Protein AF-A0A485KGV8-F1 (afdb_monomer_lite)

pLDDT: mean 84.02, std 11.94, range [37.03, 96.19]

Secondary structure (DSSP, 8-state):
-HHHHHHHHHHHHHHHH-S--TT-SS-SHHHHHHHHHHHHH-HHHHHHHHHHHHHHHHHHHHHHHHHHHHHHHHHHHHHHHHHHHHHHHHHHHHHHHHHHHHHHHHHHHHHH-SS---HHHHHHHHHHHHHHHHHHHHHHHHHHHHHHHHHHHHHTBPPPPEEPSS-SSHHHHHHHHHHHS--HHHHHHHHHHHHHHHTTSPPTTSS-S-GGGTBPSS----HHHHHHHHHTTSTTS------SEEEEEET----SS-S-SBGGG-SSSGGGEE---S-EEEEEETTSB-S----HHHHHHHHSPP--STTTGGGGGGTSPPPPGGG---THHHHHHHGGGG--TTS-HHHHHHHHHTTSSTT-HHHHHHHHHHTT-S-TTSHHHHHHHHHHHH---PBPSSSS--BGGGHHIIIIIHHHHHHHHHHHHHHHHH-GGGTTHHHHHHHHHHHHTTT-GGGHHHHHHHHHHHHHHHHHHHHHHTSTT--HHHHHHHHHHHHHHHHHHHHHHHTSSSPPHHHHHHHHHHHHHHHHHGGGTTTSTTHHHHHHHHHHHHHHHHHHHHHHHHHHHHHHHHHHHHHHTT--

Structure (mmCIF, N/CA/C/O backbone):
data_AF-A0A485KGV8-F1
#
_entry.id   AF-A0A485KGV8-F1
#
loop_
_atom_site.group_PDB
_atom_site.id
_atom_site.type_symbol
_atom_site.label_atom_id
_atom_site.label_alt_id
_atom_site.label_comp_id
_atom_site.label_asym_id
_atom_site.label_entity_id
_atom_site.label_seq_id
_atom_site.pdbx_PDB_ins_code
_atom_site.Cartn_x
_atom_site.Cartn_y
_atom_site.Cartn_z
_atom_site.occupancy
_atom_site.B_iso_or_equiv
_atom_site.auth_seq_id
_atom_site.auth_comp_id
_atom_site.auth_asym_id
_atom_site.auth_atom_id
_atom_site.pdbx_PDB_model_num
ATOM 1 N N . MET A 1 1 ? -22.179 -7.918 12.486 1.00 57.25 1 MET A N 1
ATOM 2 C CA . MET A 1 1 ? -21.372 -9.130 12.196 1.00 57.25 1 MET A CA 1
ATOM 3 C C . MET A 1 1 ? -21.744 -9.764 10.861 1.00 57.25 1 MET A C 1
ATOM 5 O O . MET A 1 1 ? -20.831 -10.123 10.132 1.00 57.25 1 MET A O 1
ATOM 9 N N . ASP A 1 2 ? -23.027 -9.810 10.491 1.00 68.25 2 ASP A N 1
ATOM 10 C CA . ASP A 1 2 ? -23.487 -10.387 9.215 1.00 68.25 2 ASP A CA 1
ATOM 11 C C . ASP A 1 2 ? -22.787 -9.795 7.970 1.00 68.25 2 ASP A C 1
ATOM 13 O O . ASP A 1 2 ? -22.202 -10.517 7.168 1.00 68.25 2 ASP A O 1
ATOM 17 N N . ALA A 1 3 ? -22.673 -8.462 7.891 1.00 80.62 3 ALA A N 1
ATOM 18 C CA . ALA A 1 3 ? -22.012 -7.785 6.769 1.00 80.62 3 ALA A CA 1
ATOM 19 C C . ALA A 1 3 ? -20.573 -8.270 6.494 1.00 80.62 3 ALA A C 1
ATOM 21 O O . ALA A 1 3 ? -20.182 -8.402 5.337 1.00 80.62 3 ALA A O 1
ATOM 22 N N . LEU A 1 4 ? -19.788 -8.575 7.535 1.00 83.75 4 LEU A N 1
ATOM 23 C CA . LEU A 1 4 ? -18.416 -9.060 7.364 1.00 83.75 4 LEU A CA 1
ATOM 24 C C . LEU A 1 4 ? -18.388 -10.455 6.733 1.00 83.75 4 LEU A C 1
ATOM 26 O O . LEU A 1 4 ? -17.582 -10.702 5.838 1.00 83.75 4 LEU A O 1
ATOM 30 N N . LEU A 1 5 ? -19.265 -11.358 7.176 1.00 86.81 5 LEU A N 1
ATOM 31 C CA . LEU A 1 5 ? -19.341 -12.719 6.641 1.00 86.81 5 LEU A CA 1
ATOM 32 C C . LEU A 1 5 ? -19.900 -12.721 5.216 1.00 86.81 5 LEU A C 1
ATOM 34 O O . LEU A 1 5 ? -19.392 -13.449 4.366 1.00 86.81 5 LEU A O 1
ATOM 38 N N . VAL A 1 6 ? -20.868 -11.849 4.922 1.00 86.94 6 VAL A N 1
ATOM 39 C CA . VAL A 1 6 ? -21.380 -11.627 3.562 1.00 86.94 6 VAL A CA 1
ATOM 40 C C . VAL A 1 6 ? -20.268 -11.137 2.632 1.00 86.94 6 VAL A C 1
ATOM 42 O O . VAL A 1 6 ? -20.083 -11.690 1.546 1.00 86.94 6 VAL A O 1
ATOM 45 N N . VAL A 1 7 ? -19.477 -10.151 3.067 1.00 85.88 7 VAL A N 1
ATOM 46 C CA . VAL A 1 7 ? -18.326 -9.653 2.298 1.00 85.88 7 VAL A CA 1
ATOM 47 C C . VAL A 1 7 ? -17.271 -10.747 2.123 1.00 85.88 7 VAL A C 1
ATOM 49 O O . VAL A 1 7 ? -16.788 -10.950 1.012 1.00 85.88 7 VAL A O 1
ATOM 52 N N . ALA A 1 8 ? -16.948 -11.507 3.172 1.00 87.12 8 ALA A N 1
ATOM 53 C CA . ALA A 1 8 ? -15.993 -12.612 3.087 1.00 87.12 8 ALA A CA 1
ATOM 54 C C . ALA A 1 8 ? -16.456 -13.701 2.105 1.00 87.12 8 ALA A C 1
ATOM 56 O O . ALA A 1 8 ? -15.664 -14.175 1.289 1.00 87.12 8 ALA A O 1
ATOM 57 N N . ARG A 1 9 ? -17.747 -14.055 2.131 1.00 88.00 9 ARG A N 1
ATOM 58 C CA . ARG A 1 9 ? -18.375 -14.987 1.185 1.00 88.00 9 ARG A CA 1
ATOM 59 C C . ARG A 1 9 ? -18.256 -14.494 -0.248 1.00 88.00 9 ARG A C 1
ATOM 61 O O . ARG A 1 9 ? -17.864 -15.256 -1.128 1.00 88.00 9 ARG A O 1
ATOM 68 N N . TYR A 1 10 ? -18.587 -13.226 -0.478 1.00 85.44 10 TYR A N 1
ATOM 69 C CA . TYR A 1 10 ? -18.462 -12.604 -1.790 1.00 85.44 10 TYR A CA 1
ATOM 70 C C . TYR A 1 10 ? -17.012 -12.654 -2.286 1.00 85.44 10 TYR A C 1
ATOM 72 O O . TYR A 1 10 ? -16.754 -13.172 -3.369 1.00 85.44 10 TYR A O 1
ATOM 80 N N . ILE A 1 11 ? -16.055 -12.217 -1.463 1.00 82.19 11 ILE A N 1
ATOM 81 C CA . ILE A 1 11 ? -14.626 -12.227 -1.805 1.00 82.19 11 ILE A CA 1
ATOM 82 C C . ILE A 1 11 ? -14.144 -13.644 -2.139 1.00 82.19 11 ILE A C 1
ATOM 84 O O . ILE A 1 11 ? -13.401 -13.822 -3.100 1.00 82.19 11 ILE A O 1
ATOM 88 N N . ARG A 1 12 ? -14.566 -14.667 -1.387 1.00 83.69 12 ARG A N 1
ATOM 89 C CA . ARG A 1 12 ? -14.196 -16.064 -1.668 1.00 83.69 12 ARG A CA 1
ATOM 90 C C . ARG A 1 12 ? -14.726 -16.563 -2.996 1.00 83.69 12 ARG A C 1
ATOM 92 O O . ARG A 1 12 ? -13.949 -17.112 -3.767 1.00 83.69 12 ARG A O 1
ATOM 99 N N . ARG A 1 13 ? -16.008 -16.328 -3.275 1.00 84.12 13 ARG A N 1
ATOM 100 C CA . ARG A 1 13 ? -16.617 -16.679 -4.564 1.00 84.12 13 ARG A CA 1
ATOM 101 C C . ARG A 1 13 ? -15.869 -16.025 -5.721 1.00 84.12 13 ARG A C 1
ATOM 103 O O . ARG A 1 13 ? -15.551 -16.693 -6.697 1.00 84.12 13 ARG A O 1
ATOM 110 N N . MET A 1 14 ? -15.514 -14.749 -5.571 1.00 80.81 14 MET A N 1
ATOM 111 C CA . MET A 1 14 ? -14.721 -14.037 -6.574 1.00 80.81 14 MET A CA 1
ATOM 112 C C . MET A 1 14 ? -13.312 -14.630 -6.734 1.00 80.81 14 MET A C 1
ATOM 114 O O . MET A 1 14 ? -12.860 -14.814 -7.859 1.00 80.81 14 MET A O 1
ATOM 118 N N . ASN A 1 15 ? -12.638 -14.987 -5.635 1.00 79.25 15 ASN A N 1
ATOM 119 C CA . ASN A 1 15 ? -11.307 -15.608 -5.676 1.00 79.25 15 ASN A CA 1
ATOM 120 C C . ASN A 1 15 ? -11.318 -17.041 -6.244 1.00 79.25 15 ASN A C 1
ATOM 122 O O . ASN A 1 15 ? -10.321 -17.471 -6.815 1.00 79.25 15 ASN A O 1
ATOM 126 N N . GLN A 1 16 ? -12.410 -17.792 -6.073 1.00 81.12 16 GLN A N 1
ATOM 127 C CA . GLN A 1 16 ? -12.590 -19.112 -6.688 1.00 81.12 16 GLN A CA 1
ATOM 128 C C . GLN A 1 16 ? -12.842 -18.994 -8.195 1.00 81.12 16 GLN A C 1
ATOM 130 O O . GLN A 1 16 ? -12.337 -19.807 -8.963 1.00 81.12 16 GLN A O 1
ATOM 135 N N . ALA A 1 17 ? -13.591 -17.972 -8.620 1.00 81.75 17 ALA A N 1
ATOM 136 C CA . ALA A 1 17 ? -13.853 -17.712 -10.033 1.00 81.75 17 ALA A CA 1
ATOM 137 C C . ALA A 1 17 ? -12.591 -17.267 -10.797 1.00 81.75 17 ALA A C 1
ATOM 139 O O . ALA A 1 17 ? -12.443 -17.581 -11.975 1.00 81.75 17 ALA A O 1
ATOM 140 N N . SER A 1 18 ? -11.675 -16.547 -10.139 1.00 77.94 18 SER A N 1
ATOM 141 C CA . SER A 1 18 ? -10.375 -16.173 -10.700 1.00 77.94 18 SER A CA 1
ATOM 142 C C . SER A 1 18 ? -9.325 -16.016 -9.603 1.00 77.94 18 SER A C 1
ATOM 144 O O . SER A 1 18 ? -9.482 -15.212 -8.683 1.00 77.94 18 SER A O 1
ATOM 146 N N . SER A 1 19 ? -8.194 -16.709 -9.753 1.00 73.75 19 SER A N 1
ATOM 147 C CA . SER A 1 19 ? -7.017 -16.515 -8.896 1.00 73.75 19 SER A CA 1
ATOM 148 C C . SER A 1 19 ? -6.283 -15.197 -9.178 1.00 73.75 19 SER A C 1
ATOM 150 O O . SER A 1 19 ? -5.518 -14.723 -8.335 1.00 73.75 19 SER A O 1
ATOM 152 N N . LYS A 1 20 ? -6.532 -14.579 -10.341 1.00 81.38 20 LYS A N 1
ATOM 153 C CA . LYS A 1 20 ? -5.907 -13.326 -10.781 1.00 81.38 20 LYS A CA 1
ATOM 154 C C . LYS A 1 20 ? -6.724 -12.132 -10.305 1.00 81.38 20 LYS A C 1
ATOM 156 O O . LYS A 1 20 ? -7.921 -12.043 -10.582 1.00 81.38 20 LYS A O 1
ATOM 161 N N . LYS A 1 21 ? -6.066 -11.206 -9.602 1.00 82.06 21 LYS A N 1
ATOM 162 C CA . LYS A 1 21 ? -6.701 -10.052 -8.948 1.00 82.06 21 LYS A CA 1
ATOM 163 C C . LYS A 1 21 ? -6.307 -8.756 -9.646 1.00 82.06 21 LYS A C 1
ATOM 165 O O . LYS A 1 21 ? -5.167 -8.310 -9.535 1.00 82.06 21 LYS A O 1
ATOM 170 N N . LEU A 1 22 ? -7.257 -8.140 -10.343 1.00 86.38 22 LEU A N 1
ATOM 171 C CA . LEU A 1 22 ? -7.048 -6.848 -10.993 1.00 86.38 22 LEU A CA 1
ATOM 172 C C . LEU A 1 22 ? -6.939 -5.726 -9.947 1.00 86.38 22 LEU A C 1
ATOM 174 O O . LEU A 1 22 ? -7.714 -5.701 -8.990 1.00 86.38 22 LEU A O 1
ATOM 178 N N . PHE A 1 23 ? -5.989 -4.805 -10.134 1.00 84.81 23 PHE A N 1
ATOM 179 C CA . PHE A 1 23 ? -5.723 -3.672 -9.236 1.00 84.81 23 PHE A CA 1
ATOM 180 C C . PHE A 1 23 ? -5.495 -4.097 -7.775 1.00 84.81 23 PHE A C 1
ATOM 182 O O . PHE A 1 23 ? -6.059 -3.513 -6.856 1.00 84.81 23 PHE A O 1
ATOM 189 N N . CYS A 1 24 ? -4.720 -5.158 -7.535 1.00 81.19 24 CYS A N 1
ATOM 190 C CA . CYS A 1 24 ? -4.493 -5.676 -6.186 1.00 81.19 24 CYS A CA 1
ATOM 191 C C . CYS A 1 24 ? -3.452 -4.856 -5.396 1.00 81.19 24 CYS A C 1
ATOM 193 O O . CYS A 1 24 ? -2.404 -4.503 -5.926 1.00 81.19 24 CYS A O 1
ATOM 195 N N . LEU A 1 25 ? -3.693 -4.646 -4.093 1.00 77.38 25 LEU A N 1
ATOM 196 C CA . LEU A 1 25 ? -2.777 -3.937 -3.178 1.00 77.38 25 LEU A CA 1
ATOM 197 C C . LEU A 1 25 ? -1.559 -4.743 -2.709 1.00 77.38 25 LEU A C 1
ATOM 199 O O . LEU A 1 25 ? -0.795 -4.285 -1.862 1.00 77.38 25 LEU A O 1
ATOM 203 N N . THR A 1 26 ? -1.430 -5.985 -3.161 1.00 79.38 26 THR A N 1
ATOM 204 C CA . THR A 1 26 ? -0.345 -6.884 -2.733 1.00 79.38 26 THR A CA 1
ATOM 205 C C . THR A 1 26 ? 0.631 -7.170 -3.860 1.00 79.38 26 THR A C 1
ATOM 207 O O . THR A 1 26 ? 1.819 -7.334 -3.613 1.00 79.38 26 THR A O 1
ATOM 210 N N . SER A 1 27 ? 0.139 -7.197 -5.099 1.00 84.81 27 SER A N 1
ATOM 211 C CA . SER A 1 27 ? 0.933 -7.451 -6.293 1.00 84.81 27 SER A CA 1
ATOM 212 C C . SER A 1 27 ? 0.279 -6.782 -7.496 1.00 84.81 27 SER A C 1
ATOM 214 O O . SER A 1 27 ? -0.947 -6.748 -7.622 1.00 84.81 27 SER A O 1
ATOM 216 N N . ILE A 1 28 ? 1.113 -6.278 -8.401 1.00 87.94 28 ILE A N 1
ATOM 217 C CA . ILE A 1 28 ? 0.674 -5.710 -9.675 1.00 87.94 28 ILE A CA 1
ATOM 218 C C . ILE A 1 28 ? 0.607 -6.752 -10.800 1.00 87.94 28 ILE A C 1
ATOM 220 O O . ILE A 1 28 ? 0.004 -6.492 -11.836 1.00 87.94 28 ILE A O 1
ATOM 224 N N . GLU A 1 29 ? 1.180 -7.939 -10.611 1.00 89.56 29 GLU A N 1
ATOM 225 C CA . GLU A 1 29 ? 1.430 -8.923 -11.676 1.00 89.56 29 GLU A CA 1
ATOM 226 C C . GLU A 1 29 ? 0.173 -9.282 -12.470 1.00 89.56 29 GLU A C 1
ATOM 228 O O . GLU A 1 29 ? 0.173 -9.202 -13.694 1.00 89.56 29 GLU A O 1
ATOM 233 N N . SER A 1 30 ? -0.938 -9.582 -11.789 1.00 89.88 30 SER A N 1
ATOM 234 C CA . SER A 1 30 ? -2.213 -9.879 -12.458 1.00 89.88 30 SER A CA 1
ATOM 235 C C . SER A 1 30 ? -2.756 -8.694 -13.264 1.00 89.88 30 SER A C 1
ATOM 237 O O . SER A 1 30 ? -3.441 -8.896 -14.262 1.00 89.88 30 SER A O 1
ATOM 239 N N . THR A 1 31 ? -2.453 -7.459 -12.852 1.00 91.50 31 THR A N 1
ATOM 240 C CA . THR A 1 31 ? -2.847 -6.245 -13.587 1.00 91.50 31 THR A CA 1
ATOM 241 C C . THR A 1 31 ? -1.989 -6.058 -14.834 1.00 91.50 31 THR A C 1
ATOM 243 O O . THR A 1 31 ? -2.526 -5.691 -15.872 1.00 91.50 31 THR A O 1
ATOM 246 N N . ILE A 1 32 ? -0.687 -6.356 -14.759 1.00 92.25 32 ILE A N 1
ATOM 247 C CA . ILE A 1 32 ? 0.215 -6.357 -15.923 1.00 92.25 32 ILE A CA 1
ATOM 248 C C . ILE A 1 32 ? -0.167 -7.462 -16.912 1.00 92.25 32 ILE A C 1
ATOM 250 O O . ILE A 1 32 ? -0.168 -7.260 -18.124 1.00 92.25 32 ILE A O 1
ATOM 254 N N . GLU A 1 33 ? -0.509 -8.647 -16.414 1.00 92.31 33 GLU A N 1
ATOM 255 C CA . GLU A 1 33 ? -0.936 -9.736 -17.283 1.00 92.31 33 GLU A CA 1
ATOM 256 C C . GLU A 1 33 ? -2.252 -9.392 -17.993 1.00 92.31 33 GLU A C 1
ATOM 258 O O . GLU A 1 33 ? -2.367 -9.564 -19.208 1.00 92.31 33 GLU A O 1
ATOM 263 N N . PHE A 1 34 ? -3.221 -8.851 -17.247 1.00 93.06 34 PHE A N 1
ATOM 264 C CA . PHE A 1 34 ? -4.470 -8.349 -17.809 1.00 93.06 34 PHE A CA 1
ATOM 265 C C . PHE A 1 34 ? -4.223 -7.242 -18.839 1.00 93.06 34 PHE A C 1
ATOM 267 O O . PHE A 1 34 ? -4.824 -7.281 -19.909 1.00 93.06 34 PHE A O 1
ATOM 274 N N . SER A 1 35 ? -3.333 -6.285 -18.550 1.00 93.88 35 SER A N 1
ATOM 275 C CA . SER A 1 35 ? -3.062 -5.158 -19.446 1.00 93.88 35 SER A CA 1
ATOM 276 C C . SER A 1 35 ? -2.540 -5.623 -20.801 1.00 93.88 35 SER A C 1
ATOM 278 O O . SER A 1 35 ? -3.026 -5.169 -21.835 1.00 93.88 35 SER A O 1
ATOM 280 N N . ARG A 1 36 ? -1.617 -6.591 -20.799 1.00 93.38 36 ARG A N 1
ATOM 281 C CA . ARG A 1 36 ? -1.086 -7.217 -22.013 1.00 93.38 36 ARG A CA 1
ATOM 282 C C . ARG A 1 36 ? -2.182 -7.912 -22.824 1.00 93.38 36 ARG A C 1
ATOM 284 O O . ARG A 1 36 ? -2.302 -7.656 -24.018 1.00 93.38 36 ARG A O 1
ATOM 291 N N . LEU A 1 37 ? -2.983 -8.767 -22.181 1.00 94.19 37 LEU A N 1
ATOM 292 C CA . LEU A 1 37 ? -4.050 -9.523 -22.850 1.00 94.19 37 LEU A CA 1
ATOM 293 C C . LEU A 1 37 ? -5.143 -8.607 -23.412 1.00 94.19 37 LEU A C 1
ATOM 295 O O . LEU A 1 37 ? -5.635 -8.840 -24.513 1.00 94.19 37 LEU A O 1
ATOM 299 N N . PHE A 1 38 ? -5.504 -7.558 -22.671 1.00 95.00 38 PHE A N 1
ATOM 300 C CA . PHE A 1 38 ? -6.479 -6.569 -23.116 1.00 95.00 38 PHE A CA 1
ATOM 301 C C . PHE A 1 38 ? -5.962 -5.804 -24.339 1.00 95.00 38 PHE A C 1
ATOM 303 O O . PHE A 1 38 ? -6.637 -5.747 -25.365 1.00 95.00 38 PHE A O 1
ATOM 310 N N . ALA A 1 39 ? -4.743 -5.267 -24.253 1.00 95.75 39 ALA A N 1
ATOM 311 C CA . ALA A 1 39 ? -4.131 -4.489 -25.326 1.00 95.75 39 ALA A CA 1
ATOM 312 C C . ALA A 1 39 ? -3.895 -5.306 -26.605 1.00 95.75 39 ALA A C 1
ATOM 314 O O . ALA A 1 39 ? -3.890 -4.750 -27.699 1.00 95.75 39 ALA A O 1
ATOM 315 N N . GLU A 1 40 ? -3.722 -6.625 -26.495 1.00 94.50 40 GLU A N 1
ATOM 316 C CA . GLU A 1 40 ? -3.615 -7.511 -27.655 1.00 94.50 40 GLU A CA 1
ATOM 317 C C . GLU A 1 40 ? -4.945 -7.691 -28.408 1.00 94.50 40 GLU A C 1
ATOM 319 O O . GLU A 1 40 ? -4.943 -7.951 -29.612 1.00 94.50 40 GLU A O 1
ATOM 324 N N . GLN A 1 41 ? -6.083 -7.545 -27.731 1.00 95.31 41 GLN A N 1
ATOM 325 C CA . GLN A 1 41 ? -7.405 -7.660 -28.352 1.00 95.31 41 GLN A CA 1
ATOM 326 C C . GLN A 1 41 ? -7.937 -6.304 -28.821 1.00 95.31 41 GLN A C 1
ATOM 328 O O . GLN A 1 41 ? -8.635 -6.226 -29.836 1.00 95.31 41 GLN A O 1
ATOM 333 N N . ASP A 1 42 ? -7.563 -5.235 -28.124 1.00 96.19 42 ASP A N 1
ATOM 334 C CA . ASP A 1 42 ? -7.971 -3.875 -28.440 1.00 96.19 42 ASP A CA 1
ATOM 335 C C . ASP A 1 42 ? -7.409 -3.406 -29.798 1.00 96.19 42 ASP A C 1
ATOM 337 O O . ASP A 1 42 ? -6.236 -3.604 -30.129 1.00 96.19 42 ASP A O 1
ATOM 341 N N . ALA A 1 43 ? -8.272 -2.842 -30.645 1.00 95.06 43 ALA A N 1
ATOM 342 C CA . ALA A 1 43 ? -7.885 -2.408 -31.987 1.00 95.06 43 ALA A CA 1
ATOM 343 C C . ALA A 1 43 ? -7.066 -1.109 -31.962 1.00 95.06 43 ALA A C 1
ATOM 345 O O . ALA A 1 43 ? -6.134 -0.969 -32.751 1.00 95.06 43 ALA A O 1
ATOM 346 N N . GLU A 1 44 ? -7.377 -0.193 -31.043 1.00 93.44 44 GLU A N 1
ATOM 347 C CA . GLU A 1 44 ? -6.719 1.109 -30.928 1.00 93.44 44 GLU A CA 1
ATOM 348 C C . GLU A 1 44 ? -5.285 0.944 -30.410 1.00 93.44 44 GLU A C 1
ATOM 350 O O . GLU A 1 44 ? -4.342 1.441 -31.022 1.00 93.44 44 GLU A O 1
ATOM 355 N N . MET A 1 45 ? -5.088 0.161 -29.345 1.00 94.81 45 MET A N 1
ATOM 356 C CA . MET A 1 45 ? -3.757 -0.117 -28.788 1.00 94.81 45 MET A CA 1
ATOM 357 C C . MET A 1 45 ? -2.873 -0.911 -29.757 1.00 94.81 45 MET A C 1
ATOM 359 O O . MET A 1 45 ? -1.672 -0.651 -29.857 1.00 94.81 45 MET A O 1
ATOM 363 N N . ARG A 1 46 ? -3.448 -1.860 -30.510 1.00 94.19 46 ARG A N 1
ATOM 364 C CA . ARG A 1 46 ? -2.710 -2.570 -31.565 1.00 94.19 46 ARG A CA 1
ATOM 365 C C . ARG A 1 46 ? -2.336 -1.663 -32.723 1.00 94.19 46 ARG A C 1
ATOM 367 O O . ARG A 1 46 ? -1.191 -1.729 -33.165 1.00 94.19 46 ARG A O 1
ATOM 374 N N . GLY A 1 47 ? -3.273 -0.842 -33.198 1.00 92.44 47 GLY A N 1
ATOM 375 C CA . GLY A 1 47 ? -3.004 0.151 -34.237 1.00 92.44 47 GLY A CA 1
ATOM 376 C C . GLY A 1 47 ? -1.874 1.077 -33.803 1.00 92.44 47 GLY A C 1
ATOM 377 O O . GLY A 1 47 ? -0.896 1.247 -34.525 1.00 92.44 47 GLY A O 1
ATOM 378 N N . ARG A 1 48 ? -1.921 1.531 -32.547 1.00 91.06 48 ARG A N 1
ATOM 379 C CA . ARG A 1 48 ? -0.872 2.358 -31.965 1.00 91.06 48 ARG A CA 1
ATOM 380 C C . ARG A 1 48 ? 0.497 1.683 -31.932 1.00 91.06 48 ARG A C 1
ATOM 382 O O . ARG A 1 48 ? 1.503 2.294 -32.280 1.00 91.06 48 ARG A O 1
ATOM 389 N N . TRP A 1 49 ? 0.557 0.421 -31.518 1.00 92.88 49 TRP A N 1
ATOM 390 C CA . TRP A 1 49 ? 1.807 -0.338 -31.542 1.00 92.88 49 TRP A CA 1
ATOM 391 C C . TRP A 1 49 ? 2.357 -0.498 -32.970 1.00 92.88 49 TRP A C 1
ATOM 393 O O . TRP A 1 49 ? 3.562 -0.370 -33.173 1.00 92.88 49 TRP A O 1
ATOM 403 N N . GLN A 1 50 ? 1.491 -0.739 -33.959 1.00 92.19 50 GLN A N 1
ATOM 404 C CA . GLN A 1 50 ? 1.888 -0.870 -35.366 1.00 92.19 50 GLN A CA 1
ATOM 405 C C . GLN A 1 50 ? 2.426 0.444 -35.948 1.00 92.19 50 GLN A C 1
ATOM 407 O O . GLN A 1 50 ? 3.419 0.419 -36.673 1.00 92.19 50 GLN A O 1
ATOM 412 N N . GLU A 1 51 ? 1.804 1.580 -35.621 1.00 90.38 51 GLU A N 1
ATOM 413 C CA . GLU A 1 51 ? 2.288 2.914 -36.002 1.00 90.38 51 GLU A CA 1
ATOM 414 C C . GLU A 1 51 ? 3.701 3.166 -35.466 1.00 90.38 51 GLU A C 1
ATOM 416 O O . GLU A 1 51 ? 4.587 3.582 -36.216 1.00 90.38 51 GLU A O 1
ATOM 421 N N . GLU A 1 52 ? 3.933 2.851 -34.189 1.00 90.50 52 GLU A N 1
ATOM 422 C CA . GLU A 1 52 ? 5.243 2.989 -33.550 1.00 90.50 52 GLU A CA 1
ATOM 423 C C . GLU A 1 52 ? 6.287 2.039 -34.145 1.00 90.50 52 GLU A C 1
ATOM 425 O O . GLU A 1 52 ? 7.401 2.464 -34.439 1.00 90.50 52 GLU A O 1
ATOM 430 N N . ASP A 1 53 ? 5.938 0.775 -34.396 1.00 90.31 53 ASP A N 1
ATOM 431 C CA . ASP A 1 53 ? 6.834 -0.187 -35.049 1.00 90.31 53 ASP A CA 1
ATOM 432 C C . ASP A 1 53 ? 7.210 0.266 -36.474 1.00 90.31 53 ASP A C 1
ATOM 434 O O . ASP A 1 53 ? 8.377 0.220 -36.875 1.00 90.31 53 ASP A O 1
ATOM 438 N N . ALA A 1 54 ? 6.248 0.797 -37.233 1.00 90.06 54 ALA A N 1
ATOM 439 C CA . ALA A 1 54 ? 6.491 1.350 -38.562 1.00 90.06 54 ALA A CA 1
ATOM 440 C C . ALA A 1 54 ? 7.345 2.630 -38.517 1.00 90.06 54 ALA A C 1
ATOM 442 O O . ALA A 1 54 ? 8.252 2.806 -39.337 1.00 90.06 54 ALA A O 1
ATOM 443 N N . ALA A 1 55 ? 7.096 3.529 -37.561 1.00 88.88 55 ALA A N 1
ATOM 444 C CA . ALA A 1 55 ? 7.925 4.710 -37.327 1.00 88.88 55 ALA A CA 1
ATOM 445 C C . ALA A 1 55 ? 9.357 4.319 -36.934 1.00 88.88 55 ALA A C 1
ATOM 447 O O . ALA A 1 55 ? 10.323 4.894 -37.442 1.00 88.88 55 ALA A O 1
ATOM 448 N N . MET A 1 56 ? 9.508 3.293 -36.097 1.00 88.94 56 MET A N 1
ATOM 449 C CA . MET A 1 56 ? 10.798 2.770 -35.665 1.00 88.94 56 MET A CA 1
ATOM 450 C C . MET A 1 56 ? 11.595 2.204 -36.847 1.00 88.94 56 MET A C 1
ATOM 452 O O . MET A 1 56 ? 12.761 2.553 -37.036 1.00 88.94 56 MET A O 1
ATOM 456 N N . LYS A 1 57 ? 10.946 1.417 -37.713 1.00 90.44 57 LYS A N 1
ATOM 457 C CA . LYS A 1 57 ? 11.542 0.908 -38.959 1.00 90.44 57 LYS A CA 1
ATOM 458 C C . LYS A 1 57 ? 11.981 2.037 -39.893 1.00 90.44 57 LYS A C 1
ATOM 460 O O . LYS A 1 57 ? 13.108 2.006 -40.379 1.00 90.44 57 LYS A O 1
ATOM 465 N N . ARG A 1 58 ? 11.155 3.077 -40.077 1.00 90.12 58 ARG A N 1
ATOM 466 C CA . ARG A 1 58 ? 11.529 4.272 -40.863 1.00 90.12 58 ARG A CA 1
ATOM 467 C C . ARG A 1 58 ? 12.768 4.971 -40.294 1.00 90.12 58 ARG A C 1
ATOM 469 O O . ARG A 1 58 ? 13.661 5.343 -41.055 1.00 90.12 58 ARG A O 1
ATOM 476 N N . ARG A 1 59 ? 12.864 5.110 -38.966 1.00 89.19 59 ARG A N 1
ATOM 477 C CA . ARG A 1 59 ? 14.053 5.675 -38.299 1.00 89.19 59 ARG A CA 1
ATOM 478 C C . ARG A 1 59 ? 15.291 4.801 -38.508 1.00 89.19 59 ARG A C 1
ATOM 480 O O . ARG A 1 59 ? 16.363 5.346 -38.742 1.00 89.19 59 ARG A O 1
ATOM 487 N N . MET A 1 60 ? 15.155 3.475 -38.463 1.00 92.06 60 MET A N 1
ATOM 488 C CA . MET A 1 60 ? 16.262 2.555 -38.757 1.00 92.06 60 MET A CA 1
ATOM 489 C C . MET A 1 60 ? 16.771 2.715 -40.191 1.00 92.06 60 MET A C 1
ATOM 491 O O . MET A 1 60 ? 17.980 2.797 -40.387 1.00 92.06 60 MET A O 1
ATOM 495 N N . THR A 1 61 ? 15.874 2.827 -41.175 1.00 92.44 61 THR A N 1
ATOM 496 C CA . THR A 1 61 ? 16.253 3.096 -42.572 1.00 92.44 61 THR A CA 1
ATOM 497 C C . THR A 1 61 ? 16.980 4.433 -42.695 1.00 92.44 61 THR A C 1
ATOM 499 O O . THR A 1 61 ? 18.110 4.468 -43.169 1.00 92.44 61 THR A O 1
ATOM 502 N N . SER A 1 62 ? 16.397 5.511 -42.161 1.00 91.50 62 SER A N 1
ATOM 503 C CA . SER A 1 62 ? 17.003 6.848 -42.206 1.00 91.50 62 SER A CA 1
ATOM 504 C C . SER A 1 62 ? 18.370 6.915 -41.509 1.00 91.50 62 SER A C 1
ATOM 506 O O . SER A 1 62 ? 19.273 7.618 -41.964 1.00 91.50 62 SER A O 1
ATOM 508 N N . TYR A 1 63 ? 18.550 6.171 -40.414 1.00 93.06 63 TYR A N 1
ATOM 509 C CA . TYR A 1 63 ? 19.839 6.048 -39.736 1.00 93.06 63 TYR A CA 1
ATOM 510 C C . TYR A 1 63 ? 20.867 5.319 -40.610 1.00 93.06 63 TYR A C 1
ATOM 512 O O . TYR A 1 63 ? 22.002 5.779 -40.731 1.00 93.06 63 TYR A O 1
ATOM 520 N N . MET A 1 64 ? 20.477 4.216 -41.260 1.00 94.19 64 MET A N 1
ATOM 521 C CA . MET A 1 64 ? 21.369 3.492 -42.172 1.00 94.19 64 MET A CA 1
ATOM 522 C C . MET A 1 64 ? 21.762 4.329 -43.386 1.00 94.19 64 MET A C 1
ATOM 524 O O . MET A 1 64 ? 22.924 4.286 -43.777 1.00 94.19 64 MET A O 1
ATOM 528 N N . ASP A 1 65 ? 20.863 5.154 -43.922 1.00 93.94 65 ASP A N 1
ATOM 529 C CA . ASP A 1 65 ? 21.195 6.077 -45.013 1.00 93.94 65 ASP A CA 1
ATOM 530 C C . ASP A 1 65 ? 22.313 7.052 -44.599 1.00 93.94 65 ASP A C 1
ATOM 532 O O . ASP A 1 65 ? 23.271 7.276 -45.345 1.00 93.94 65 ASP A O 1
ATOM 536 N N . GLN A 1 66 ? 22.251 7.579 -43.369 1.00 92.75 66 GLN A N 1
ATOM 537 C CA . GLN A 1 66 ? 23.302 8.438 -42.811 1.00 92.75 66 GLN A CA 1
ATOM 538 C C . GLN A 1 66 ? 24.620 7.682 -42.608 1.00 92.75 66 GLN A C 1
ATOM 540 O O . GLN A 1 66 ? 25.692 8.208 -42.918 1.00 92.75 66 GLN A O 1
ATOM 545 N N . VAL A 1 67 ? 24.557 6.446 -42.104 1.00 93.50 67 VAL A N 1
ATOM 546 C CA . VAL A 1 67 ? 25.738 5.591 -41.923 1.00 93.50 67 VAL A CA 1
ATOM 547 C C . VAL A 1 67 ? 26.388 5.277 -43.270 1.00 93.50 67 VAL A C 1
ATOM 549 O O . VAL A 1 67 ? 27.594 5.464 -43.406 1.00 93.50 67 VAL A O 1
ATOM 552 N N . HIS A 1 68 ? 25.617 4.890 -44.286 1.00 93.62 68 HIS A N 1
ATOM 553 C CA . HIS A 1 68 ? 26.130 4.596 -45.625 1.00 93.62 68 HIS A CA 1
ATOM 554 C C . HIS A 1 68 ? 26.736 5.827 -46.303 1.00 93.62 68 HIS A C 1
ATOM 556 O O . HIS A 1 68 ? 27.795 5.726 -46.934 1.00 93.62 68 HIS A O 1
ATOM 562 N N . ALA A 1 69 ? 26.127 7.004 -46.136 1.00 93.06 69 ALA A N 1
ATOM 563 C CA . ALA A 1 69 ? 26.700 8.258 -46.614 1.00 93.06 69 ALA A CA 1
ATOM 564 C C . ALA A 1 69 ? 28.069 8.532 -45.964 1.00 93.06 69 ALA A C 1
ATOM 566 O O . ALA A 1 69 ? 29.036 8.844 -46.667 1.00 93.06 69 ALA A O 1
ATOM 567 N N . LYS A 1 70 ? 28.185 8.336 -44.642 1.00 93.50 70 LYS A N 1
ATOM 568 C CA . LYS A 1 70 ? 29.456 8.467 -43.913 1.00 93.50 70 LYS A CA 1
ATOM 569 C C . LYS A 1 70 ? 30.485 7.415 -44.332 1.00 93.50 70 LYS A C 1
ATOM 571 O O . LYS A 1 70 ? 31.617 7.787 -44.620 1.00 93.50 70 LYS A O 1
ATOM 576 N N . GLN A 1 71 ? 30.109 6.140 -44.439 1.00 92.69 71 GLN A N 1
ATOM 577 C CA . GLN A 1 71 ? 30.986 5.055 -44.907 1.00 92.69 71 GLN A CA 1
ATOM 578 C C . GLN A 1 71 ? 31.548 5.359 -46.301 1.00 92.69 71 GLN A C 1
ATOM 580 O O . GLN A 1 71 ? 32.754 5.266 -46.529 1.00 92.69 71 GLN A O 1
ATOM 585 N N . THR A 1 72 ? 30.690 5.813 -47.219 1.00 92.75 72 THR A N 1
ATOM 586 C CA . THR A 1 72 ? 31.095 6.214 -48.574 1.00 92.75 72 THR A CA 1
ATOM 587 C C . THR A 1 72 ? 32.061 7.400 -48.539 1.00 92.75 72 THR A C 1
ATOM 589 O O . THR A 1 72 ? 33.039 7.427 -49.289 1.00 92.75 72 THR A O 1
ATOM 592 N N . HIS A 1 73 ? 31.819 8.384 -47.667 1.00 92.06 73 HIS A N 1
ATOM 593 C CA . HIS A 1 73 ? 32.701 9.540 -47.521 1.00 92.06 73 HIS A CA 1
ATOM 594 C C . HIS A 1 73 ? 34.069 9.155 -46.938 1.00 92.06 73 HIS A C 1
ATOM 596 O O . HIS A 1 73 ? 35.097 9.519 -47.508 1.00 92.06 73 HIS A O 1
ATOM 602 N N . VAL A 1 74 ? 34.097 8.338 -45.880 1.00 92.75 74 VAL A N 1
ATOM 603 C CA . VAL A 1 74 ? 35.334 7.816 -45.276 1.00 92.75 74 VAL A CA 1
ATOM 604 C C . VAL A 1 74 ? 36.125 6.981 -46.282 1.00 92.75 74 VAL A C 1
ATOM 606 O O . VAL A 1 74 ? 37.338 7.149 -46.385 1.00 92.75 74 VAL A O 1
ATOM 609 N N . ALA A 1 75 ? 35.466 6.123 -47.066 1.00 91.69 75 ALA A N 1
ATOM 610 C CA . ALA A 1 75 ? 36.126 5.332 -48.102 1.00 91.69 75 ALA A CA 1
ATOM 611 C C . ALA A 1 75 ? 36.813 6.221 -49.156 1.00 91.69 75 ALA A C 1
ATOM 613 O O . ALA A 1 75 ? 37.966 5.972 -49.511 1.00 91.69 75 ALA A O 1
ATOM 614 N N . LYS A 1 76 ? 36.152 7.303 -49.599 1.00 92.06 76 LYS A N 1
ATOM 615 C CA . LYS A 1 76 ? 36.744 8.293 -50.519 1.00 92.06 76 LYS A CA 1
ATOM 616 C C . LYS A 1 76 ? 37.955 9.001 -49.905 1.00 92.06 76 LYS A C 1
ATOM 618 O O . LYS A 1 76 ? 38.991 9.098 -50.559 1.00 92.06 76 LYS A O 1
ATOM 623 N N . LEU A 1 77 ? 37.852 9.451 -48.652 1.00 90.75 77 LEU A N 1
ATOM 624 C CA . LEU A 1 77 ? 38.954 10.121 -47.952 1.00 90.75 77 LEU A CA 1
ATOM 625 C C . LEU A 1 77 ? 40.153 9.184 -47.736 1.00 90.75 77 LEU A C 1
ATOM 627 O O . LEU A 1 77 ? 41.295 9.601 -47.925 1.00 90.75 77 LEU A O 1
ATOM 631 N N . ARG A 1 78 ? 39.902 7.911 -47.397 1.00 91.50 78 ARG A N 1
ATOM 632 C CA . ARG A 1 78 ? 40.936 6.874 -47.249 1.00 91.50 78 ARG A CA 1
ATOM 633 C C . ARG A 1 78 ? 41.626 6.545 -48.568 1.00 91.50 78 ARG A C 1
ATOM 635 O O . ARG A 1 78 ? 42.829 6.317 -48.558 1.00 91.50 78 ARG A O 1
ATOM 642 N N . ALA A 1 79 ? 40.908 6.556 -49.691 1.00 91.38 79 ALA A N 1
ATOM 643 C CA . ALA A 1 79 ? 41.492 6.300 -51.008 1.00 91.38 79 ALA A CA 1
ATOM 644 C C . ALA A 1 79 ? 42.478 7.399 -51.457 1.00 91.38 79 ALA A C 1
ATOM 646 O O . ALA A 1 79 ? 43.433 7.109 -52.169 1.00 91.38 79 ALA A O 1
ATOM 647 N N . GLN A 1 80 ? 42.278 8.647 -51.022 1.00 90.00 80 GLN A N 1
ATOM 648 C CA . GLN A 1 80 ? 43.154 9.789 -51.338 1.00 90.00 80 GLN A CA 1
ATOM 649 C C . GLN A 1 80 ? 44.389 9.888 -50.423 1.00 90.00 80 GLN A C 1
ATOM 651 O O . GLN A 1 80 ? 45.375 10.548 -50.753 1.00 90.00 80 GLN A O 1
ATOM 656 N N . LEU A 1 81 ? 44.347 9.219 -49.269 1.00 90.25 81 LEU A N 1
ATOM 657 C CA . LEU A 1 81 ? 45.351 9.325 -48.215 1.00 90.25 81 LEU A CA 1
ATOM 658 C C . LEU A 1 81 ? 46.740 8.763 -48.601 1.00 90.25 81 LEU A C 1
ATOM 660 O O . LEU A 1 81 ? 47.734 9.404 -48.261 1.00 90.25 81 LEU A O 1
ATOM 664 N N . PRO A 1 82 ? 46.872 7.638 -49.340 1.00 91.06 82 PRO A N 1
ATOM 665 C CA . PRO A 1 82 ? 48.168 7.162 -49.829 1.00 91.06 82 PRO A CA 1
ATOM 666 C C . PRO A 1 82 ? 48.872 8.159 -50.753 1.00 91.06 82 PRO A C 1
ATOM 668 O O . PRO A 1 82 ? 50.077 8.360 -50.618 1.00 91.06 82 PRO A O 1
ATOM 671 N N . THR A 1 83 ? 48.127 8.815 -51.649 1.00 90.38 83 THR A N 1
ATOM 672 C CA . THR A 1 83 ? 48.674 9.812 -52.581 1.00 90.38 83 THR A CA 1
ATOM 673 C C . THR A 1 83 ? 49.221 11.019 -51.827 1.00 90.38 83 THR A C 1
ATOM 675 O O . THR A 1 83 ? 50.375 11.386 -52.018 1.00 90.38 83 THR A O 1
ATOM 678 N N . LEU A 1 84 ? 48.452 11.565 -50.880 1.00 88.19 84 LEU A N 1
ATOM 679 C CA . LEU A 1 84 ? 48.898 12.683 -50.041 1.00 88.19 84 LEU A CA 1
ATOM 680 C C . LEU A 1 84 ? 50.078 12.319 -49.133 1.00 88.19 84 LEU A C 1
ATOM 682 O O . LEU A 1 84 ? 50.950 13.152 -48.896 1.00 88.19 84 LEU A O 1
ATOM 686 N N . ARG A 1 85 ? 50.145 11.074 -48.641 1.00 91.06 85 ARG A N 1
ATOM 687 C CA . ARG A 1 85 ? 51.315 10.578 -47.898 1.00 91.06 85 ARG A CA 1
ATOM 688 C C . ARG A 1 85 ? 52.557 10.515 -48.782 1.00 91.06 85 ARG A C 1
ATOM 690 O O . ARG A 1 85 ? 53.620 10.943 -48.342 1.00 91.06 85 ARG A O 1
ATOM 697 N N . ALA A 1 86 ? 52.426 10.032 -50.017 1.00 89.56 86 ALA A N 1
ATOM 698 C CA . ALA A 1 86 ? 53.526 10.004 -50.977 1.00 89.56 86 ALA A CA 1
ATOM 699 C C . ALA A 1 86 ? 53.993 11.422 -51.359 1.00 89.56 86 ALA A C 1
ATOM 701 O O . ALA A 1 86 ? 55.194 11.679 -51.399 1.00 89.56 86 ALA A O 1
ATOM 702 N N . GLU A 1 87 ? 53.065 12.360 -51.570 1.00 89.31 87 GLU A N 1
ATOM 703 C CA . GLU A 1 87 ? 53.368 13.772 -51.845 1.00 89.31 87 GLU A CA 1
ATOM 704 C C . GLU A 1 87 ? 54.049 14.466 -50.658 1.00 89.31 87 GLU A C 1
ATOM 706 O O . GLU A 1 87 ? 55.025 15.195 -50.848 1.00 89.31 87 GLU A O 1
ATOM 711 N N . ASN A 1 88 ? 53.584 14.219 -49.428 1.00 90.38 88 ASN A N 1
ATOM 712 C CA . ASN A 1 88 ? 54.217 14.765 -48.230 1.00 90.38 88 ASN A CA 1
ATOM 713 C C . ASN A 1 88 ? 55.631 14.210 -48.029 1.00 90.38 88 ASN A C 1
ATOM 715 O O . ASN A 1 88 ? 56.539 14.973 -47.699 1.00 90.38 88 ASN A O 1
ATOM 719 N N . GLU A 1 89 ? 55.830 12.913 -48.270 1.00 89.44 89 GLU A N 1
ATOM 720 C CA . GLU A 1 89 ? 57.140 12.273 -48.167 1.00 89.44 89 GLU A CA 1
ATOM 721 C C . GLU A 1 89 ? 58.103 12.780 -49.250 1.00 89.44 89 GLU A C 1
ATOM 723 O O . GLU A 1 89 ? 59.244 13.124 -48.944 1.00 89.44 89 GLU A O 1
ATOM 728 N N . ALA A 1 90 ? 57.640 12.941 -50.493 1.00 88.62 90 ALA A N 1
ATOM 729 C CA . ALA A 1 90 ? 58.428 13.545 -51.568 1.00 88.62 90 ALA A CA 1
ATOM 730 C C . ALA A 1 90 ? 58.817 15.001 -51.249 1.00 88.62 90 ALA A C 1
ATOM 732 O O . ALA A 1 90 ? 59.978 15.385 -51.411 1.00 88.62 90 ALA A O 1
ATOM 733 N N . ALA A 1 91 ? 57.878 15.804 -50.732 1.00 87.25 91 ALA A N 1
ATOM 734 C CA . ALA A 1 91 ? 58.150 17.173 -50.302 1.00 87.25 91 ALA A CA 1
ATOM 735 C C . ALA A 1 91 ? 59.135 17.220 -49.121 1.00 87.25 91 ALA A C 1
ATOM 737 O O . ALA A 1 91 ? 60.033 18.060 -49.115 1.00 87.25 91 ALA A O 1
ATOM 738 N N . ARG A 1 92 ? 59.022 16.298 -48.154 1.00 91.62 92 ARG A N 1
ATOM 739 C CA . ARG A 1 92 ? 59.938 16.165 -47.008 1.00 91.62 92 ARG A CA 1
ATOM 740 C C . ARG A 1 92 ? 61.356 15.812 -47.457 1.00 91.62 92 ARG A C 1
ATOM 742 O O . ARG A 1 92 ? 62.314 16.436 -47.002 1.00 91.62 92 ARG A O 1
ATOM 749 N N . LEU A 1 93 ? 61.495 14.844 -48.366 1.00 89.75 93 LEU A N 1
ATOM 750 C CA . LEU A 1 93 ? 62.786 14.422 -48.918 1.00 89.75 93 LEU A CA 1
ATOM 751 C C . LEU A 1 93 ? 63.457 15.527 -49.752 1.00 89.75 93 LEU A C 1
ATOM 753 O O . LEU A 1 93 ? 64.682 15.579 -49.798 1.00 89.75 93 LEU A O 1
ATOM 757 N N . ALA A 1 94 ? 62.687 16.444 -50.349 1.00 87.50 94 ALA A N 1
ATOM 758 C CA . ALA A 1 94 ? 63.210 17.595 -51.091 1.00 87.50 94 ALA A CA 1
ATOM 759 C C . ALA A 1 94 ? 63.748 18.737 -50.198 1.00 87.50 94 ALA A C 1
ATOM 761 O O . ALA A 1 94 ? 64.523 19.568 -50.676 1.00 87.50 94 ALA A O 1
ATOM 762 N N . VAL A 1 95 ? 63.384 18.787 -48.907 1.00 88.12 95 VAL A N 1
ATOM 763 C CA . VAL A 1 95 ? 63.845 19.834 -47.972 1.00 88.12 95 VAL A CA 1
ATOM 764 C C . VAL A 1 95 ? 65.336 19.692 -47.656 1.00 88.12 95 VAL A C 1
ATOM 766 O O . VAL A 1 95 ? 66.075 20.668 -47.762 1.00 88.12 95 VAL A O 1
ATOM 769 N N . ALA A 1 96 ? 65.800 18.486 -47.319 1.00 87.31 96 ALA A N 1
ATOM 770 C CA . ALA A 1 96 ? 67.193 18.236 -46.935 1.00 87.31 96 ALA A CA 1
ATOM 771 C C . ALA A 1 96 ? 68.238 18.651 -48.001 1.00 87.31 96 ALA A C 1
ATOM 773 O O . ALA A 1 96 ? 69.175 19.371 -47.645 1.00 87.31 96 ALA A O 1
ATOM 774 N N . PRO A 1 97 ? 68.112 18.279 -49.296 1.00 87.00 97 PRO A N 1
ATOM 775 C CA . PRO A 1 97 ? 69.055 18.726 -50.319 1.00 87.00 97 PRO A CA 1
ATOM 776 C C . PRO A 1 97 ? 68.969 20.240 -50.568 1.00 87.00 97 PRO A C 1
ATOM 778 O O . PRO A 1 97 ? 70.004 20.877 -50.747 1.00 87.00 97 PRO A O 1
ATOM 781 N N . ALA A 1 98 ? 67.775 20.844 -50.515 1.00 83.94 98 ALA A N 1
ATOM 782 C CA . ALA A 1 98 ? 67.610 22.288 -50.698 1.00 83.94 98 ALA A CA 1
ATOM 783 C C . ALA A 1 98 ? 68.242 23.106 -49.552 1.00 83.94 98 ALA A C 1
ATOM 785 O O . ALA A 1 98 ? 68.870 24.136 -49.801 1.00 83.94 98 ALA A O 1
ATOM 786 N N . GLU A 1 99 ? 68.124 22.636 -48.306 1.00 87.12 99 GLU A N 1
ATOM 787 C CA . GLU A 1 99 ? 68.764 23.248 -47.133 1.00 87.12 99 GLU A CA 1
ATOM 788 C C . GLU A 1 99 ? 70.286 23.057 -47.136 1.00 87.12 99 GLU A C 1
ATOM 790 O O . GLU A 1 99 ? 71.018 23.983 -46.783 1.00 87.12 99 GLU A O 1
ATOM 795 N N . ALA A 1 100 ? 70.780 21.898 -47.589 1.00 85.19 100 ALA A N 1
ATOM 796 C CA . ALA A 1 100 ? 72.211 21.656 -47.764 1.00 85.19 100 ALA A CA 1
ATOM 797 C C . ALA A 1 100 ? 72.823 22.593 -48.823 1.00 85.19 100 ALA A C 1
ATOM 799 O O . ALA A 1 100 ? 73.861 23.207 -48.567 1.00 85.19 100 ALA A O 1
ATOM 800 N N . SER A 1 101 ? 72.153 22.775 -49.969 1.00 84.44 101 SER A N 1
ATOM 801 C CA . SER A 1 101 ? 72.572 23.733 -51.001 1.00 84.44 101 SER A CA 1
ATOM 802 C C . SER A 1 101 ? 72.525 25.185 -50.510 1.00 84.44 101 SER A C 1
ATOM 804 O O . SER A 1 101 ? 73.456 25.944 -50.776 1.00 84.44 101 SER A O 1
ATOM 806 N N . GLU A 1 102 ? 71.503 25.591 -49.741 1.00 86.81 102 GLU A N 1
ATOM 807 C CA . GLU A 1 102 ? 71.490 26.922 -49.110 1.00 86.81 102 GLU A CA 1
ATOM 808 C C . GLU A 1 102 ? 72.663 27.091 -48.132 1.00 86.81 102 GLU A C 1
ATOM 810 O O . GLU A 1 102 ? 73.328 28.128 -48.147 1.00 86.81 102 GLU A O 1
ATOM 815 N N . ALA A 1 103 ? 72.923 26.099 -47.274 1.00 84.56 103 ALA A N 1
ATOM 816 C CA . ALA A 1 103 ? 73.978 26.162 -46.266 1.00 84.56 103 ALA A CA 1
ATOM 817 C C . ALA A 1 103 ? 75.376 26.274 -46.895 1.00 84.56 103 ALA A C 1
ATOM 819 O O . ALA A 1 103 ? 76.187 27.078 -46.426 1.00 84.56 103 ALA A O 1
ATOM 820 N N . GLN A 1 104 ? 75.628 25.526 -47.972 1.00 84.56 104 GLN A N 1
ATOM 821 C CA . GLN A 1 104 ? 76.872 25.578 -48.738 1.00 84.56 104 GLN A CA 1
ATOM 822 C C . GLN A 1 104 ? 77.086 26.959 -49.376 1.00 84.56 104 GLN A C 1
ATOM 824 O O . GLN A 1 104 ? 78.115 27.591 -49.134 1.00 84.56 104 GLN A O 1
ATOM 829 N N . GLU A 1 105 ? 76.094 27.478 -50.105 1.00 82.50 105 GLU A N 1
ATOM 830 C CA . GLU A 1 105 ? 76.165 28.804 -50.740 1.00 82.50 105 GLU A CA 1
ATOM 831 C C . GLU A 1 105 ? 76.256 29.940 -49.707 1.00 82.50 105 GLU A C 1
ATOM 833 O O . GLU A 1 105 ? 76.961 30.931 -49.898 1.00 82.50 105 GLU A O 1
ATOM 838 N N . ARG A 1 106 ? 75.599 29.787 -48.550 1.00 81.81 106 ARG A N 1
ATOM 839 C CA . ARG A 1 106 ? 75.690 30.738 -47.434 1.00 81.81 106 ARG A CA 1
ATOM 840 C C . ARG A 1 106 ? 77.086 30.764 -46.817 1.00 81.81 106 ARG A C 1
ATOM 842 O O . ARG A 1 106 ? 77.552 31.841 -46.442 1.00 81.81 106 ARG A O 1
ATOM 849 N N . ALA A 1 107 ? 77.722 29.604 -46.652 1.00 81.50 107 ALA A N 1
ATOM 850 C CA . ALA A 1 107 ? 79.084 29.496 -46.134 1.00 81.50 107 ALA A CA 1
ATOM 851 C C . ALA A 1 107 ? 80.094 30.100 -47.119 1.00 81.50 107 ALA A C 1
ATOM 853 O O . ALA A 1 107 ? 80.944 30.890 -46.707 1.00 81.50 107 ALA A O 1
ATOM 854 N N . TYR A 1 108 ? 79.930 29.807 -48.412 1.00 79.44 108 TYR A N 1
ATOM 855 C CA . TYR A 1 108 ? 80.736 30.368 -49.494 1.00 79.44 108 TYR A CA 1
ATOM 856 C C . TYR A 1 108 ? 80.644 31.903 -49.543 1.00 79.44 108 TYR A C 1
ATOM 858 O O . TYR A 1 108 ? 81.662 32.592 -49.451 1.00 79.44 108 TYR A O 1
ATOM 866 N N . TRP A 1 109 ? 79.425 32.455 -49.560 1.00 75.25 109 TRP A N 1
ATOM 867 C CA . TRP A 1 109 ? 79.198 33.905 -49.533 1.00 75.25 109 TRP A CA 1
ATOM 868 C C . TRP A 1 109 ? 79.789 34.577 -48.282 1.00 75.25 109 TRP A C 1
ATOM 870 O O . TRP A 1 109 ? 80.441 35.616 -48.384 1.00 75.25 109 TRP A O 1
ATOM 880 N N . LYS A 1 110 ? 79.613 33.982 -47.091 1.00 76.38 110 LYS A N 1
ATOM 881 C CA . LYS A 1 110 ? 80.160 34.529 -45.835 1.00 76.38 110 LYS A CA 1
ATOM 882 C C . LYS A 1 110 ? 81.690 34.573 -45.803 1.00 76.38 110 LYS A C 1
ATOM 884 O O . LYS A 1 110 ? 82.234 35.463 -45.155 1.00 76.38 110 LYS A O 1
ATOM 889 N N . TYR A 1 111 ? 82.361 33.612 -46.435 1.00 73.38 111 TYR A N 1
ATOM 890 C CA . TYR A 1 111 ? 83.821 33.508 -46.436 1.00 73.38 111 TYR A CA 1
ATOM 891 C C . TYR A 1 111 ? 84.473 34.452 -47.459 1.00 73.38 111 TYR A C 1
ATOM 893 O O . TYR A 1 111 ? 85.500 35.058 -47.163 1.00 73.38 111 TYR A O 1
ATOM 901 N N . HIS A 1 112 ? 83.862 34.627 -48.637 1.00 67.06 112 HIS A N 1
ATOM 902 C CA . HIS A 1 112 ? 84.459 35.380 -49.748 1.00 67.06 112 HIS A CA 1
ATOM 903 C C . HIS A 1 112 ? 83.999 36.844 -49.871 1.00 67.06 112 HIS A C 1
ATOM 905 O O . HIS A 1 112 ? 84.699 37.647 -50.489 1.00 67.06 112 HIS A O 1
ATOM 911 N N . CYS A 1 113 ? 82.856 37.236 -49.293 1.00 60.88 113 CYS A N 1
ATOM 912 C CA . CYS A 1 113 ? 82.237 38.534 -49.580 1.00 60.88 113 CYS A CA 1
ATOM 913 C C . CYS A 1 113 ? 82.041 39.379 -48.308 1.00 60.88 113 CYS A C 1
ATOM 915 O O . CYS A 1 113 ? 81.022 39.306 -47.619 1.00 60.88 113 CYS A O 1
ATOM 917 N N . GLY A 1 114 ? 82.992 40.269 -48.018 1.00 54.81 114 GLY A N 1
ATOM 918 C CA . GLY A 1 114 ? 82.808 41.335 -47.031 1.00 54.81 114 GLY A CA 1
ATOM 919 C C . GLY A 1 114 ? 81.742 42.345 -47.481 1.00 54.81 114 GLY A C 1
ATOM 920 O O . GLY A 1 114 ? 82.023 43.228 -48.283 1.00 54.81 114 GLY A O 1
ATOM 921 N N . ARG A 1 115 ? 80.510 42.220 -46.965 1.00 56.22 115 ARG A N 1
ATOM 922 C CA . ARG A 1 115 ? 79.409 43.220 -46.989 1.00 56.22 115 ARG A CA 1
ATOM 923 C C . ARG A 1 115 ? 79.054 43.902 -48.338 1.00 56.22 115 ARG A C 1
ATOM 925 O O . ARG A 1 115 ? 78.406 44.947 -48.311 1.00 56.22 115 ARG A O 1
ATOM 932 N N . ARG A 1 116 ? 79.396 43.353 -49.512 1.00 57.97 116 ARG A N 1
ATOM 933 C CA . ARG A 1 116 ? 78.948 43.879 -50.825 1.00 57.97 116 ARG A CA 1
ATOM 934 C C . ARG A 1 116 ? 78.006 42.909 -51.545 1.00 57.97 116 ARG A C 1
ATOM 936 O O . ARG A 1 116 ? 78.165 41.696 -51.449 1.00 57.97 116 ARG A O 1
ATOM 943 N N . TYR A 1 117 ? 77.018 43.463 -52.253 1.00 59.25 117 TYR A N 1
ATOM 944 C CA . TYR A 1 117 ? 76.061 42.726 -53.085 1.00 59.25 117 TYR A CA 1
ATOM 945 C C . TYR A 1 117 ? 76.745 42.263 -54.382 1.00 59.25 117 TYR A C 1
ATOM 947 O O . TYR A 1 117 ? 76.823 43.025 -55.343 1.00 59.25 117 TYR A O 1
ATOM 955 N N . THR A 1 118 ? 77.277 41.043 -54.394 1.00 65.12 118 THR A N 1
ATOM 956 C CA . THR A 1 118 ? 77.975 40.434 -55.541 1.00 65.12 118 THR A CA 1
ATOM 957 C C . THR A 1 118 ? 77.149 39.303 -56.177 1.00 65.12 118 THR A C 1
ATOM 959 O O . THR A 1 118 ? 76.067 38.965 -55.690 1.00 65.12 118 THR A O 1
ATOM 962 N N . THR A 1 119 ? 77.625 38.711 -57.277 1.00 68.31 119 THR A N 1
ATOM 963 C CA . THR A 1 119 ? 76.981 37.586 -57.990 1.00 68.31 119 THR A CA 1
ATOM 964 C C . THR A 1 119 ? 76.702 36.390 -57.063 1.00 68.31 119 THR A C 1
ATOM 966 O O . THR A 1 119 ? 75.666 35.736 -57.171 1.00 68.31 119 THR A O 1
ATOM 969 N N . GLU A 1 120 ? 77.568 36.169 -56.075 1.00 71.81 120 GLU A N 1
ATOM 970 C CA . GLU A 1 120 ? 77.467 35.128 -55.047 1.00 71.81 120 GLU A CA 1
ATOM 971 C C . GLU A 1 120 ? 76.295 35.373 -54.079 1.00 71.81 120 GLU A C 1
ATOM 973 O O . GLU A 1 120 ? 75.644 34.433 -53.624 1.00 71.81 120 GLU A O 1
ATOM 978 N N . TRP A 1 121 ? 75.944 36.638 -53.807 1.00 76.94 121 TRP A N 1
ATOM 979 C CA . TRP A 1 121 ? 74.752 36.967 -53.017 1.00 76.94 121 TRP A CA 1
ATOM 980 C C . TRP A 1 121 ? 73.459 36.575 -53.747 1.00 76.94 121 TRP A C 1
ATOM 982 O O . TRP A 1 121 ? 72.518 36.091 -53.116 1.00 76.94 121 TRP A O 1
ATOM 992 N N . TYR A 1 122 ? 73.408 36.740 -55.075 1.00 77.75 122 TYR A N 1
ATOM 993 C CA . TYR A 1 122 ? 72.269 36.297 -55.889 1.00 77.75 122 TYR A CA 1
ATOM 994 C C . TYR A 1 122 ? 72.151 34.766 -55.926 1.00 77.75 122 TYR A C 1
ATOM 996 O O . TYR A 1 122 ? 71.033 34.248 -55.852 1.00 77.75 122 TYR A O 1
ATOM 1004 N N . ALA A 1 123 ? 73.277 34.045 -55.975 1.00 78.31 123 ALA A N 1
ATOM 1005 C CA . ALA A 1 123 ? 73.311 32.582 -55.905 1.00 78.31 123 ALA A CA 1
ATOM 1006 C C . ALA A 1 123 ? 72.782 32.057 -54.557 1.00 78.31 123 ALA A C 1
ATOM 1008 O O . ALA A 1 123 ? 71.857 31.236 -54.534 1.00 78.31 123 ALA A O 1
ATOM 1009 N N . TRP A 1 124 ? 73.254 32.619 -53.436 1.00 82.62 124 TRP A N 1
ATOM 1010 C CA . TRP A 1 124 ? 72.709 32.313 -52.110 1.00 82.62 124 TRP A CA 1
ATOM 1011 C C . TRP A 1 124 ? 71.219 32.663 -52.008 1.00 82.62 124 TRP A C 1
ATOM 1013 O O . TRP A 1 124 ? 70.426 31.843 -51.548 1.00 82.62 124 TRP A O 1
ATOM 1023 N N . ARG A 1 125 ? 70.796 33.847 -52.474 1.00 83.38 125 ARG A N 1
ATOM 1024 C CA . ARG A 1 125 ? 69.389 34.281 -52.403 1.00 83.38 125 ARG A CA 1
ATOM 1025 C C . ARG A 1 125 ? 68.456 33.375 -53.213 1.00 83.38 125 ARG A C 1
ATOM 1027 O O . ARG A 1 125 ? 67.327 33.122 -52.782 1.00 83.38 125 ARG A O 1
ATOM 1034 N N . LYS A 1 126 ? 68.914 32.848 -54.352 1.00 85.25 126 LYS A N 1
ATOM 1035 C CA . LYS A 1 126 ? 68.185 31.851 -55.150 1.00 85.25 126 LYS A CA 1
ATOM 1036 C C . LYS A 1 126 ? 68.034 30.531 -54.385 1.00 85.25 126 LYS A C 1
ATOM 1038 O O . LYS A 1 126 ? 66.916 30.029 -54.286 1.00 85.25 126 LYS A O 1
ATOM 1043 N N . CYS A 1 127 ? 69.110 30.024 -53.778 1.00 85.06 127 CYS A N 1
ATOM 1044 C CA . CYS A 1 127 ? 69.072 28.801 -52.966 1.00 85.06 127 CYS A CA 1
ATOM 1045 C C . CYS A 1 127 ? 68.231 28.969 -51.692 1.00 85.06 127 CYS A C 1
ATOM 1047 O O . CYS A 1 127 ? 67.442 28.092 -51.363 1.00 85.06 127 CYS A O 1
ATOM 1049 N N . GLN A 1 128 ? 68.291 30.130 -51.038 1.00 86.69 128 GLN A N 1
ATOM 1050 C CA . GLN A 1 128 ? 67.423 30.471 -49.910 1.00 86.69 128 GLN A CA 1
ATOM 1051 C C . GLN A 1 128 ? 65.946 30.504 -50.318 1.00 86.69 128 GLN A C 1
ATOM 1053 O O . GLN A 1 128 ? 65.081 30.050 -49.571 1.00 86.69 128 GLN A O 1
ATOM 1058 N N . THR A 1 129 ? 65.632 31.049 -51.495 1.00 86.81 129 THR A N 1
ATOM 1059 C CA . THR A 1 129 ? 64.255 31.063 -52.007 1.00 86.81 129 THR A CA 1
ATOM 1060 C C . THR A 1 129 ? 63.778 29.641 -52.311 1.00 86.81 129 THR A C 1
ATOM 1062 O O . THR A 1 129 ? 62.653 29.300 -51.958 1.00 86.81 129 THR A O 1
ATOM 1065 N N . ALA A 1 130 ? 64.643 28.790 -52.874 1.00 85.88 130 ALA A N 1
ATOM 1066 C CA . ALA A 1 130 ? 64.350 27.381 -53.134 1.00 85.88 130 ALA A CA 1
ATOM 1067 C C . ALA A 1 130 ? 64.163 26.560 -51.843 1.00 85.88 130 ALA A C 1
ATOM 1069 O O . ALA A 1 130 ? 63.185 25.825 -51.734 1.00 85.88 130 ALA A O 1
ATOM 1070 N N . ALA A 1 131 ? 65.020 26.736 -50.832 1.00 85.00 131 ALA A N 1
ATOM 1071 C CA . ALA A 1 131 ? 64.886 26.088 -49.525 1.00 85.00 131 ALA A CA 1
ATOM 1072 C C . ALA A 1 131 ? 63.617 26.546 -48.784 1.00 85.00 131 ALA A C 1
ATOM 1074 O O . ALA A 1 131 ? 62.870 25.727 -48.245 1.00 85.00 131 ALA A O 1
ATOM 1075 N N . ARG A 1 132 ? 63.301 27.850 -48.826 1.00 88.75 132 ARG A N 1
ATOM 1076 C CA . ARG A 1 132 ? 62.034 28.386 -48.298 1.00 88.75 132 ARG A CA 1
ATOM 1077 C C . ARG A 1 132 ? 60.819 27.833 -49.039 1.00 88.75 132 ARG A C 1
ATOM 1079 O O . ARG A 1 132 ? 59.829 27.519 -48.386 1.00 88.75 132 ARG A O 1
ATOM 1086 N N . ALA A 1 133 ? 60.888 27.698 -50.362 1.00 87.50 133 ALA A N 1
ATOM 1087 C CA . ALA A 1 133 ? 59.818 27.112 -51.165 1.00 87.50 133 ALA A CA 1
ATOM 1088 C C . ALA A 1 133 ? 59.622 25.620 -50.849 1.00 87.50 133 ALA A C 1
ATOM 1090 O O . ALA A 1 133 ? 58.487 25.204 -50.637 1.00 87.50 133 ALA A O 1
ATOM 1091 N N . ALA A 1 134 ? 60.702 24.841 -50.718 1.00 85.75 134 ALA A N 1
ATOM 1092 C CA . ALA A 1 134 ? 60.647 23.428 -50.333 1.00 85.75 134 ALA A CA 1
ATOM 1093 C C . ALA A 1 134 ? 60.048 23.240 -48.928 1.00 85.75 134 ALA A C 1
ATOM 1095 O O . ALA A 1 134 ? 59.130 22.443 -48.739 1.00 85.75 134 ALA A O 1
ATOM 1096 N N . ARG A 1 135 ? 60.486 24.045 -47.948 1.00 89.44 135 ARG A N 1
ATOM 1097 C CA . ARG A 1 135 ? 59.915 24.044 -46.591 1.00 89.44 135 ARG A CA 1
ATOM 1098 C C . ARG A 1 135 ? 58.451 24.503 -46.586 1.00 89.44 135 ARG A C 1
ATOM 1100 O O . ARG A 1 135 ? 57.639 23.961 -45.840 1.00 89.44 135 ARG A O 1
ATOM 1107 N N . GLY A 1 136 ? 58.100 25.481 -47.421 1.00 88.06 136 GLY A N 1
ATOM 1108 C CA . GLY A 1 136 ? 56.722 25.931 -47.630 1.00 88.06 136 GLY A CA 1
ATOM 1109 C C . GLY A 1 136 ? 55.822 24.828 -48.194 1.00 88.06 136 GLY A C 1
ATOM 1110 O O . GLY A 1 136 ? 54.750 24.586 -47.644 1.00 88.06 136 GLY A O 1
ATOM 1111 N N . ALA A 1 137 ? 56.289 24.113 -49.220 1.00 89.31 137 ALA A N 1
ATOM 1112 C CA . ALA A 1 137 ? 55.580 22.998 -49.845 1.00 89.31 137 ALA A CA 1
ATOM 1113 C C . ALA A 1 137 ? 55.400 21.807 -48.887 1.00 89.31 137 ALA A C 1
ATOM 1115 O O . ALA A 1 137 ? 54.309 21.238 -48.800 1.00 89.31 137 ALA A O 1
ATOM 1116 N N . TRP A 1 138 ? 56.427 21.464 -48.101 1.00 90.81 138 TRP A N 1
ATOM 1117 C CA . TRP A 1 138 ? 56.308 20.439 -47.060 1.00 90.81 138 TRP A CA 1
ATOM 1118 C C . TRP A 1 138 ? 55.309 20.842 -45.968 1.00 90.81 138 TRP A C 1
ATOM 1120 O O . TRP A 1 138 ? 54.416 20.068 -45.636 1.00 90.81 138 TRP A O 1
ATOM 1130 N N . ASN A 1 139 ? 55.376 22.078 -45.460 1.00 91.44 139 ASN A N 1
ATOM 1131 C CA . ASN A 1 139 ? 54.414 22.568 -44.468 1.00 91.44 139 ASN A CA 1
ATOM 1132 C C . ASN A 1 139 ? 52.972 22.577 -45.002 1.00 91.44 139 ASN A C 1
ATOM 1134 O O . ASN A 1 139 ? 52.036 22.301 -44.251 1.00 91.44 139 ASN A O 1
ATOM 1138 N N . GLN A 1 140 ? 52.776 22.899 -46.282 1.00 90.44 140 GLN A N 1
ATOM 1139 C CA . GLN A 1 140 ? 51.462 22.894 -46.923 1.00 90.44 140 GLN A CA 1
ATOM 1140 C C . GLN A 1 140 ? 50.895 21.474 -47.041 1.00 90.44 140 GLN A C 1
ATOM 1142 O O . GLN A 1 140 ? 49.779 21.233 -46.584 1.00 90.44 140 GLN A O 1
ATOM 1147 N N . THR A 1 141 ? 51.672 20.535 -47.585 1.00 89.50 141 THR A N 1
ATOM 1148 C CA . THR A 1 141 ? 51.257 19.125 -47.717 1.00 89.50 141 THR A CA 1
ATOM 1149 C C . THR A 1 141 ? 51.068 18.458 -46.353 1.00 89.50 141 THR A C 1
ATOM 1151 O O . THR A 1 141 ? 50.134 17.685 -46.173 1.00 89.50 141 THR A O 1
ATOM 1154 N N . TYR A 1 142 ? 51.877 18.816 -45.350 1.00 91.19 142 TYR A N 1
ATOM 1155 C CA . TYR A 1 142 ? 51.729 18.323 -43.977 1.00 91.19 142 TYR A CA 1
ATOM 1156 C C . TYR A 1 142 ? 50.416 18.793 -43.339 1.00 91.19 142 TYR A C 1
ATOM 1158 O O . TYR A 1 142 ? 49.699 18.003 -42.728 1.00 91.19 142 TYR A O 1
ATOM 1166 N N . ARG A 1 143 ? 50.051 20.070 -43.520 1.00 91.38 143 ARG A N 1
ATOM 1167 C CA . ARG A 1 143 ? 48.757 20.599 -43.055 1.00 91.38 143 ARG A CA 1
ATOM 1168 C C . ARG A 1 143 ? 47.578 19.954 -43.777 1.00 91.38 143 ARG A C 1
ATOM 1170 O O . ARG A 1 143 ? 46.563 19.699 -43.139 1.00 91.38 143 ARG A O 1
ATOM 1177 N N . GLN A 1 144 ? 47.704 19.688 -45.076 1.00 90.56 144 GLN A N 1
ATOM 1178 C CA . GLN A 1 144 ? 46.680 18.976 -45.845 1.00 90.56 144 GLN A CA 1
ATOM 1179 C C . GLN A 1 144 ? 46.505 17.538 -45.342 1.00 90.56 144 GLN A C 1
ATOM 1181 O O . GLN A 1 144 ? 45.374 17.126 -45.100 1.00 90.56 144 GLN A O 1
ATOM 1186 N N . LEU A 1 145 ? 47.604 16.818 -45.089 1.00 91.38 145 LEU A N 1
ATOM 1187 C CA . LEU A 1 145 ? 47.575 15.475 -44.508 1.00 91.38 145 LEU A CA 1
ATOM 1188 C C . LEU A 1 145 ? 46.894 15.473 -43.132 1.00 91.38 145 LEU A C 1
ATOM 1190 O O . LEU A 1 145 ? 45.960 14.708 -42.919 1.00 91.38 145 LEU A O 1
ATOM 1194 N N . GLN A 1 146 ? 47.301 16.373 -42.232 1.00 92.06 146 GLN A N 1
ATOM 1195 C CA . GLN A 1 146 ? 46.699 16.517 -40.901 1.00 92.06 146 GLN A CA 1
ATOM 1196 C C . GLN A 1 146 ? 45.208 16.868 -40.975 1.00 92.06 146 GLN A C 1
ATOM 1198 O O . GLN A 1 146 ? 44.393 16.278 -40.271 1.00 92.06 146 GLN A O 1
ATOM 1203 N N . SER A 1 147 ? 44.828 17.795 -41.860 1.00 91.81 147 SER A N 1
ATOM 1204 C CA . SER A 1 147 ? 43.424 18.157 -42.078 1.00 91.81 147 SER A CA 1
ATOM 1205 C C . SER A 1 147 ? 42.604 16.966 -42.570 1.00 91.81 147 SER A C 1
ATOM 1207 O O . SER A 1 147 ? 41.459 16.803 -42.156 1.00 91.81 147 SER A O 1
ATOM 1209 N N . GLN A 1 148 ? 43.163 16.138 -43.451 1.00 91.50 148 GLN A N 1
ATOM 1210 C CA . GLN A 1 148 ? 42.471 14.974 -43.991 1.00 91.50 148 GLN A CA 1
ATOM 1211 C C . GLN A 1 148 ? 42.379 13.831 -42.974 1.00 91.50 148 GLN A C 1
ATOM 1213 O O . GLN A 1 148 ? 41.333 13.193 -42.867 1.00 91.50 148 GLN A O 1
ATOM 1218 N N . GLU A 1 149 ? 43.430 13.600 -42.184 1.00 91.62 149 GLU A N 1
ATOM 1219 C CA . GLU A 1 149 ? 43.406 12.651 -41.065 1.00 91.62 149 GLU A CA 1
ATOM 1220 C C . GLU A 1 149 ? 42.363 13.061 -40.014 1.00 91.62 149 GLU A C 1
ATOM 1222 O O . GLU A 1 149 ? 41.589 12.213 -39.566 1.00 91.62 149 GLU A O 1
ATOM 1227 N N . GLN A 1 150 ? 42.251 14.358 -39.705 1.00 91.75 150 GLN A N 1
ATOM 1228 C CA . GLN A 1 150 ? 41.208 14.880 -38.819 1.00 91.75 150 GLN A CA 1
ATOM 1229 C C . GLN A 1 150 ? 39.803 14.706 -39.415 1.00 91.75 150 GLN A C 1
ATOM 1231 O O . GLN A 1 150 ? 38.904 14.225 -38.732 1.00 91.75 150 GLN A O 1
ATOM 1236 N N . GLN A 1 151 ? 39.605 15.010 -40.702 1.00 91.94 151 GLN A N 1
ATOM 1237 C CA . GLN A 1 151 ? 38.313 14.799 -41.371 1.00 91.94 151 GLN A CA 1
ATOM 1238 C C . GLN A 1 151 ? 37.882 13.327 -41.359 1.00 91.94 151 GLN A C 1
ATOM 1240 O O . GLN A 1 151 ? 36.697 13.034 -41.184 1.00 91.94 151 GLN A O 1
ATOM 1245 N N . ILE A 1 152 ? 38.823 12.389 -41.511 1.00 91.25 152 ILE A N 1
ATOM 1246 C CA . ILE A 1 152 ? 38.543 10.956 -41.358 1.00 91.25 152 ILE A CA 1
ATOM 1247 C C . ILE A 1 152 ? 38.144 10.649 -39.912 1.00 91.25 152 ILE A C 1
ATOM 1249 O O . ILE A 1 152 ? 37.150 9.953 -39.704 1.00 91.25 152 ILE A O 1
ATOM 1253 N N . ALA A 1 153 ? 38.878 11.176 -38.928 1.00 90.94 153 ALA A N 1
ATOM 1254 C CA . ALA A 1 153 ? 38.593 10.974 -37.508 1.00 90.94 153 ALA A CA 1
ATOM 1255 C C . ALA A 1 153 ? 37.221 11.526 -37.082 1.00 90.94 153 ALA A C 1
ATOM 1257 O O . ALA A 1 153 ? 36.568 10.922 -36.233 1.00 90.94 153 ALA A O 1
ATOM 1258 N N . ASP A 1 154 ? 36.758 12.614 -37.697 1.00 89.88 154 ASP A N 1
ATOM 1259 C CA . ASP A 1 154 ? 35.441 13.202 -37.433 1.00 89.88 154 ASP A CA 1
ATOM 1260 C C . ASP A 1 154 ? 34.323 12.448 -38.172 1.00 89.88 154 ASP A C 1
ATOM 1262 O O . ASP A 1 154 ? 33.256 12.180 -37.616 1.00 89.88 154 ASP A O 1
ATOM 1266 N N . THR A 1 155 ? 34.562 12.050 -39.427 1.00 91.75 155 THR A N 1
ATOM 1267 C CA . THR A 1 155 ? 33.549 11.364 -40.250 1.00 91.75 155 THR A CA 1
ATOM 1268 C C . THR A 1 155 ? 33.313 9.925 -39.790 1.00 91.75 155 THR A C 1
ATOM 1270 O O . THR A 1 155 ? 32.188 9.431 -39.887 1.00 91.75 155 THR A O 1
ATOM 1273 N N . ILE A 1 156 ? 34.341 9.249 -39.261 1.00 92.00 156 ILE A N 1
ATOM 1274 C CA . ILE A 1 156 ? 34.223 7.866 -38.776 1.00 92.00 156 ILE A CA 1
ATOM 1275 C C . ILE A 1 156 ? 33.353 7.754 -37.512 1.00 92.00 156 ILE A C 1
ATOM 1277 O O . ILE A 1 156 ? 32.866 6.662 -37.204 1.00 92.00 156 ILE A O 1
ATOM 1281 N N . GLN A 1 157 ? 33.136 8.867 -36.796 1.00 90.50 157 GLN A N 1
ATOM 1282 C CA . GLN A 1 157 ? 32.272 8.909 -35.619 1.00 90.50 157 GLN A CA 1
ATOM 1283 C C . GLN A 1 157 ? 30.834 8.557 -35.997 1.00 90.50 157 GLN A C 1
ATOM 1285 O O . GLN A 1 157 ? 30.240 9.116 -36.932 1.00 90.50 157 GLN A O 1
ATOM 1290 N N . VAL A 1 158 ? 30.252 7.639 -35.233 1.00 90.06 158 VAL A N 1
ATOM 1291 C CA . VAL A 1 158 ? 28.871 7.198 -35.433 1.00 90.06 158 VAL A CA 1
ATOM 1292 C C . VAL A 1 158 ? 27.878 8.335 -35.178 1.00 90.06 158 VAL A C 1
ATOM 1294 O O . VAL A 1 158 ? 28.113 9.183 -34.313 1.00 90.06 158 VAL A O 1
ATOM 1297 N N . PRO A 1 159 ? 26.757 8.399 -35.920 1.00 90.25 159 PRO A N 1
ATOM 1298 C CA . PRO A 1 159 ? 25.638 9.238 -35.512 1.00 90.25 159 PRO A CA 1
ATOM 1299 C C . PRO A 1 159 ? 25.129 8.811 -34.120 1.00 90.25 159 PRO A C 1
ATOM 1301 O O . PRO A 1 159 ? 25.228 7.621 -33.793 1.00 90.25 159 PRO A O 1
ATOM 1304 N N . PRO A 1 160 ? 24.564 9.734 -33.315 1.00 90.06 160 PRO A N 1
ATOM 1305 C CA . PRO A 1 160 ? 24.028 9.414 -31.994 1.00 90.06 160 PRO A CA 1
ATOM 1306 C C . PRO A 1 160 ? 23.065 8.226 -32.039 1.00 90.06 160 PRO A C 1
ATOM 1308 O O . PRO A 1 160 ? 22.240 8.130 -32.950 1.00 90.06 160 PRO A O 1
ATOM 1311 N N . PHE A 1 161 ? 23.167 7.330 -31.057 1.00 92.12 161 PHE A N 1
ATOM 1312 C CA . PHE A 1 161 ? 22.242 6.207 -30.942 1.00 92.12 161 PHE A CA 1
ATOM 1313 C C . PHE A 1 161 ? 20.814 6.718 -30.703 1.00 92.12 161 PHE A C 1
ATOM 1315 O O . PHE A 1 161 ? 20.600 7.798 -30.145 1.00 92.12 161 PHE A O 1
ATOM 1322 N N . VAL A 1 162 ? 19.826 5.929 -31.115 1.00 91.56 162 VAL A N 1
ATOM 1323 C CA . VAL A 1 162 ? 18.413 6.303 -30.994 1.00 91.56 162 VAL A CA 1
ATOM 1324 C C . VAL A 1 162 ? 17.777 5.545 -29.835 1.00 91.56 162 VAL A C 1
ATOM 1326 O O . VAL A 1 162 ? 17.855 4.319 -29.762 1.00 91.56 162 VAL A O 1
ATOM 1329 N N . THR A 1 163 ? 17.111 6.270 -28.941 1.00 92.81 163 THR A N 1
ATOM 1330 C CA . THR A 1 163 ? 16.328 5.683 -27.848 1.00 92.81 163 THR A CA 1
ATOM 1331 C C . THR A 1 163 ? 14.916 5.351 -28.319 1.00 92.81 163 THR A C 1
ATOM 1333 O O . THR A 1 163 ? 14.213 6.221 -28.839 1.00 92.81 163 THR A O 1
ATOM 1336 N N . SER A 1 164 ? 14.484 4.105 -28.118 1.00 92.19 164 SER A N 1
ATOM 1337 C CA . SER A 1 164 ? 13.120 3.678 -28.434 1.00 92.19 164 SER A CA 1
ATOM 1338 C C . SER A 1 164 ? 12.101 4.200 -27.400 1.00 92.19 164 SER A C 1
ATOM 1340 O O . SER A 1 164 ? 12.338 4.077 -26.188 1.00 92.19 164 SER A O 1
ATOM 1342 N N . PRO A 1 165 ? 10.944 4.739 -27.840 1.00 92.12 165 PRO A N 1
ATOM 1343 C CA . PRO A 1 165 ? 9.871 5.166 -26.941 1.00 92.12 165 PRO A CA 1
ATOM 1344 C C . PRO A 1 165 ? 9.138 3.988 -26.283 1.00 92.12 165 PRO A C 1
ATOM 1346 O O . PRO A 1 165 ? 8.563 4.155 -25.208 1.00 92.12 165 PRO A O 1
ATOM 1349 N N . LEU A 1 166 ? 9.173 2.797 -26.893 1.00 93.19 166 LEU A N 1
ATOM 1350 C CA . LEU A 1 166 ? 8.549 1.577 -26.378 1.00 93.19 166 LEU A CA 1
ATOM 1351 C C . LEU A 1 166 ? 9.575 0.443 -26.188 1.00 93.19 166 LEU A C 1
ATOM 1353 O O . LEU A 1 166 ? 10.607 0.420 -26.867 1.00 93.19 166 LEU A O 1
ATOM 1357 N N . PRO A 1 167 ? 9.300 -0.515 -25.283 1.00 94.00 167 PRO A N 1
ATOM 1358 C CA . PRO A 1 167 ? 10.045 -1.768 -25.185 1.00 94.00 167 PRO A CA 1
ATOM 1359 C C . PRO A 1 167 ? 10.121 -2.530 -26.513 1.00 94.00 167 PRO A C 1
ATOM 1361 O O . PRO A 1 167 ? 9.202 -2.462 -27.325 1.00 94.00 167 PRO A O 1
ATOM 1364 N N . GLU A 1 168 ? 11.188 -3.308 -26.696 1.00 91.00 168 GLU A N 1
ATOM 1365 C CA . GLU A 1 168 ? 11.435 -4.060 -27.938 1.00 91.00 168 GLU A CA 1
ATOM 1366 C C . GLU A 1 168 ? 10.371 -5.124 -28.220 1.00 91.00 168 GLU A C 1
ATOM 1368 O O . GLU A 1 168 ? 9.911 -5.289 -29.348 1.00 91.00 168 GLU A O 1
ATOM 1373 N N . THR A 1 169 ? 9.972 -5.874 -27.191 1.00 92.31 169 THR A N 1
ATOM 1374 C CA . THR A 1 169 ? 9.017 -6.962 -27.376 1.00 92.31 169 THR A CA 1
ATOM 1375 C C . THR A 1 169 ? 7.593 -6.427 -27.395 1.00 92.31 169 THR A C 1
ATOM 1377 O O . THR A 1 169 ? 7.193 -5.639 -26.532 1.00 92.31 169 THR A O 1
ATOM 1380 N N . LYS A 1 170 ? 6.793 -6.931 -28.343 1.00 92.50 170 LYS A N 1
ATOM 1381 C CA . LYS A 1 170 ? 5.363 -6.612 -28.474 1.00 92.50 170 LYS A CA 1
ATOM 1382 C C . LYS A 1 170 ? 4.626 -6.741 -27.138 1.00 92.50 170 LYS A C 1
ATOM 1384 O O . LYS A 1 170 ? 3.903 -5.831 -26.754 1.00 92.50 170 LYS A O 1
ATOM 1389 N N . ASP A 1 171 ? 4.855 -7.826 -26.400 1.00 91.62 171 ASP A N 1
ATOM 1390 C CA . ASP A 1 171 ? 4.205 -8.068 -25.106 1.00 91.62 171 ASP A CA 1
ATOM 1391 C C . ASP A 1 171 ? 4.474 -6.957 -24.082 1.00 91.62 171 ASP A C 1
ATOM 1393 O O . ASP A 1 171 ? 3.552 -6.471 -23.422 1.00 91.62 171 ASP A O 1
ATOM 1397 N N . LYS A 1 172 ? 5.734 -6.520 -23.957 1.00 91.50 172 LYS A N 1
ATOM 1398 C CA . LYS A 1 172 ? 6.103 -5.447 -23.028 1.00 91.50 172 LYS A CA 1
ATOM 1399 C C . LYS A 1 172 ? 5.565 -4.103 -23.510 1.00 91.50 172 LYS A C 1
ATOM 1401 O O . LYS A 1 172 ? 5.028 -3.354 -22.694 1.00 91.50 172 LYS A O 1
ATOM 1406 N N . ALA A 1 173 ? 5.642 -3.823 -24.810 1.00 93.69 173 ALA A N 1
ATOM 1407 C CA . ALA A 1 173 ? 5.104 -2.603 -25.403 1.00 93.69 173 ALA A CA 1
ATOM 1408 C C . ALA A 1 173 ? 3.590 -2.469 -25.184 1.00 93.69 173 ALA A C 1
ATOM 1410 O O . ALA A 1 173 ? 3.134 -1.434 -24.703 1.00 93.69 173 ALA A O 1
ATOM 1411 N N . LEU A 1 174 ? 2.822 -3.532 -25.433 1.00 94.62 174 LEU A N 1
ATOM 1412 C CA . LEU A 1 174 ? 1.378 -3.560 -25.189 1.00 94.62 174 LEU A CA 1
ATOM 1413 C C . LEU A 1 174 ? 1.038 -3.373 -23.707 1.00 94.62 174 LEU A C 1
ATOM 1415 O O . LEU A 1 174 ? 0.122 -2.618 -23.379 1.00 94.62 174 LEU A O 1
ATOM 1419 N N . SER A 1 175 ? 1.812 -3.989 -22.804 1.00 93.38 175 SER A N 1
ATOM 1420 C CA . SER A 1 175 ? 1.612 -3.801 -21.362 1.00 93.38 175 SER A CA 1
ATOM 1421 C C . SER A 1 175 ? 1.776 -2.340 -20.937 1.00 93.38 175 SER A C 1
ATOM 1423 O O . SER A 1 175 ? 1.048 -1.895 -20.058 1.00 93.38 175 SER A O 1
ATOM 1425 N N . VAL A 1 176 ? 2.692 -1.601 -21.577 1.00 93.94 176 VAL A N 1
ATOM 1426 C CA . VAL A 1 176 ? 2.963 -0.179 -21.331 1.00 93.94 176 VAL A CA 1
ATOM 1427 C C . VAL A 1 176 ? 1.879 0.709 -21.948 1.00 93.94 176 VAL A C 1
ATOM 1429 O O . VAL A 1 176 ? 1.328 1.560 -21.248 1.00 93.94 176 VAL A O 1
ATOM 1432 N N . LEU A 1 177 ? 1.535 0.471 -23.220 1.00 94.25 177 LEU A N 1
ATOM 1433 C CA . LEU A 1 177 ? 0.503 1.207 -23.962 1.00 94.25 177 LEU A CA 1
ATOM 1434 C C . LEU A 1 177 ? -0.827 1.228 -23.209 1.00 94.25 177 LEU A C 1
ATOM 1436 O O . LEU A 1 177 ? -1.440 2.286 -23.062 1.00 94.25 177 LEU A O 1
ATOM 1440 N N . PHE A 1 178 ? -1.227 0.084 -22.649 1.00 95.25 178 PHE A N 1
ATOM 1441 C CA . PHE A 1 178 ? -2.453 -0.024 -21.866 1.00 95.25 178 PHE A CA 1
ATOM 1442 C C . PHE A 1 178 ? -2.566 1.027 -20.757 1.00 95.25 178 PHE A C 1
ATOM 1444 O O . PHE A 1 178 ? -3.656 1.537 -20.535 1.00 95.25 178 PHE A O 1
ATOM 1451 N N . PHE A 1 179 ? -1.494 1.363 -20.032 1.00 92.25 179 PHE A N 1
ATOM 1452 C CA . PHE A 1 179 ? -1.630 2.204 -18.835 1.00 92.25 179 PHE A CA 1
ATOM 1453 C C . PHE A 1 179 ? -1.872 3.682 -19.137 1.00 92.25 179 PHE A C 1
ATOM 1455 O O . PHE A 1 179 ? -2.601 4.334 -18.389 1.00 92.25 179 PHE A O 1
ATOM 1462 N N . PHE A 1 180 ? -1.339 4.209 -20.240 1.00 89.38 180 PHE A N 1
ATOM 1463 C CA . PHE A 1 180 ? -1.660 5.573 -20.671 1.00 89.38 180 PHE A CA 1
ATOM 1464 C C . PHE A 1 180 ? -2.839 5.635 -21.659 1.00 89.38 180 PHE A C 1
ATOM 1466 O O . PHE A 1 180 ? -3.475 6.685 -21.783 1.00 89.38 180 PHE A O 1
ATOM 1473 N N . MET A 1 181 ? -3.211 4.503 -22.272 1.00 92.50 181 MET A N 1
ATOM 1474 C CA . MET A 1 181 ? -4.415 4.341 -23.106 1.00 92.50 181 MET A CA 1
ATOM 1475 C C . MET A 1 181 ? -5.576 3.641 -22.376 1.00 92.50 181 MET A C 1
ATOM 1477 O O . MET A 1 181 ? -6.516 3.175 -23.014 1.00 92.50 181 MET A O 1
ATOM 1481 N N . ILE A 1 182 ? -5.534 3.541 -21.042 1.00 91.50 182 ILE A N 1
ATOM 1482 C CA . ILE A 1 182 ? -6.508 2.739 -20.289 1.00 91.50 182 ILE A CA 1
ATOM 1483 C C . ILE A 1 182 ? -7.946 3.213 -20.575 1.00 91.50 182 ILE A C 1
ATOM 1485 O O . ILE A 1 182 ? -8.231 4.411 -20.435 1.00 91.50 182 ILE A O 1
ATOM 1489 N N . PRO A 1 183 ? -8.877 2.304 -20.933 1.00 92.88 183 PRO A N 1
ATOM 1490 C CA . PRO A 1 183 ? -10.249 2.678 -21.243 1.00 92.88 183 PRO A CA 1
ATOM 1491 C C . PRO A 1 183 ? -10.906 3.465 -20.100 1.00 92.88 183 PRO A C 1
ATOM 1493 O O . PRO A 1 183 ? -10.707 3.114 -18.929 1.00 92.88 183 PRO A O 1
ATOM 1496 N N . PRO A 1 184 ? -11.746 4.479 -20.386 1.00 91.50 184 PRO A N 1
ATOM 1497 C CA . PRO A 1 184 ? -12.319 5.349 -19.357 1.00 91.50 184 PRO A CA 1
ATOM 1498 C C . PRO A 1 184 ? -13.029 4.594 -18.227 1.00 91.50 184 PRO A C 1
ATOM 1500 O O . PRO A 1 184 ? -12.833 4.910 -17.053 1.00 91.50 184 PRO A O 1
ATOM 1503 N N . HIS A 1 185 ? -13.798 3.551 -18.556 1.00 92.50 185 HIS A N 1
ATOM 1504 C CA . HIS A 1 185 ? -14.499 2.731 -17.564 1.00 92.50 185 HIS A CA 1
ATOM 1505 C C . HIS A 1 185 ? -13.542 1.942 -16.662 1.00 92.50 185 HIS A C 1
ATOM 1507 O O . HIS A 1 185 ? -13.748 1.891 -15.449 1.00 92.50 185 HIS A O 1
ATOM 1513 N N . LEU A 1 186 ? -12.463 1.383 -17.222 1.00 91.31 186 LEU A N 1
ATOM 1514 C CA . LEU A 1 186 ? -11.432 0.696 -16.440 1.00 91.31 186 LEU A CA 1
ATOM 1515 C C . LEU A 1 186 ? -10.639 1.680 -15.578 1.00 91.31 186 LEU A C 1
ATOM 1517 O O . LEU A 1 186 ? -10.318 1.365 -14.434 1.00 91.31 186 LEU A O 1
ATOM 1521 N N . ASN A 1 187 ? -10.398 2.897 -16.068 1.00 90.50 187 ASN A N 1
ATOM 1522 C CA . ASN A 1 187 ? -9.787 3.953 -15.270 1.00 90.50 187 ASN A CA 1
ATOM 1523 C C . ASN A 1 187 ? -10.672 4.327 -14.066 1.00 90.50 187 ASN A C 1
ATOM 1525 O O . ASN A 1 187 ? -10.170 4.443 -12.948 1.00 90.50 187 ASN A O 1
ATOM 1529 N N . VAL A 1 188 ? -11.990 4.468 -14.260 1.00 91.12 188 VAL A N 1
ATOM 1530 C CA . VAL A 1 188 ? -12.949 4.718 -13.166 1.00 91.12 188 VAL A CA 1
ATOM 1531 C C . VAL A 1 188 ? -12.962 3.559 -12.172 1.00 91.12 188 VAL A C 1
ATOM 1533 O O . VAL A 1 188 ? -12.840 3.798 -10.971 1.00 91.12 188 VAL A O 1
ATOM 1536 N N . LEU A 1 189 ? -13.033 2.315 -12.654 1.00 88.62 189 LEU A N 1
ATOM 1537 C CA . LEU A 1 189 ? -12.950 1.129 -11.802 1.00 88.62 189 LEU A CA 1
ATOM 1538 C C . LEU A 1 189 ? -11.658 1.127 -10.980 1.00 88.62 189 LEU A C 1
ATOM 1540 O O . LEU A 1 189 ? -11.700 0.877 -9.780 1.00 88.62 189 LEU A O 1
ATOM 1544 N N . SER A 1 190 ? -10.527 1.470 -11.597 1.00 86.69 190 SER A N 1
ATOM 1545 C CA . SER A 1 190 ? -9.231 1.527 -10.922 1.00 86.69 190 SER A CA 1
ATOM 1546 C C . SER A 1 190 ? -9.191 2.576 -9.804 1.00 86.69 190 SER A C 1
ATOM 1548 O O . SER A 1 190 ? -8.620 2.321 -8.746 1.00 86.69 190 SER A O 1
ATOM 1550 N N . ARG A 1 191 ? -9.854 3.726 -10.001 1.00 87.88 191 ARG A N 1
ATOM 1551 C CA . ARG A 1 191 ? -9.990 4.793 -8.997 1.00 87.88 191 ARG A CA 1
ATOM 1552 C C . ARG A 1 191 ? -10.881 4.372 -7.840 1.00 87.88 191 ARG A C 1
ATOM 1554 O O . ARG A 1 191 ? -10.559 4.653 -6.690 1.00 87.88 191 ARG A O 1
ATOM 1561 N N . LEU A 1 192 ? -12.000 3.710 -8.134 1.00 86.88 192 LEU A N 1
ATOM 1562 C CA . LEU A 1 192 ? -12.899 3.184 -7.107 1.00 86.88 192 LEU A CA 1
ATOM 1563 C C . LEU A 1 192 ? -12.221 2.072 -6.306 1.00 86.88 192 LEU A C 1
ATOM 1565 O O . LEU A 1 192 ? -12.321 2.064 -5.081 1.00 86.88 192 LEU A O 1
ATOM 1569 N N . ALA A 1 193 ? -11.488 1.186 -6.986 1.00 81.19 193 ALA A N 1
ATOM 1570 C CA . ALA A 1 193 ? -10.680 0.155 -6.354 1.00 81.19 193 ALA A CA 1
ATOM 1571 C C . ALA A 1 193 ? -9.658 0.789 -5.411 1.00 81.19 193 ALA A C 1
ATOM 1573 O O . ALA A 1 193 ? -9.678 0.465 -4.231 1.00 81.19 193 ALA A O 1
ATOM 1574 N N . ALA A 1 194 ? -8.865 1.755 -5.882 1.00 79.62 194 ALA A N 1
ATOM 1575 C CA . ALA A 1 194 ? -7.893 2.472 -5.061 1.00 79.62 194 ALA A CA 1
ATOM 1576 C C . ALA A 1 194 ? -8.533 3.183 -3.859 1.00 79.62 194 ALA A C 1
ATOM 1578 O O . ALA A 1 194 ? -8.043 3.065 -2.739 1.00 79.62 194 ALA A O 1
ATOM 1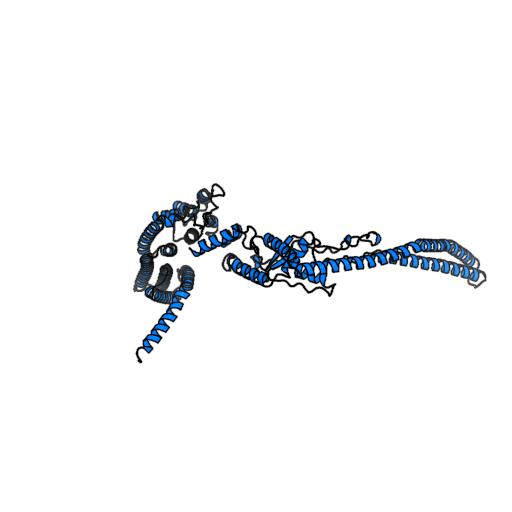579 N N . ALA A 1 195 ? -9.658 3.876 -4.058 1.00 80.75 195 ALA A N 1
ATOM 1580 C CA . ALA A 1 195 ? -10.367 4.565 -2.983 1.00 80.75 195 ALA A CA 1
ATOM 1581 C C . ALA A 1 195 ? -10.887 3.590 -1.916 1.00 80.75 195 ALA A C 1
ATOM 1583 O O . ALA A 1 195 ? -10.697 3.834 -0.725 1.00 80.75 195 ALA A O 1
ATOM 1584 N N . ALA A 1 196 ? -11.508 2.479 -2.329 1.00 78.06 196 ALA A N 1
ATOM 1585 C CA . ALA A 1 196 ? -11.976 1.439 -1.414 1.00 78.06 196 ALA A CA 1
ATOM 1586 C C . ALA A 1 196 ? -10.800 0.795 -0.673 1.00 78.06 196 ALA A C 1
ATOM 1588 O O . ALA A 1 196 ? -10.813 0.635 0.543 1.00 78.06 196 ALA A O 1
ATOM 1589 N N . GLN A 1 197 ? -9.748 0.476 -1.407 1.00 74.56 197 GLN A N 1
ATOM 1590 C CA . GLN A 1 197 ? -8.551 -0.166 -0.900 1.00 74.56 197 GLN A CA 1
ATOM 1591 C C . GLN A 1 197 ? -7.762 0.703 0.084 1.00 74.56 197 GLN A C 1
ATOM 1593 O O . GLN A 1 197 ? -7.297 0.201 1.102 1.00 74.56 197 GLN A O 1
ATOM 1598 N N . TYR A 1 198 ? -7.688 2.014 -0.145 1.00 74.81 198 TYR A N 1
ATOM 1599 C CA . TYR A 1 198 ? -7.054 2.958 0.775 1.00 74.81 198 TYR A CA 1
ATOM 1600 C C . TYR A 1 198 ? -7.774 3.041 2.129 1.00 74.81 198 TYR A C 1
ATOM 1602 O O . TYR A 1 198 ? -7.176 3.449 3.120 1.00 74.81 198 TYR A O 1
ATOM 1610 N N . THR A 1 199 ? -9.042 2.614 2.222 1.00 74.62 199 THR A N 1
ATOM 1611 C CA . THR A 1 199 ? -9.727 2.519 3.524 1.00 74.62 199 THR A CA 1
ATOM 1612 C C . THR A 1 199 ? -9.151 1.433 4.436 1.00 74.62 199 THR A C 1
ATOM 1614 O O . THR A 1 199 ? -9.384 1.479 5.640 1.00 74.62 199 THR A O 1
ATOM 1617 N N . LEU A 1 200 ? -8.379 0.488 3.885 1.00 73.62 200 LEU A N 1
ATOM 1618 C CA . LEU A 1 200 ? -7.694 -0.56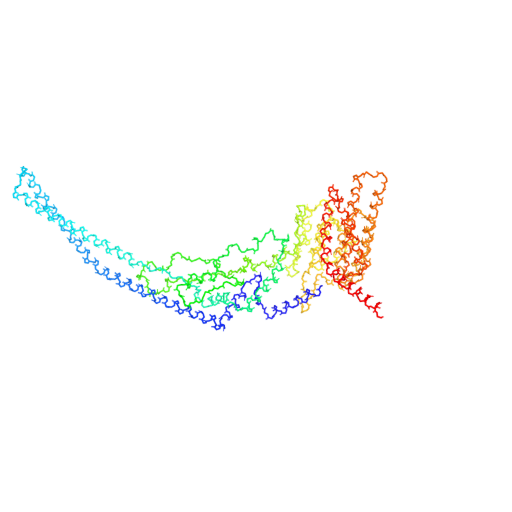5 4.638 1.00 73.62 200 LEU A CA 1
ATOM 1619 C C . LEU A 1 200 ? -6.360 -0.100 5.243 1.00 73.62 200 LEU A C 1
ATOM 1621 O O . LEU A 1 200 ? -5.775 -0.823 6.046 1.00 73.62 200 LEU A O 1
ATOM 1625 N N . VAL A 1 201 ? -5.874 1.087 4.866 1.00 74.62 201 VAL A N 1
ATOM 1626 C CA . VAL A 1 201 ? -4.653 1.682 5.417 1.00 74.62 201 VAL A CA 1
ATOM 1627 C C . VAL A 1 201 ? -5.033 2.608 6.583 1.00 74.62 201 VAL A C 1
ATOM 1629 O O . VAL A 1 201 ? -5.914 3.459 6.419 1.00 74.62 201 VAL A O 1
ATOM 1632 N N . PRO A 1 202 ? -4.395 2.484 7.762 1.00 67.62 202 PRO A N 1
ATOM 1633 C CA . PRO A 1 202 ? -4.653 3.361 8.899 1.00 67.62 202 PRO A CA 1
ATOM 1634 C C . PRO A 1 202 ? -4.420 4.830 8.550 1.00 67.62 202 PRO A C 1
ATOM 1636 O O . PRO A 1 202 ? -3.431 5.181 7.906 1.00 67.62 202 PRO A O 1
ATOM 1639 N N . ARG A 1 203 ? -5.328 5.701 8.998 1.00 63.59 203 ARG A N 1
ATOM 1640 C CA . ARG A 1 203 ? -5.204 7.155 8.840 1.00 63.59 203 ARG A CA 1
ATOM 1641 C C . ARG A 1 203 ? -4.631 7.768 10.120 1.00 63.59 203 ARG A C 1
ATOM 1643 O O . ARG A 1 203 ? -5.002 7.303 11.201 1.00 63.59 203 ARG A O 1
ATOM 1650 N N . PRO A 1 204 ? -3.807 8.832 10.033 1.00 49.62 204 PRO A N 1
ATOM 1651 C CA . PRO A 1 204 ? -3.352 9.568 11.206 1.00 49.62 204 PRO A CA 1
ATOM 1652 C C . PRO A 1 204 ? -4.530 9.983 12.111 1.00 49.62 204 PRO A C 1
ATOM 1654 O O . PRO A 1 204 ? -5.566 10.401 11.585 1.00 49.62 204 PRO A O 1
ATOM 1657 N N . PRO A 1 205 ? -4.391 9.873 13.449 1.00 47.00 205 PRO A N 1
ATOM 1658 C CA . PRO A 1 205 ? -3.161 9.554 14.187 1.00 47.00 205 PRO A CA 1
ATOM 1659 C C . PRO A 1 205 ? -2.811 8.049 14.294 1.00 47.00 205 PRO A C 1
ATOM 1661 O O . PRO A 1 205 ? -1.873 7.695 15.001 1.00 47.00 205 PRO A O 1
ATOM 1664 N N . GLY A 1 206 ? -3.522 7.144 13.615 1.00 50.00 206 GLY A N 1
ATOM 1665 C CA . GLY A 1 206 ? -3.254 5.701 13.651 1.00 50.00 206 GLY A CA 1
ATOM 1666 C C . GLY A 1 206 ? -2.154 5.241 12.684 1.00 50.00 206 GLY A C 1
ATOM 1667 O O . GLY A 1 206 ? -2.234 5.539 11.497 1.00 50.00 206 GLY A O 1
ATOM 1668 N N . HIS A 1 207 ? -1.176 4.486 13.217 1.00 52.72 207 HIS A N 1
ATOM 1669 C CA . HIS A 1 207 ? -0.105 3.653 12.607 1.00 52.72 207 HIS A CA 1
ATOM 1670 C C . HIS A 1 207 ? 0.780 4.225 11.483 1.00 52.72 207 HIS A C 1
ATOM 1672 O O . HIS A 1 207 ? 1.857 3.692 11.228 1.00 52.72 207 HIS A O 1
ATOM 1678 N N . VAL A 1 208 ? 0.385 5.312 10.836 1.00 52.22 208 VAL A N 1
ATOM 1679 C CA . VAL A 1 208 ? 1.150 6.013 9.813 1.00 52.22 208 VAL A CA 1
ATOM 1680 C C . VAL A 1 208 ? 1.543 7.362 10.404 1.00 52.22 208 VAL A C 1
ATOM 1682 O O . VAL A 1 208 ? 0.745 8.293 10.458 1.00 52.22 208 VAL A O 1
ATOM 1685 N N . THR A 1 209 ? 2.776 7.456 10.908 1.00 47.12 209 THR A N 1
ATOM 1686 C CA . THR A 1 209 ? 3.321 8.674 11.537 1.00 47.12 209 THR A CA 1
ATOM 1687 C C . THR A 1 209 ? 3.517 9.822 10.544 1.00 47.12 209 THR A C 1
ATOM 1689 O O . THR A 1 209 ? 3.635 10.971 10.960 1.00 47.12 209 THR A O 1
ATOM 1692 N N . SER A 1 210 ? 3.529 9.548 9.233 1.00 54.50 210 SER A N 1
ATOM 1693 C CA . SER A 1 210 ? 3.565 10.572 8.185 1.00 54.50 210 SER A CA 1
ATOM 1694 C C . SER A 1 210 ? 3.096 10.018 6.837 1.00 54.50 210 SER A C 1
ATOM 1696 O O . SER A 1 210 ? 3.335 8.855 6.529 1.00 54.50 210 SER A O 1
ATOM 1698 N N . VAL A 1 211 ? 2.503 10.868 5.990 1.00 57.38 211 VAL A N 1
ATOM 1699 C CA . VAL A 1 211 ? 2.170 10.544 4.583 1.00 57.38 211 VAL A CA 1
ATOM 1700 C C . VAL A 1 211 ? 3.401 10.015 3.819 1.00 57.38 211 VAL A C 1
ATOM 1702 O O . VAL A 1 211 ? 3.275 9.217 2.898 1.00 57.38 211 VAL A O 1
ATOM 1705 N N . ASN A 1 212 ? 4.611 10.361 4.263 1.00 57.28 212 ASN A N 1
ATOM 1706 C CA . ASN A 1 212 ? 5.864 9.908 3.662 1.00 57.28 212 ASN A CA 1
ATOM 1707 C C . ASN A 1 212 ? 6.090 8.390 3.755 1.00 57.28 212 ASN A C 1
ATOM 1709 O O . ASN A 1 212 ? 6.825 7.860 2.930 1.00 57.28 212 ASN A O 1
ATOM 1713 N N . SER A 1 213 ? 5.478 7.674 4.710 1.00 60.56 213 SER A N 1
ATOM 1714 C CA . SER A 1 213 ? 5.634 6.211 4.800 1.00 60.56 213 SER A CA 1
ATOM 1715 C C . SER A 1 213 ? 4.759 5.437 3.810 1.00 60.56 213 SER A C 1
ATOM 1717 O O . SER A 1 213 ? 4.947 4.232 3.647 1.00 60.56 213 SER A O 1
ATOM 1719 N N . ILE A 1 214 ? 3.809 6.117 3.158 1.00 69.38 214 ILE A N 1
ATOM 1720 C CA . ILE A 1 214 ? 2.889 5.535 2.171 1.00 69.38 214 ILE A CA 1
ATOM 1721 C C . ILE A 1 214 ? 3.110 6.069 0.748 1.00 69.38 214 ILE A C 1
ATOM 1723 O O . ILE A 1 214 ? 2.589 5.502 -0.215 1.00 69.38 214 ILE A O 1
ATOM 1727 N N . SER A 1 215 ? 3.891 7.138 0.601 1.00 72.94 215 SER A N 1
ATOM 1728 C CA . SER A 1 215 ? 4.296 7.690 -0.691 1.00 72.94 215 SER A CA 1
ATOM 1729 C C . SER A 1 215 ? 5.396 6.855 -1.343 1.00 72.94 215 SER A C 1
ATOM 1731 O O . SER A 1 215 ? 6.242 6.274 -0.664 1.00 72.94 215 SER A O 1
ATOM 1733 N N . VAL A 1 216 ? 5.423 6.830 -2.674 1.00 72.81 216 VAL A N 1
ATOM 1734 C CA . VAL A 1 216 ? 6.577 6.305 -3.417 1.00 72.81 216 VAL A CA 1
ATOM 1735 C C . VAL A 1 216 ? 7.670 7.384 -3.403 1.00 72.81 216 VAL A C 1
ATOM 1737 O O . VAL A 1 216 ? 7.418 8.483 -3.904 1.00 72.81 216 VAL A O 1
ATOM 1740 N N . PRO A 1 217 ? 8.864 7.131 -2.829 1.00 62.91 217 PRO A N 1
ATOM 1741 C CA . PRO A 1 217 ? 9.947 8.110 -2.827 1.00 62.91 217 PRO A CA 1
ATOM 1742 C C . PRO A 1 217 ? 10.394 8.376 -4.267 1.00 62.91 217 PRO A C 1
ATOM 1744 O O . PRO A 1 217 ? 10.827 7.442 -4.935 1.00 62.91 217 PRO A O 1
ATOM 1747 N N . SER A 1 218 ? 10.260 9.626 -4.729 1.00 61.91 218 SER A N 1
ATOM 1748 C CA . SER A 1 218 ? 10.641 10.105 -6.070 1.00 61.91 218 SER A CA 1
ATOM 1749 C C . SER A 1 218 ? 10.265 9.130 -7.194 1.00 61.91 218 SER A C 1
ATOM 1751 O O . SER A 1 218 ? 11.134 8.384 -7.652 1.00 61.91 218 SER A O 1
ATOM 1753 N N . PRO A 1 219 ? 8.993 9.093 -7.645 1.00 59.59 219 PRO A N 1
ATOM 1754 C CA . PRO A 1 219 ? 8.610 8.196 -8.727 1.00 59.59 219 PRO A CA 1
ATOM 1755 C C . PRO A 1 219 ? 9.544 8.422 -9.934 1.00 59.59 219 PRO A C 1
ATOM 1757 O O . PRO A 1 219 ? 9.694 9.567 -10.369 1.00 59.59 219 PRO A O 1
ATOM 1760 N N . PRO A 1 220 ? 10.210 7.366 -10.443 1.00 69.56 220 PRO A N 1
ATOM 1761 C CA . PRO A 1 220 ? 11.022 7.446 -11.652 1.00 69.56 220 PRO A CA 1
ATOM 1762 C C . PRO A 1 220 ? 10.177 7.943 -12.821 1.00 69.56 220 PRO A C 1
ATOM 1764 O O . PRO A 1 220 ? 8.954 7.792 -12.798 1.00 69.56 220 PRO A O 1
ATOM 1767 N N . THR A 1 221 ? 10.836 8.489 -13.846 1.00 87.38 221 THR A N 1
ATOM 1768 C CA . THR A 1 221 ? 10.225 8.868 -15.127 1.00 87.38 221 THR A CA 1
ATOM 1769 C C . THR A 1 221 ? 9.147 7.859 -15.523 1.00 87.38 221 THR A C 1
ATOM 1771 O O . THR A 1 221 ? 9.446 6.676 -15.714 1.00 87.38 221 THR A O 1
ATOM 1774 N N . SER A 1 222 ? 7.888 8.304 -15.591 1.00 91.44 222 SER A N 1
ATOM 1775 C CA . SER A 1 222 ? 6.774 7.413 -15.925 1.00 91.44 222 SER A CA 1
ATOM 1776 C C . SER A 1 222 ? 6.917 6.898 -17.353 1.00 91.44 222 SER A C 1
ATOM 1778 O O . SER A 1 222 ? 7.606 7.496 -18.184 1.00 91.44 222 SER A O 1
ATOM 1780 N N . TRP A 1 223 ? 6.235 5.802 -17.679 1.00 92.44 223 TRP A N 1
ATOM 1781 C CA . TRP A 1 223 ? 6.218 5.325 -19.058 1.00 92.44 223 TRP A CA 1
ATOM 1782 C C . TRP A 1 223 ? 5.632 6.345 -20.033 1.00 92.44 223 TRP A C 1
ATOM 1784 O O . TRP A 1 223 ? 6.141 6.450 -21.144 1.00 92.44 223 TRP A O 1
ATOM 1794 N N . ALA A 1 224 ? 4.624 7.127 -19.629 1.00 92.06 224 ALA A N 1
ATOM 1795 C CA . ALA A 1 224 ? 4.092 8.193 -20.476 1.00 92.06 224 ALA A CA 1
ATOM 1796 C C . ALA A 1 224 ? 5.136 9.297 -20.710 1.00 92.06 224 ALA A C 1
ATOM 1798 O O . ALA A 1 224 ? 5.305 9.760 -21.836 1.00 92.06 224 ALA A O 1
ATOM 1799 N N . GLN A 1 225 ? 5.886 9.683 -19.671 1.00 91.62 225 GLN A N 1
ATOM 1800 C CA . GLN A 1 225 ? 6.970 10.663 -19.787 1.00 91.62 225 GLN A CA 1
ATOM 1801 C C . GLN A 1 225 ? 8.118 10.156 -20.669 1.00 91.62 225 GLN A C 1
ATOM 1803 O O . GLN A 1 225 ? 8.561 10.881 -21.559 1.00 91.62 225 GLN A O 1
ATOM 1808 N N . HIS A 1 226 ? 8.574 8.913 -20.460 1.00 91.81 226 HIS A N 1
ATOM 1809 C CA . HIS A 1 226 ? 9.590 8.263 -21.298 1.00 91.81 226 HIS A CA 1
ATOM 1810 C C . HIS A 1 226 ? 9.136 8.217 -22.755 1.00 91.81 226 HIS A C 1
ATOM 1812 O O . HIS A 1 226 ? 9.863 8.647 -23.648 1.00 91.81 226 HIS A O 1
ATOM 1818 N N . TYR A 1 227 ? 7.909 7.749 -22.986 1.00 92.19 227 TYR A N 1
ATOM 1819 C CA . TYR A 1 227 ? 7.324 7.658 -24.313 1.00 92.19 227 TYR A CA 1
ATOM 1820 C C . TYR A 1 227 ? 7.308 9.022 -25.005 1.00 92.19 227 TYR A C 1
ATOM 1822 O O . TYR A 1 227 ? 7.884 9.152 -26.079 1.00 92.19 227 TYR A O 1
ATOM 1830 N N . ASN A 1 228 ? 6.756 10.060 -24.370 1.00 91.25 228 ASN A N 1
ATOM 1831 C CA . ASN A 1 228 ? 6.674 11.401 -24.958 1.00 91.25 228 ASN A CA 1
ATOM 1832 C C . ASN A 1 228 ? 8.054 12.009 -25.238 1.00 91.25 228 ASN A C 1
ATOM 1834 O O . ASN A 1 228 ? 8.250 12.661 -26.261 1.00 91.25 228 ASN A O 1
ATOM 1838 N N . MET A 1 229 ? 9.034 11.778 -24.360 1.00 90.06 229 MET A N 1
ATOM 1839 C CA . MET A 1 229 ? 10.396 12.283 -24.547 1.00 90.06 229 MET A CA 1
ATOM 1840 C C . MET A 1 229 ? 11.059 11.724 -25.817 1.00 90.06 229 MET A C 1
ATOM 1842 O O . MET A 1 229 ? 11.814 12.442 -26.470 1.00 90.06 229 MET A O 1
ATOM 1846 N N . TYR A 1 230 ? 10.760 10.476 -26.189 1.00 88.88 230 TYR A N 1
ATOM 1847 C CA . TYR A 1 230 ? 11.406 9.784 -27.313 1.00 88.88 230 TYR A CA 1
ATOM 1848 C C . TYR A 1 230 ? 10.490 9.557 -28.535 1.00 88.88 230 TYR A C 1
ATOM 1850 O O . TYR A 1 230 ? 10.972 9.198 -29.620 1.00 88.88 230 TYR A O 1
ATOM 1858 N N . SER A 1 231 ? 9.186 9.822 -28.404 1.00 83.81 231 SER A N 1
ATOM 1859 C CA . SER A 1 231 ? 8.215 9.813 -29.506 1.00 83.81 231 SER A CA 1
ATOM 1860 C C . SER A 1 231 ? 8.084 11.183 -30.182 1.00 83.81 231 SER A C 1
ATOM 1862 O O . SER A 1 231 ? 7.867 11.222 -31.388 1.00 83.81 231 SER A O 1
ATOM 1864 N N . ASN A 1 232 ? 8.342 12.298 -29.479 1.00 61.34 232 ASN A N 1
ATOM 1865 C CA . ASN A 1 232 ? 8.219 13.672 -30.008 1.00 61.34 232 ASN A CA 1
ATOM 1866 C C . ASN A 1 232 ? 9.114 14.000 -31.222 1.00 61.34 232 ASN A C 1
ATOM 1868 O O . ASN A 1 232 ? 8.908 15.018 -31.878 1.00 61.34 232 ASN A O 1
ATOM 1872 N N . ALA A 1 233 ? 10.083 13.148 -31.564 1.00 54.50 233 ALA A N 1
ATOM 1873 C CA . ALA A 1 233 ? 10.825 13.255 -32.823 1.00 54.50 233 ALA A CA 1
ATOM 1874 C C . ALA A 1 233 ? 9.971 12.908 -34.067 1.00 54.50 233 ALA A C 1
ATOM 1876 O O . ALA A 1 233 ? 10.390 13.158 -35.194 1.00 54.50 233 ALA A O 1
ATOM 1877 N N . THR A 1 234 ? 8.778 12.338 -33.879 1.00 56.16 234 THR A N 1
ATOM 1878 C CA . THR A 1 234 ? 7.810 11.978 -34.923 1.00 56.16 234 THR A CA 1
ATOM 1879 C C . THR A 1 234 ? 6.462 12.615 -34.589 1.00 56.16 234 THR A C 1
ATOM 1881 O O . THR A 1 234 ? 5.703 12.070 -33.796 1.00 56.16 234 THR A O 1
ATOM 1884 N N . LEU A 1 235 ? 6.153 13.759 -35.208 1.00 58.25 235 LEU A N 1
ATOM 1885 C CA . LEU A 1 235 ? 4.905 14.544 -35.076 1.00 58.25 235 LEU A CA 1
ATOM 1886 C C . LEU A 1 235 ? 3.599 13.780 -35.418 1.00 58.25 235 LEU A C 1
ATOM 1888 O O . LEU A 1 235 ? 2.531 14.381 -35.476 1.00 58.25 235 LEU A O 1
ATOM 1892 N N . GLU A 1 236 ? 3.672 12.477 -35.679 1.00 63.22 236 GLU A N 1
ATOM 1893 C CA . GLU A 1 236 ? 2.572 11.640 -36.173 1.00 63.22 236 GLU A CA 1
ATOM 1894 C C . GLU A 1 236 ? 1.800 10.939 -35.040 1.00 63.22 236 GLU A C 1
ATOM 1896 O O . GLU A 1 236 ? 0.652 10.542 -35.225 1.00 63.22 236 GLU A O 1
ATOM 1901 N N . CYS A 1 237 ? 2.391 10.820 -33.847 1.00 70.25 237 CYS A N 1
ATOM 1902 C CA . CYS A 1 237 ? 1.844 10.021 -32.755 1.00 70.25 237 CYS A CA 1
ATOM 1903 C C . CYS A 1 237 ? 1.281 10.901 -31.614 1.00 70.25 237 CYS A C 1
ATOM 1905 O O . CYS A 1 237 ? 2.042 11.657 -31.013 1.00 70.25 237 CYS A O 1
ATOM 1907 N N . PRO A 1 238 ? -0.015 10.784 -31.231 1.00 81.44 238 PRO A N 1
ATOM 1908 C CA . PRO A 1 238 ? -0.585 11.424 -30.037 1.00 81.44 238 PRO A CA 1
ATOM 1909 C C . PRO A 1 238 ? 0.251 11.332 -28.748 1.00 81.44 238 PRO A C 1
ATOM 1911 O O . PRO A 1 238 ? 0.890 10.326 -28.467 1.00 81.44 238 PRO A O 1
ATOM 1914 N N . SER A 1 239 ? 0.204 12.361 -27.909 1.00 86.50 239 SER A N 1
ATOM 1915 C CA . SER A 1 239 ? 0.921 12.342 -26.629 1.00 86.50 239 SER A CA 1
ATOM 1916 C C . SER A 1 239 ? 0.305 11.335 -25.646 1.00 86.50 239 SER A C 1
ATOM 1918 O O . SER A 1 239 ? -0.917 11.274 -25.488 1.00 86.50 239 SER A O 1
ATOM 1920 N N . ALA A 1 240 ? 1.148 10.559 -24.965 1.00 90.94 240 ALA A N 1
ATOM 1921 C CA . ALA A 1 240 ? 0.740 9.695 -23.865 1.00 90.94 240 ALA A CA 1
ATOM 1922 C C . ALA A 1 240 ? 0.440 10.527 -22.611 1.00 90.94 240 ALA A C 1
ATOM 1924 O O . ALA A 1 240 ? 1.141 11.491 -22.299 1.00 90.94 240 ALA A O 1
ATOM 1925 N N . VAL A 1 241 ? -0.585 10.134 -21.853 1.00 89.94 241 VAL A N 1
ATOM 1926 C CA . VAL A 1 241 ? -0.994 10.836 -20.630 1.00 89.94 241 VAL A CA 1
ATOM 1927 C C . VAL A 1 241 ? -1.058 9.855 -19.473 1.00 89.94 241 VAL A C 1
ATOM 1929 O O . VAL A 1 241 ? -1.711 8.817 -19.570 1.00 89.94 241 VAL A O 1
ATOM 1932 N N . ASP A 1 242 ? -0.420 10.211 -18.362 1.00 90.44 242 ASP A N 1
ATOM 1933 C CA . ASP A 1 242 ? -0.517 9.449 -17.122 1.00 90.44 242 ASP A CA 1
ATOM 1934 C C . ASP A 1 242 ? -1.964 9.421 -16.605 1.00 90.44 242 ASP A C 1
ATOM 1936 O O . ASP A 1 242 ? -2.681 10.426 -16.578 1.00 90.44 242 ASP A O 1
ATOM 1940 N N . ARG A 1 243 ? -2.412 8.229 -16.207 1.00 90.19 243 ARG A N 1
ATOM 1941 C CA . ARG A 1 243 ? -3.772 7.977 -15.712 1.00 90.19 243 ARG A CA 1
ATOM 1942 C C . ARG A 1 243 ? -3.738 7.714 -14.210 1.00 90.19 243 ARG A C 1
ATOM 1944 O O . ARG A 1 243 ? -2.817 8.141 -13.522 1.00 90.19 243 ARG A O 1
ATOM 1951 N N . HIS A 1 244 ? -4.770 7.073 -13.656 1.00 88.44 244 HIS A N 1
ATOM 1952 C CA . HIS A 1 244 ? -4.800 6.854 -12.212 1.00 88.44 244 HIS A CA 1
ATOM 1953 C C . HIS A 1 244 ? -3.703 5.894 -11.738 1.00 88.44 244 HIS A C 1
ATOM 1955 O O . HIS A 1 244 ? -3.049 6.176 -10.736 1.00 88.44 244 HIS A O 1
ATOM 1961 N N . TRP A 1 245 ? -3.507 4.790 -12.461 1.00 88.38 245 TRP A N 1
ATOM 1962 C CA . TRP A 1 245 ? -2.368 3.896 -12.284 1.00 88.38 245 TRP A CA 1
ATOM 1963 C C . TRP A 1 245 ? -1.239 4.351 -13.196 1.00 88.38 245 TRP A C 1
ATOM 1965 O O . TRP A 1 245 ? -1.335 4.228 -14.415 1.00 88.38 245 TRP A O 1
ATOM 1975 N N . ILE A 1 246 ? -0.185 4.883 -12.591 1.00 90.38 246 ILE A N 1
ATOM 1976 C CA . ILE A 1 246 ? 1.014 5.334 -13.284 1.00 90.38 246 ILE A CA 1
ATOM 1977 C C . ILE A 1 246 ? 2.052 4.232 -13.143 1.00 90.38 246 ILE A C 1
ATOM 1979 O O . ILE A 1 246 ? 2.424 3.862 -12.027 1.00 90.38 246 ILE A O 1
ATOM 1983 N N . ILE A 1 247 ? 2.507 3.704 -14.275 1.00 90.94 247 ILE A N 1
ATOM 1984 C CA . ILE A 1 247 ? 3.560 2.692 -14.314 1.00 90.94 247 ILE A CA 1
ATOM 1985 C C . ILE A 1 247 ? 4.873 3.354 -14.683 1.00 90.94 247 ILE A C 1
ATOM 1987 O O . ILE A 1 247 ? 4.936 4.209 -15.568 1.00 90.94 247 ILE A O 1
ATOM 1991 N N . TYR A 1 248 ? 5.931 2.918 -14.019 1.00 91.12 248 TYR A N 1
ATOM 1992 C CA . TYR A 1 248 ? 7.292 3.334 -14.304 1.00 91.12 248 TYR A CA 1
ATOM 1993 C C . TYR A 1 248 ? 8.206 2.105 -14.340 1.00 91.12 248 TYR A C 1
ATOM 1995 O O . TYR A 1 248 ? 7.951 1.117 -13.641 1.00 91.12 248 TYR A O 1
ATOM 2003 N N . PRO A 1 249 ? 9.277 2.134 -15.137 1.00 90.88 249 PRO A N 1
ATOM 2004 C CA . PRO A 1 249 ? 10.224 1.036 -15.184 1.00 90.88 249 PRO A CA 1
ATOM 2005 C C . PRO A 1 249 ? 11.171 1.084 -13.974 1.00 90.88 249 PRO A C 1
ATOM 2007 O O . PRO A 1 249 ? 11.907 2.050 -13.767 1.00 90.88 249 PRO A O 1
ATOM 2010 N N . LYS A 1 250 ? 11.170 0.032 -13.153 1.00 87.25 250 LYS A N 1
ATOM 2011 C CA . LYS A 1 250 ? 12.119 -0.129 -12.043 1.00 87.25 250 LYS A CA 1
ATOM 2012 C C . LYS A 1 250 ? 13.496 -0.492 -12.588 1.00 87.25 250 LYS A C 1
ATOM 2014 O O . LYS A 1 250 ? 13.624 -1.432 -13.366 1.00 87.25 250 LYS A O 1
ATOM 2019 N N . GLY A 1 251 ? 14.518 0.241 -12.142 1.00 81.44 251 GLY A N 1
ATOM 2020 C CA . GLY A 1 251 ? 15.917 -0.038 -12.482 1.00 81.44 251 GLY A CA 1
ATOM 2021 C C . GLY A 1 251 ? 16.316 0.305 -13.920 1.00 81.44 251 GLY A C 1
ATOM 2022 O O . GLY A 1 251 ? 17.430 -0.014 -14.322 1.00 81.44 251 GLY A O 1
ATOM 2023 N N . LEU A 1 252 ? 15.447 0.963 -14.694 1.00 86.44 252 LEU A N 1
ATOM 2024 C CA . LEU A 1 252 ? 15.770 1.372 -16.057 1.00 86.44 252 LEU A CA 1
ATOM 2025 C C . LEU A 1 252 ? 16.507 2.713 -16.051 1.00 86.44 252 LEU A C 1
ATOM 2027 O O . LEU A 1 252 ? 15.978 3.723 -15.589 1.00 86.44 252 LEU A O 1
ATOM 2031 N N . ALA A 1 253 ? 17.707 2.724 -16.621 1.00 87.00 253 ALA A N 1
ATOM 2032 C CA . ALA A 1 253 ? 18.470 3.932 -16.890 1.00 87.00 253 ALA A CA 1
ATOM 2033 C C . ALA A 1 253 ? 18.839 3.972 -18.374 1.00 87.00 253 ALA A C 1
ATOM 2035 O O . ALA A 1 253 ? 19.395 3.009 -18.904 1.00 87.00 253 ALA A O 1
ATOM 2036 N N . VAL A 1 254 ? 18.533 5.087 -19.040 1.00 89.81 254 VAL A N 1
ATOM 2037 C CA . VAL A 1 254 ? 18.941 5.298 -20.433 1.00 89.81 254 VAL A CA 1
ATOM 2038 C C . VAL A 1 254 ? 20.459 5.522 -20.456 1.00 89.81 254 VAL A C 1
ATOM 2040 O O . VAL A 1 254 ? 20.948 6.407 -19.743 1.00 89.81 254 VAL A O 1
ATOM 2043 N N . PRO A 1 255 ? 21.231 4.727 -21.217 1.00 91.62 255 PRO A N 1
ATOM 2044 C CA . PRO A 1 255 ? 22.683 4.851 -21.251 1.00 91.62 255 PRO A CA 1
ATOM 2045 C C . PRO A 1 255 ? 23.114 6.172 -21.901 1.00 91.62 255 PRO A C 1
ATOM 2047 O O . PRO A 1 255 ? 22.394 6.751 -22.706 1.00 91.62 255 PRO A O 1
ATOM 2050 N N . ARG A 1 256 ? 24.322 6.654 -21.578 1.00 90.62 256 ARG A N 1
ATOM 2051 C CA . ARG A 1 256 ? 24.907 7.838 -22.245 1.00 90.62 256 ARG A CA 1
ATOM 2052 C C . ARG A 1 256 ? 25.529 7.511 -23.602 1.00 90.62 256 ARG A C 1
ATOM 2054 O O . ARG A 1 256 ? 25.661 8.396 -24.438 1.00 90.62 256 ARG A O 1
ATOM 2061 N N . GLN A 1 257 ? 25.951 6.264 -23.788 1.00 89.31 257 GLN A N 1
ATOM 2062 C CA . GLN A 1 257 ? 26.566 5.743 -25.006 1.00 89.31 257 GLN A CA 1
ATOM 2063 C C . GLN A 1 257 ? 26.040 4.326 -25.234 1.00 89.31 257 GLN A C 1
ATOM 2065 O O . GLN A 1 257 ? 25.925 3.555 -24.280 1.00 89.31 257 GLN A O 1
ATOM 2070 N N . TRP A 1 258 ? 25.707 3.996 -26.479 1.00 91.12 258 TRP A N 1
ATOM 2071 C CA . TRP A 1 258 ? 25.174 2.694 -26.862 1.00 91.12 258 TRP A CA 1
ATOM 2072 C C . TRP A 1 258 ? 25.583 2.353 -28.292 1.00 91.12 258 TRP A C 1
ATOM 2074 O O . TRP A 1 258 ? 25.639 3.237 -29.146 1.00 91.12 258 TRP A O 1
ATOM 2084 N N . GLY A 1 259 ? 25.822 1.069 -28.541 1.00 88.00 259 GLY A N 1
ATOM 2085 C CA . GLY A 1 259 ? 26.177 0.565 -29.861 1.00 88.00 259 GLY A CA 1
ATOM 2086 C C . GLY A 1 259 ? 27.650 0.767 -30.246 1.00 88.00 259 GLY A C 1
ATOM 2087 O O . GLY A 1 259 ? 28.490 1.081 -29.398 1.00 88.00 259 GLY A O 1
ATOM 2088 N N . PRO A 1 260 ? 27.987 0.520 -31.524 1.00 88.19 260 PRO A N 1
ATOM 2089 C CA . PRO A 1 260 ? 29.351 0.621 -32.041 1.00 88.19 260 PRO A CA 1
ATOM 2090 C C . PRO A 1 260 ? 29.911 2.046 -31.974 1.00 88.19 260 PRO A C 1
ATOM 2092 O O . PRO A 1 260 ? 29.172 3.017 -32.079 1.00 88.19 260 PRO A O 1
ATOM 2095 N N . SER A 1 261 ? 31.235 2.179 -31.863 1.00 86.81 261 SER A N 1
ATOM 2096 C CA . SER A 1 261 ? 31.921 3.481 -31.807 1.00 86.81 261 SER A CA 1
ATOM 2097 C C . SER A 1 261 ? 32.320 4.043 -33.176 1.00 86.81 261 SER A C 1
ATOM 2099 O O . SER A 1 261 ? 32.606 5.233 -33.287 1.00 86.81 261 SER A O 1
ATOM 2101 N N . THR A 1 262 ? 32.344 3.211 -34.223 1.00 89.00 262 THR A N 1
ATOM 2102 C CA . THR A 1 262 ? 32.758 3.605 -35.580 1.00 89.00 262 THR A CA 1
ATOM 2103 C C . THR A 1 262 ? 31.736 3.177 -36.625 1.00 89.00 262 THR A C 1
ATOM 2105 O O . THR A 1 262 ? 31.128 2.112 -36.511 1.00 89.00 262 THR A O 1
ATOM 2108 N N . VAL A 1 263 ? 31.562 3.997 -37.668 1.00 90.19 263 VAL A N 1
ATOM 2109 C CA . VAL A 1 263 ? 30.622 3.707 -38.769 1.00 90.19 263 VAL A CA 1
ATOM 2110 C C . VAL A 1 263 ? 30.994 2.456 -39.565 1.00 90.19 263 VAL A C 1
ATOM 2112 O O . VAL A 1 263 ? 30.113 1.814 -40.124 1.00 90.19 263 VAL A O 1
ATOM 2115 N N . ASP A 1 264 ? 32.273 2.075 -39.593 1.00 85.69 264 ASP A N 1
ATOM 2116 C CA . ASP A 1 264 ? 32.744 0.880 -40.306 1.00 85.69 264 ASP A CA 1
ATOM 2117 C C . ASP A 1 264 ? 32.227 -0.422 -39.675 1.00 85.69 264 ASP A C 1
ATOM 2119 O O . ASP A 1 264 ? 32.020 -1.411 -40.370 1.00 85.69 264 ASP A O 1
ATOM 2123 N N . GLY A 1 265 ? 31.995 -0.422 -38.357 1.00 81.38 265 GLY A N 1
ATOM 2124 C CA . GLY A 1 265 ? 31.471 -1.578 -37.628 1.00 81.38 265 GLY A CA 1
ATOM 2125 C C . GLY A 1 265 ? 29.952 -1.750 -37.729 1.00 81.38 265 GLY A C 1
ATOM 2126 O O . GLY A 1 265 ? 29.416 -2.716 -37.189 1.00 81.38 265 GLY A O 1
ATOM 2127 N N . ILE A 1 266 ? 29.245 -0.822 -38.384 1.00 88.81 266 ILE A N 1
ATOM 2128 C CA . ILE A 1 266 ? 27.782 -0.838 -38.481 1.00 88.81 266 ILE A CA 1
ATOM 2129 C C . ILE A 1 266 ? 27.356 -1.505 -39.792 1.00 88.81 266 ILE A C 1
ATOM 2131 O O . ILE A 1 266 ? 27.434 -0.913 -40.869 1.00 88.81 266 ILE A O 1
ATOM 2135 N N . VAL A 1 267 ? 26.858 -2.738 -39.676 1.00 87.12 267 VAL A N 1
ATOM 2136 C CA . VAL A 1 267 ? 26.252 -3.506 -40.784 1.00 87.12 267 VAL A CA 1
ATOM 2137 C C . VAL A 1 267 ? 24.721 -3.494 -40.706 1.00 87.12 267 VAL A C 1
ATOM 2139 O O . VAL A 1 267 ? 24.036 -3.541 -41.722 1.00 87.12 267 VAL A O 1
ATOM 2142 N N . LEU A 1 268 ? 24.177 -3.408 -39.491 1.00 90.94 268 LEU A N 1
ATOM 2143 C CA . LEU A 1 268 ? 22.745 -3.356 -39.209 1.00 90.94 268 LEU A CA 1
ATOM 2144 C C . LEU A 1 268 ? 22.452 -2.131 -38.347 1.00 90.94 268 LEU A C 1
ATOM 2146 O O . LEU A 1 268 ? 23.281 -1.757 -37.520 1.00 90.94 268 LEU A O 1
ATOM 2150 N N . ALA A 1 269 ? 21.262 -1.545 -38.495 1.00 89.94 269 ALA A N 1
ATOM 2151 C CA . ALA A 1 269 ? 20.856 -0.396 -37.687 1.00 89.94 269 ALA A CA 1
ATOM 2152 C C . ALA A 1 269 ? 20.666 -0.781 -36.216 1.00 89.94 269 ALA A C 1
ATOM 2154 O O . ALA A 1 269 ? 21.126 -0.063 -35.339 1.00 89.94 269 ALA A O 1
ATOM 2155 N N . HIS A 1 270 ? 20.010 -1.918 -35.953 1.00 91.12 270 HIS A N 1
ATOM 2156 C CA . HIS A 1 270 ? 19.518 -2.333 -34.629 1.00 91.12 270 HIS A CA 1
ATOM 2157 C C . HIS A 1 270 ? 20.523 -2.177 -33.462 1.00 91.12 270 HIS A C 1
ATOM 2159 O O . HIS A 1 270 ? 20.124 -1.600 -32.455 1.00 91.12 270 HIS A O 1
ATOM 2165 N N . PRO A 1 271 ? 21.823 -2.529 -33.578 1.00 89.88 271 PRO A N 1
ATOM 2166 C CA . PRO A 1 271 ? 22.818 -2.295 -32.520 1.00 89.88 271 PRO A CA 1
ATOM 2167 C C . PRO A 1 271 ? 23.007 -0.828 -32.096 1.00 89.88 271 PRO A C 1
ATOM 2169 O O . PRO A 1 271 ? 23.475 -0.574 -30.989 1.00 89.88 271 PRO A O 1
ATOM 2172 N N . SER A 1 272 ? 22.646 0.135 -32.948 1.00 92.50 272 SER A N 1
ATOM 2173 C CA . SER A 1 272 ? 22.653 1.577 -32.654 1.00 92.50 272 SER A CA 1
ATOM 2174 C C . SER A 1 272 ? 21.312 2.093 -32.115 1.00 92.50 272 SER A C 1
ATOM 2176 O O . SER A 1 272 ? 21.134 3.298 -31.930 1.00 92.50 272 SER A O 1
ATOM 2178 N N . PHE A 1 273 ? 20.355 1.202 -31.861 1.00 93.38 273 PHE A N 1
ATOM 2179 C CA . PHE A 1 273 ? 19.071 1.516 -31.249 1.00 93.38 273 PHE A CA 1
ATOM 2180 C C . PHE A 1 273 ? 19.031 0.896 -29.861 1.00 93.38 273 PHE A C 1
ATOM 2182 O O . PHE A 1 273 ? 19.288 -0.294 -29.674 1.00 93.38 273 PHE A O 1
ATOM 2189 N N . TRP A 1 274 ? 18.728 1.720 -28.866 1.00 94.19 274 TRP A N 1
ATOM 2190 C CA . TRP A 1 274 ? 18.558 1.248 -27.505 1.00 94.19 274 TRP A CA 1
ATOM 2191 C C . TRP A 1 274 ? 17.077 1.026 -27.223 1.00 94.19 274 TRP A C 1
ATOM 2193 O O . TRP A 1 274 ? 16.257 1.941 -27.353 1.00 94.19 274 TRP A O 1
ATOM 2203 N N . PHE A 1 275 ? 16.748 -0.191 -26.796 1.00 93.00 275 PHE A N 1
ATOM 2204 C CA . PHE A 1 275 ? 15.408 -0.564 -26.376 1.00 93.00 275 PHE A CA 1
ATOM 2205 C C . PHE A 1 275 ? 15.352 -0.806 -24.864 1.00 93.00 275 PHE A C 1
ATOM 2207 O O . PHE A 1 275 ? 16.235 -1.465 -24.309 1.00 93.00 275 PHE A O 1
ATOM 2214 N N . PRO A 1 276 ? 14.278 -0.369 -24.187 1.00 91.31 276 PRO A N 1
ATOM 2215 C CA . PRO A 1 276 ? 14.015 -0.777 -22.815 1.00 91.31 276 PRO A CA 1
ATOM 2216 C C . PRO A 1 276 ? 13.696 -2.279 -22.730 1.00 91.31 276 PRO A C 1
ATOM 2218 O O . PRO A 1 276 ? 12.622 -2.716 -23.145 1.00 91.31 276 PRO A O 1
ATOM 2221 N N . THR A 1 277 ? 14.603 -3.090 -22.183 1.00 85.06 277 THR A N 1
ATOM 2222 C CA . THR A 1 277 ? 14.429 -4.557 -22.131 1.00 85.06 277 THR A CA 1
ATOM 2223 C C . THR A 1 277 ? 14.514 -5.138 -20.719 1.00 85.06 277 THR A C 1
ATOM 2225 O O . THR A 1 277 ? 13.677 -5.970 -20.364 1.00 85.06 277 THR A O 1
ATOM 2228 N N . GLY A 1 278 ? 15.456 -4.692 -19.887 1.00 83.06 278 GLY A N 1
ATOM 2229 C CA . GLY A 1 278 ? 15.681 -5.207 -18.528 1.00 83.06 278 GLY A CA 1
ATOM 2230 C C . GLY A 1 278 ? 15.003 -4.391 -17.426 1.00 83.06 278 GLY A C 1
ATOM 2231 O O . GLY A 1 278 ? 15.701 -3.779 -16.626 1.00 83.06 278 GLY A O 1
ATOM 2232 N N . PHE A 1 279 ? 13.669 -4.349 -17.391 1.00 88.75 279 PHE A N 1
ATOM 2233 C CA . PHE A 1 279 ? 12.923 -3.636 -16.347 1.00 88.75 279 PHE A CA 1
ATOM 2234 C C . PHE A 1 279 ? 11.785 -4.478 -15.767 1.00 88.75 279 PHE A C 1
ATOM 2236 O O . PHE A 1 279 ? 11.169 -5.276 -16.478 1.00 88.75 279 PHE A O 1
ATOM 2243 N N . ASP A 1 280 ? 11.463 -4.196 -14.505 1.00 87.69 280 ASP A N 1
ATOM 2244 C CA . ASP A 1 280 ? 10.215 -4.602 -13.862 1.00 87.69 280 ASP A CA 1
ATOM 2245 C C . ASP A 1 280 ? 9.247 -3.422 -13.790 1.00 87.69 280 ASP A C 1
ATOM 2247 O O . ASP A 1 280 ? 9.651 -2.256 -13.747 1.00 87.69 280 ASP A O 1
ATOM 2251 N N . HIS A 1 281 ? 7.951 -3.707 -13.723 1.00 88.06 281 HIS A N 1
ATOM 2252 C CA . HIS A 1 281 ? 6.945 -2.664 -13.554 1.00 88.06 281 HIS A CA 1
ATOM 2253 C C . HIS A 1 281 ? 6.863 -2.211 -12.090 1.00 88.06 281 HIS A C 1
ATOM 2255 O O . HIS A 1 281 ? 6.590 -2.986 -11.167 1.00 88.06 281 HIS A O 1
ATOM 2261 N N . GLY A 1 282 ? 7.105 -0.923 -11.864 1.00 89.19 282 GLY A N 1
ATOM 2262 C CA . GLY A 1 282 ? 6.683 -0.212 -10.665 1.00 89.19 282 GLY A CA 1
ATOM 2263 C C . GLY A 1 282 ? 5.353 0.488 -10.895 1.00 89.19 282 GLY A C 1
ATOM 2264 O O . GLY A 1 282 ? 5.011 0.805 -12.029 1.00 89.19 282 GLY A O 1
ATOM 2265 N N . ALA A 1 283 ? 4.602 0.728 -9.822 1.00 89.06 283 ALA A N 1
ATOM 2266 C CA . ALA A 1 283 ? 3.363 1.483 -9.903 1.00 89.06 283 ALA A CA 1
ATOM 2267 C C . ALA A 1 283 ? 3.239 2.501 -8.789 1.00 89.06 283 ALA A C 1
ATOM 2269 O O . ALA A 1 283 ? 3.686 2.282 -7.664 1.00 89.06 283 ALA A O 1
ATOM 2270 N N . VAL A 1 284 ? 2.582 3.596 -9.133 1.00 88.88 284 VAL A N 1
ATOM 2271 C CA . VAL A 1 284 ? 2.204 4.672 -8.233 1.00 88.88 284 VAL A CA 1
ATOM 2272 C C . VAL A 1 284 ? 0.808 5.149 -8.627 1.00 88.88 284 VAL A C 1
ATOM 2274 O O . VAL A 1 284 ? 0.451 5.163 -9.807 1.00 88.88 284 VAL A O 1
ATOM 2277 N N . TRP A 1 285 ? -0.023 5.501 -7.652 1.00 86.69 285 TRP A N 1
ATOM 2278 C CA . TRP A 1 285 ? -1.279 6.182 -7.952 1.00 86.69 285 TRP A CA 1
ATOM 2279 C C . TRP A 1 285 ? -1.027 7.652 -8.279 1.00 86.69 285 TRP A C 1
ATOM 2281 O O . TRP A 1 285 ? -0.061 8.236 -7.799 1.00 86.69 285 TRP A O 1
ATOM 2291 N N . ALA A 1 286 ? -1.940 8.291 -9.013 1.00 80.88 286 ALA A N 1
ATOM 2292 C CA . ALA A 1 286 ? -1.834 9.707 -9.397 1.00 80.88 286 ALA A CA 1
ATOM 2293 C C . ALA A 1 286 ? -1.575 10.695 -8.232 1.00 80.88 286 ALA A C 1
ATOM 2295 O O . ALA A 1 286 ? -1.096 11.799 -8.461 1.00 80.88 286 ALA A O 1
ATOM 2296 N N . ALA A 1 287 ? -1.859 10.307 -6.984 1.00 77.31 287 ALA A N 1
ATOM 2297 C CA . ALA A 1 287 ? -1.549 11.086 -5.782 1.00 77.31 287 ALA A CA 1
ATOM 2298 C C . ALA A 1 287 ? -0.112 10.885 -5.242 1.00 77.31 287 ALA A C 1
ATOM 2300 O O . ALA A 1 287 ? 0.192 11.341 -4.144 1.00 77.31 287 ALA A O 1
ATOM 2301 N N . GLY A 1 288 ? 0.757 10.159 -5.953 1.00 79.75 288 GLY A N 1
ATOM 2302 C CA . GLY A 1 288 ? 2.101 9.798 -5.481 1.00 79.75 288 GLY A CA 1
ATOM 2303 C C . GLY A 1 288 ? 2.119 8.669 -4.440 1.00 79.75 288 GLY A C 1
ATOM 2304 O O . GLY A 1 288 ? 3.149 8.412 -3.818 1.00 79.75 288 GLY A O 1
ATOM 2305 N N . LEU A 1 289 ? 0.984 7.995 -4.235 1.00 80.69 289 LEU A N 1
ATOM 2306 C CA . LEU A 1 289 ? 0.820 6.955 -3.221 1.00 80.69 289 LEU A CA 1
ATOM 2307 C C . LEU A 1 289 ? 1.199 5.580 -3.765 1.00 80.69 289 LEU A C 1
ATOM 2309 O O . LEU A 1 289 ? 0.892 5.246 -4.912 1.00 80.69 289 LEU A O 1
ATOM 2313 N N . ASN A 1 290 ? 1.833 4.771 -2.922 1.00 81.69 290 ASN A N 1
ATOM 2314 C CA . ASN A 1 290 ? 2.156 3.393 -3.250 1.00 81.69 290 ASN A CA 1
ATOM 2315 C C . ASN A 1 290 ? 0.855 2.566 -3.326 1.00 81.69 290 ASN A C 1
ATOM 2317 O O . ASN A 1 290 ? 0.095 2.538 -2.361 1.00 81.69 290 ASN A O 1
ATOM 2321 N N . PRO A 1 291 ? 0.564 1.877 -4.440 1.00 82.12 291 PRO A N 1
ATOM 2322 C CA . PRO A 1 291 ? -0.587 0.991 -4.519 1.00 82.12 291 PRO A CA 1
ATOM 2323 C C . PRO A 1 291 ? -0.377 -0.316 -3.748 1.00 82.12 291 PRO A C 1
ATOM 2325 O O . PRO A 1 291 ? -1.336 -1.033 -3.516 1.00 82.12 291 PRO A O 1
ATOM 2328 N N . LEU A 1 292 ? 0.847 -0.663 -3.343 1.00 83.12 292 LEU A N 1
ATOM 2329 C CA . LEU A 1 292 ? 1.183 -1.959 -2.741 1.00 83.12 292 LEU A CA 1
ATOM 2330 C C . LEU A 1 292 ? 1.286 -1.902 -1.203 1.00 83.12 292 LEU A C 1
ATOM 2332 O O . LEU A 1 292 ? 2.182 -2.493 -0.603 1.00 83.12 292 LEU A O 1
ATOM 2336 N N . LEU A 1 293 ? 0.400 -1.136 -0.555 1.00 76.62 293 LEU A N 1
ATOM 2337 C CA . LEU A 1 293 ? 0.484 -0.798 0.877 1.00 76.62 293 LEU A CA 1
ATOM 2338 C C . LEU A 1 293 ? -0.119 -1.822 1.834 1.00 76.62 293 LEU A C 1
ATOM 2340 O O . LEU A 1 293 ? 0.080 -1.702 3.042 1.00 76.62 293 LEU A O 1
ATOM 2344 N N . CYS A 1 294 ? -0.849 -2.816 1.333 1.00 76.50 294 CYS A N 1
ATOM 2345 C CA . CYS A 1 294 ? -1.536 -3.786 2.185 1.00 76.50 294 CYS A CA 1
ATOM 2346 C C . CYS A 1 294 ? -1.022 -5.219 1.994 1.00 76.50 294 CYS A C 1
ATOM 2348 O O . CYS A 1 294 ? -1.847 -6.124 1.822 1.00 76.50 294 CYS A O 1
ATOM 2350 N N . PRO A 1 295 ? 0.302 -5.491 2.052 1.00 77.44 295 PRO A N 1
ATOM 2351 C CA . PRO A 1 295 ? 0.748 -6.862 2.239 1.00 77.44 295 PRO A CA 1
ATOM 2352 C C . PRO A 1 295 ? 0.179 -7.399 3.559 1.00 77.44 295 PRO A C 1
ATOM 2354 O O . PRO A 1 295 ? -0.216 -6.642 4.460 1.00 77.44 295 PRO A O 1
ATOM 2357 N N . ARG A 1 296 ? 0.079 -8.724 3.667 1.00 76.62 296 ARG A N 1
ATOM 2358 C CA . ARG A 1 296 ? -0.610 -9.380 4.784 1.00 76.62 296 ARG A CA 1
ATOM 2359 C C . ARG A 1 296 ? 0.003 -8.984 6.127 1.00 76.62 296 ARG A C 1
ATOM 2361 O O . ARG A 1 296 ? -0.727 -8.696 7.070 1.00 76.62 296 ARG A O 1
ATOM 2368 N N . GLU A 1 297 ? 1.325 -8.925 6.183 1.00 77.06 297 GLU A N 1
ATOM 2369 C CA . GLU A 1 297 ? 2.116 -8.599 7.367 1.00 77.06 297 GLU A CA 1
ATOM 2370 C C . GLU A 1 297 ? 1.812 -7.174 7.839 1.00 77.06 297 GLU A C 1
ATOM 2372 O O . GLU A 1 297 ? 1.490 -6.959 9.007 1.00 77.06 297 GLU A O 1
ATOM 2377 N N . LYS A 1 298 ? 1.806 -6.213 6.906 1.00 77.00 298 LYS A N 1
ATOM 2378 C CA . LYS A 1 298 ? 1.469 -4.814 7.203 1.00 77.00 298 LYS A CA 1
ATOM 2379 C C . LYS A 1 298 ? 0.019 -4.649 7.616 1.00 77.00 298 LYS A C 1
ATOM 2381 O O . LYS A 1 298 ? -0.263 -3.912 8.546 1.00 77.00 298 LYS A O 1
ATOM 2386 N N . THR A 1 299 ? -0.899 -5.375 6.984 1.00 77.69 299 THR A N 1
ATOM 2387 C CA . THR A 1 299 ? -2.315 -5.349 7.368 1.00 77.69 299 THR A CA 1
ATOM 2388 C C . THR A 1 299 ? -2.496 -5.842 8.808 1.00 77.69 299 THR A C 1
ATOM 2390 O O . THR A 1 299 ? -3.216 -5.226 9.587 1.00 77.69 299 THR A O 1
ATOM 2393 N N . ILE A 1 300 ? -1.804 -6.912 9.209 1.00 77.81 300 ILE A N 1
ATOM 2394 C CA . ILE A 1 300 ? -1.840 -7.393 10.599 1.00 77.81 300 ILE A CA 1
ATOM 2395 C C . ILE A 1 300 ? -1.296 -6.330 11.559 1.00 77.81 300 ILE A C 1
ATOM 2397 O O . ILE A 1 300 ? -1.919 -6.072 12.587 1.00 77.81 300 ILE A O 1
ATOM 2401 N N . GLU A 1 301 ? -0.172 -5.699 11.220 1.00 78.75 301 GLU A N 1
ATOM 2402 C CA . GLU A 1 301 ? 0.429 -4.610 12.000 1.00 78.75 301 GLU A CA 1
ATOM 2403 C C . GLU A 1 301 ? -0.538 -3.421 12.157 1.00 78.75 301 GLU A C 1
ATOM 2405 O O . GLU A 1 301 ? -0.763 -2.947 13.268 1.00 78.75 301 GLU A O 1
ATOM 2410 N N . PHE A 1 302 ? -1.170 -2.999 11.060 1.00 78.94 302 PHE A N 1
ATOM 2411 C CA . PHE A 1 302 ? -2.112 -1.879 10.978 1.00 78.94 302 PHE A CA 1
ATOM 2412 C C . PHE A 1 302 ? -3.366 -2.042 11.835 1.00 78.94 302 PHE A C 1
ATOM 2414 O O . PHE A 1 302 ? -3.878 -1.057 12.363 1.00 78.94 302 PHE A O 1
ATOM 2421 N N . PHE A 1 303 ? -3.874 -3.269 11.960 1.00 80.12 303 PHE A N 1
ATOM 2422 C CA . PHE A 1 303 ? -5.075 -3.568 12.746 1.00 80.12 303 PHE A CA 1
ATOM 2423 C C . PHE A 1 303 ? -4.756 -4.148 14.136 1.00 80.12 303 PHE A C 1
ATOM 2425 O O . PHE A 1 303 ? -5.665 -4.456 14.916 1.00 80.12 303 PHE A O 1
ATOM 2432 N N . THR A 1 304 ? -3.472 -4.251 14.484 1.00 83.88 304 THR A N 1
ATOM 2433 C CA . THR A 1 304 ? -3.010 -4.571 15.836 1.00 83.88 304 THR A CA 1
ATOM 2434 C C . THR A 1 304 ? -2.713 -3.276 16.580 1.00 83.88 304 THR A C 1
ATOM 2436 O O . THR A 1 304 ? -1.843 -2.515 16.175 1.00 83.88 304 THR A O 1
ATOM 2439 N N . HIS A 1 305 ? -3.400 -3.040 17.698 1.00 85.62 305 HIS A N 1
ATOM 2440 C CA . HIS A 1 305 ? -3.164 -1.860 18.532 1.00 85.62 305 HIS A CA 1
ATOM 2441 C C . HIS A 1 305 ? -1.685 -1.767 18.947 1.00 85.62 305 HIS A C 1
ATOM 2443 O O . HIS A 1 305 ? -1.142 -2.740 19.476 1.00 85.62 305 HIS A O 1
ATOM 2449 N N . GLN A 1 306 ? -1.048 -0.615 18.711 1.00 85.19 306 GLN A N 1
ATOM 2450 C CA . GLN A 1 306 ? 0.311 -0.340 19.185 1.00 85.19 306 GLN A CA 1
ATOM 2451 C C . GLN A 1 306 ? 0.274 0.311 20.569 1.00 85.19 306 GLN A C 1
ATOM 2453 O O . GLN A 1 306 ? -0.372 1.341 20.761 1.00 85.19 306 GLN A O 1
ATOM 2458 N N . LEU A 1 307 ? 1.019 -0.260 21.513 1.00 86.12 307 LEU A N 1
ATOM 2459 C CA . LEU A 1 307 ? 1.204 0.312 22.841 1.00 86.12 307 LEU A CA 1
ATOM 2460 C C . LEU A 1 307 ? 2.160 1.507 22.778 1.00 86.12 307 LEU A C 1
ATOM 2462 O O . LEU A 1 307 ? 3.360 1.376 22.522 1.00 86.12 307 LEU A O 1
ATOM 2466 N N . ASN A 1 308 ? 1.606 2.690 23.034 1.00 74.00 308 ASN A N 1
ATOM 2467 C CA . ASN A 1 308 ? 2.342 3.950 22.953 1.00 74.00 308 ASN A CA 1
ATOM 2468 C C . ASN A 1 308 ? 3.084 4.295 24.253 1.00 74.00 308 ASN A C 1
ATOM 2470 O O . ASN A 1 308 ? 4.058 5.049 24.206 1.00 74.00 308 ASN A O 1
ATOM 2474 N N . SER A 1 309 ? 2.662 3.740 25.395 1.00 75.88 309 SER A N 1
ATOM 2475 C CA . SER A 1 309 ? 3.309 3.980 26.685 1.00 75.88 309 SER A CA 1
ATOM 2476 C C . SER A 1 309 ? 4.697 3.333 26.714 1.00 75.88 309 SER A C 1
ATOM 2478 O O . SER A 1 309 ? 4.884 2.162 26.373 1.00 75.88 309 SER A O 1
ATOM 2480 N N . THR A 1 310 ? 5.702 4.093 27.148 1.00 75.88 310 THR A N 1
ATOM 2481 C CA . THR A 1 310 ? 7.065 3.573 27.341 1.00 75.88 310 THR A CA 1
ATOM 2482 C C . THR A 1 310 ? 7.075 2.407 28.333 1.00 75.88 310 THR A C 1
ATOM 2484 O O . THR A 1 310 ? 7.891 1.496 28.211 1.00 75.88 310 THR A O 1
ATOM 2487 N N . THR A 1 311 ? 6.136 2.413 29.283 1.00 79.56 311 THR A N 1
ATOM 2488 C CA . THR A 1 311 ? 5.966 1.374 30.297 1.00 79.56 311 THR A CA 1
ATOM 2489 C C . THR A 1 311 ? 5.426 0.073 29.732 1.00 79.56 311 THR A C 1
ATOM 2491 O O . THR A 1 311 ? 5.918 -0.958 30.157 1.00 79.56 311 THR A O 1
ATOM 2494 N N . ASP A 1 312 ? 4.495 0.074 28.771 1.00 86.19 312 ASP A N 1
ATOM 2495 C CA . ASP A 1 312 ? 3.834 -1.165 28.321 1.00 86.19 312 ASP A CA 1
ATOM 2496 C C . ASP A 1 312 ? 4.315 -1.650 26.952 1.00 86.19 312 ASP A C 1
ATOM 2498 O O . ASP A 1 312 ? 3.982 -2.761 26.548 1.00 86.19 312 ASP A O 1
ATOM 2502 N N . ARG A 1 313 ? 5.146 -0.878 26.238 1.00 87.06 313 ARG A N 1
ATOM 2503 C CA . ARG A 1 313 ? 5.659 -1.250 24.904 1.00 87.06 313 ARG A CA 1
ATOM 2504 C C . ARG A 1 313 ? 6.304 -2.641 24.864 1.00 87.06 313 ARG A C 1
ATOM 2506 O O . ARG A 1 313 ? 6.175 -3.356 23.875 1.00 87.06 313 ARG A O 1
ATOM 2513 N N . HIS A 1 314 ? 6.954 -3.056 25.948 1.00 88.00 314 HIS A N 1
ATOM 2514 C CA . HIS A 1 314 ? 7.576 -4.377 26.069 1.00 88.00 314 HIS A CA 1
ATOM 2515 C C . HIS A 1 314 ? 6.561 -5.542 26.140 1.00 88.00 314 HIS A C 1
ATOM 2517 O O . HIS A 1 314 ? 6.949 -6.703 26.031 1.00 88.00 314 HIS A O 1
ATOM 2523 N N . LEU A 1 315 ? 5.265 -5.248 26.294 1.00 90.88 315 LEU A N 1
ATOM 2524 C CA . LEU A 1 315 ? 4.152 -6.204 26.304 1.00 90.88 315 LEU A CA 1
ATOM 2525 C C . LEU A 1 315 ? 3.438 -6.323 24.947 1.00 90.88 315 LEU A C 1
ATOM 2527 O O . LEU A 1 315 ? 2.453 -7.057 24.847 1.00 90.88 315 LEU A O 1
ATOM 2531 N N . GLN A 1 316 ? 3.918 -5.644 23.895 1.00 89.50 316 GLN A N 1
ATOM 2532 C CA . GLN A 1 316 ? 3.285 -5.629 22.566 1.00 89.50 316 GLN A CA 1
ATOM 2533 C C . GLN A 1 316 ? 3.028 -7.038 22.004 1.00 89.50 316 GLN A C 1
ATOM 2535 O O . GLN A 1 316 ? 1.993 -7.279 21.379 1.00 89.50 316 GLN A O 1
ATOM 2540 N N . TRP A 1 317 ? 3.910 -7.994 22.309 1.00 87.62 317 TRP A N 1
ATOM 2541 C CA . TRP A 1 317 ? 3.794 -9.401 21.910 1.00 87.62 317 TRP A CA 1
ATOM 2542 C C . TRP A 1 317 ? 2.462 -10.053 22.338 1.00 87.62 317 TRP A C 1
ATOM 2544 O O . TRP A 1 317 ? 1.960 -10.972 21.683 1.00 87.62 317 TRP A O 1
ATOM 2554 N N . ALA A 1 318 ? 1.828 -9.580 23.417 1.00 88.75 318 ALA A N 1
ATOM 2555 C CA . ALA A 1 318 ? 0.534 -10.092 23.872 1.00 88.75 318 ALA A CA 1
ATOM 2556 C C . ALA A 1 318 ? -0.637 -9.637 22.972 1.00 88.75 318 ALA A C 1
ATOM 2558 O O . ALA A 1 318 ? -1.668 -10.313 22.900 1.00 88.75 318 ALA A O 1
ATOM 2559 N N . LEU A 1 319 ? -0.477 -8.524 22.246 1.00 87.81 319 LEU A N 1
ATOM 2560 C CA . LEU A 1 319 ? -1.490 -7.934 21.361 1.00 87.81 319 LEU A CA 1
ATOM 2561 C C . LEU A 1 319 ? -1.396 -8.405 19.906 1.00 87.81 319 LEU A C 1
ATOM 2563 O O . LEU A 1 319 ? -2.333 -8.190 19.139 1.00 87.81 319 LEU A O 1
ATOM 2567 N N . GLU A 1 320 ? -0.321 -9.072 19.504 1.00 81.94 320 GLU A N 1
ATOM 2568 C CA . GLU A 1 320 ? -0.172 -9.548 18.124 1.00 81.94 320 GLU A CA 1
ATOM 2569 C C . GLU A 1 320 ? -1.260 -10.559 17.739 1.00 81.94 320 GLU A C 1
ATOM 2571 O O . GLU A 1 320 ? -1.795 -11.275 18.590 1.00 81.94 320 GLU A O 1
ATOM 2576 N N . CYS A 1 321 ? -1.598 -10.667 16.455 1.00 75.81 321 CYS A N 1
ATOM 2577 C CA . CYS A 1 321 ? -2.536 -11.686 15.987 1.00 75.81 321 CYS A CA 1
ATOM 2578 C C . CYS A 1 321 ? -1.995 -13.107 16.251 1.00 75.81 321 CYS A C 1
ATOM 2580 O O . CYS A 1 321 ? -0.843 -13.381 15.916 1.00 75.81 321 CYS A O 1
ATOM 2582 N N . PRO A 1 322 ? -2.766 -14.020 16.873 1.00 70.75 322 PRO A N 1
ATOM 2583 C CA . PRO A 1 322 ? -2.433 -15.443 16.898 1.00 70.75 322 PRO A CA 1
ATOM 2584 C C . PRO A 1 322 ? -2.149 -15.978 15.492 1.00 70.75 322 PRO A C 1
ATOM 2586 O O . PRO A 1 322 ? -2.913 -15.711 14.566 1.00 70.75 322 PRO A O 1
ATOM 2589 N N . GLN A 1 323 ? -1.071 -16.751 15.337 1.00 66.69 323 GLN A N 1
ATOM 2590 C CA . GLN A 1 323 ? -0.820 -17.466 14.087 1.00 66.69 323 GLN A CA 1
ATOM 2591 C C . GLN A 1 323 ? -1.976 -18.434 13.792 1.00 66.69 323 GLN A C 1
ATOM 2593 O O . GLN A 1 323 ? -2.656 -18.924 14.701 1.00 66.69 323 GLN A O 1
ATOM 2598 N N . ASN A 1 324 ? -2.221 -18.697 12.507 1.00 61.25 324 ASN A N 1
ATOM 2599 C CA . ASN A 1 324 ? -3.271 -19.626 12.104 1.00 61.25 324 ASN A CA 1
ATOM 2600 C C . ASN A 1 324 ? -2.926 -21.037 12.598 1.00 61.25 324 ASN A C 1
ATOM 2602 O O . ASN A 1 324 ? -1.792 -21.478 12.448 1.00 61.25 324 ASN A O 1
ATOM 2606 N N . ALA A 1 325 ? -3.919 -21.776 13.102 1.00 55.97 325 ALA A N 1
ATOM 2607 C CA . ALA A 1 325 ? -3.731 -23.129 13.642 1.00 55.97 325 ALA A CA 1
ATOM 2608 C C . ALA A 1 325 ? -3.085 -24.121 12.647 1.00 55.97 325 ALA A C 1
ATOM 2610 O O . ALA A 1 325 ? -2.478 -25.102 13.060 1.00 55.97 325 ALA A O 1
ATOM 2611 N N . HIS A 1 326 ? -3.183 -23.850 11.341 1.00 56.12 326 HIS A N 1
ATOM 2612 C CA . HIS A 1 326 ? -2.579 -24.655 10.275 1.00 56.12 326 HIS A CA 1
ATOM 2613 C C . HIS A 1 326 ? -1.061 -24.448 10.103 1.00 56.12 326 HIS A C 1
ATOM 2615 O O . HIS A 1 326 ? -0.445 -25.189 9.346 1.00 56.12 326 HIS A O 1
ATOM 2621 N N . GLN A 1 327 ? -0.449 -23.458 10.768 1.00 57.19 327 GLN A N 1
ATOM 2622 C CA . GLN A 1 327 ? 0.985 -23.141 10.649 1.00 57.19 327 GLN A CA 1
ATOM 2623 C C . GLN A 1 327 ? 1.876 -23.838 11.700 1.00 57.19 327 GLN A C 1
ATOM 2625 O O . GLN A 1 327 ? 3.060 -23.528 11.784 1.00 57.19 327 GLN A O 1
ATOM 2630 N N . GLY A 1 328 ? 1.346 -24.809 12.457 1.00 52.53 328 GLY A N 1
ATOM 2631 C CA . GLY A 1 328 ? 2.109 -25.624 13.416 1.00 52.53 328 GLY A CA 1
ATOM 2632 C C . GLY A 1 328 ? 1.831 -25.300 14.890 1.00 52.53 328 GLY A C 1
ATOM 2633 O O . GLY A 1 328 ? 0.913 -24.545 15.217 1.00 52.53 328 GLY A O 1
ATOM 2634 N N . ALA A 1 329 ? 2.599 -25.924 15.793 1.00 54.75 329 ALA A N 1
ATOM 2635 C CA . ALA A 1 329 ? 2.485 -25.718 17.236 1.00 54.75 329 ALA A CA 1
ATOM 2636 C C . ALA A 1 329 ? 2.806 -24.258 17.596 1.00 54.75 329 ALA A C 1
ATOM 2638 O O . ALA A 1 329 ? 3.896 -23.760 17.339 1.00 54.75 329 ALA A O 1
ATOM 2639 N N . SER A 1 330 ? 1.834 -23.560 18.181 1.00 62.44 330 SER A N 1
ATOM 2640 C CA . SER A 1 330 ? 2.014 -22.183 18.636 1.00 62.44 330 SER A CA 1
ATOM 2641 C C . SER A 1 330 ? 2.803 -22.173 19.949 1.00 62.44 330 SER A C 1
ATOM 2643 O O . SER A 1 330 ? 2.232 -22.406 21.017 1.00 62.44 330 SER A O 1
ATOM 2645 N N . ASP A 1 331 ? 4.088 -21.810 19.892 1.00 70.00 331 ASP A N 1
ATOM 2646 C CA . ASP A 1 331 ? 4.940 -21.569 21.076 1.00 70.00 331 ASP A CA 1
ATOM 2647 C C . ASP A 1 331 ? 4.453 -20.391 21.936 1.00 70.00 331 ASP A C 1
ATOM 2649 O O . ASP A 1 331 ? 4.969 -20.111 23.020 1.00 70.00 331 ASP A O 1
ATOM 2653 N N . ARG A 1 332 ? 3.404 -19.697 21.490 1.00 74.06 332 ARG A N 1
ATOM 2654 C CA . ARG A 1 332 ? 2.814 -18.546 22.170 1.00 74.06 332 ARG A CA 1
ATOM 2655 C C . ARG A 1 332 ? 2.302 -18.862 23.574 1.00 74.06 332 ARG A C 1
ATOM 2657 O O . ARG A 1 332 ? 2.313 -17.985 24.432 1.00 74.06 332 ARG A O 1
ATOM 2664 N N . GLY A 1 333 ? 1.886 -20.106 23.824 1.00 76.69 333 GLY A N 1
ATOM 2665 C CA . GLY A 1 333 ? 1.577 -20.590 25.175 1.00 76.69 333 GLY A CA 1
ATOM 2666 C C . GLY A 1 333 ? 2.756 -20.458 26.139 1.00 76.69 333 GLY A C 1
ATOM 2667 O O . GLY A 1 333 ? 2.551 -20.143 27.307 1.00 76.69 333 GLY A O 1
ATOM 2668 N N . ASN A 1 334 ? 3.980 -20.612 25.633 1.00 84.94 334 ASN A N 1
ATOM 2669 C CA . ASN A 1 334 ? 5.210 -20.555 26.414 1.00 84.94 334 ASN A CA 1
ATOM 2670 C C . ASN A 1 334 ? 5.752 -19.130 26.563 1.00 84.94 334 ASN A C 1
ATOM 2672 O O . ASN A 1 334 ? 6.443 -18.857 27.543 1.00 84.94 334 ASN A O 1
ATOM 2676 N N . LEU A 1 335 ? 5.401 -18.202 25.660 1.00 86.38 335 LEU A N 1
ATOM 2677 C CA . LEU A 1 335 ? 5.887 -16.816 25.710 1.00 86.38 335 LEU A CA 1
ATOM 2678 C C . LEU A 1 335 ? 5.583 -16.129 27.041 1.00 86.38 335 LEU A C 1
ATOM 2680 O O . LEU A 1 335 ? 6.424 -15.401 27.553 1.00 86.38 335 LEU A O 1
ATOM 2684 N N . VAL A 1 336 ? 4.419 -16.379 27.643 1.00 90.12 336 VAL A N 1
ATOM 2685 C CA . VAL A 1 336 ? 4.086 -15.774 28.942 1.00 90.12 336 VAL A CA 1
ATOM 2686 C C . VAL A 1 336 ? 4.998 -16.263 30.069 1.00 90.12 336 VAL A C 1
ATOM 2688 O O . VAL A 1 336 ? 5.352 -15.492 30.959 1.00 90.12 336 VAL A O 1
ATOM 2691 N N . TYR A 1 337 ? 5.413 -17.528 30.018 1.00 90.50 337 TYR A N 1
ATOM 2692 C CA . TYR A 1 337 ? 6.314 -18.115 31.005 1.00 90.50 337 TYR A CA 1
ATOM 2693 C C . TYR A 1 337 ? 7.763 -17.697 30.750 1.00 90.50 337 TYR A C 1
ATOM 2695 O O . TYR A 1 337 ? 8.466 -17.355 31.698 1.00 90.50 337 TYR A O 1
ATOM 2703 N N . ALA A 1 338 ? 8.182 -17.638 29.484 1.00 87.88 338 ALA A N 1
ATOM 2704 C CA . ALA A 1 338 ? 9.491 -17.123 29.092 1.00 87.88 338 ALA A CA 1
ATOM 2705 C C . ALA A 1 338 ? 9.660 -15.648 29.502 1.00 87.88 338 ALA A C 1
ATOM 2707 O O . ALA A 1 338 ? 10.680 -15.266 30.073 1.00 87.88 338 ALA A O 1
ATOM 2708 N N . ASN A 1 339 ? 8.617 -14.837 29.312 1.00 88.94 339 ASN A N 1
ATOM 2709 C CA . ASN A 1 339 ? 8.620 -13.402 29.602 1.00 88.94 339 ASN A CA 1
ATOM 2710 C C . ASN A 1 339 ? 8.176 -13.060 31.031 1.00 88.94 339 ASN A C 1
ATOM 2712 O O . ASN A 1 339 ? 7.893 -11.901 31.325 1.00 88.94 339 ASN A O 1
ATOM 2716 N N . ILE A 1 340 ? 8.122 -14.027 31.954 1.00 91.12 340 ILE A N 1
ATOM 2717 C CA . ILE A 1 340 ? 7.671 -13.778 33.334 1.00 91.12 340 ILE A CA 1
ATOM 2718 C C . ILE A 1 340 ? 8.554 -12.772 34.084 1.00 91.12 340 ILE A C 1
ATOM 2720 O O . ILE A 1 340 ? 8.082 -12.066 34.974 1.00 91.12 340 ILE A O 1
ATOM 2724 N N . HIS A 1 341 ? 9.825 -12.686 33.692 1.00 89.75 341 HIS A N 1
ATOM 2725 C CA . HIS A 1 341 ? 10.795 -11.719 34.197 1.00 89.75 341 HIS A CA 1
ATOM 2726 C C . HIS A 1 341 ? 10.481 -10.277 33.756 1.00 89.75 341 HIS A C 1
ATOM 2728 O O . HIS A 1 341 ? 10.902 -9.336 34.418 1.00 89.75 341 HIS A O 1
ATOM 2734 N N . MET A 1 342 ? 9.697 -10.102 32.684 1.00 88.94 342 MET A N 1
ATOM 2735 C CA . MET A 1 342 ? 9.235 -8.807 32.168 1.00 88.94 342 MET A CA 1
ATOM 2736 C C . MET A 1 342 ? 7.901 -8.365 32.785 1.00 88.94 342 MET A C 1
ATOM 2738 O O . MET A 1 342 ? 7.303 -7.391 32.344 1.00 88.94 342 MET A O 1
ATOM 2742 N N . LYS A 1 343 ? 7.385 -9.090 33.782 1.00 92.44 343 LYS A N 1
ATOM 2743 C CA . LYS A 1 343 ? 6.105 -8.778 34.415 1.00 92.44 343 LYS A CA 1
ATOM 2744 C C . LYS A 1 343 ? 6.139 -7.391 35.084 1.00 92.44 343 LYS A C 1
ATOM 2746 O O . LYS A 1 343 ? 6.924 -7.215 36.021 1.00 92.44 343 LYS A O 1
ATOM 2751 N N . PRO A 1 344 ? 5.211 -6.472 34.758 1.00 90.94 344 PRO A N 1
ATOM 2752 C CA . PRO A 1 344 ? 5.114 -5.191 35.452 1.00 90.94 344 PRO A CA 1
ATOM 2753 C C . PRO A 1 344 ? 4.861 -5.348 36.958 1.00 90.94 344 PRO A C 1
ATOM 2755 O O . PRO A 1 344 ? 4.296 -6.343 37.428 1.00 90.94 344 PRO A O 1
ATOM 2758 N N . THR A 1 345 ? 5.245 -4.343 37.740 1.00 90.12 345 THR A N 1
ATOM 2759 C CA . THR A 1 345 ? 4.992 -4.313 39.192 1.00 90.12 345 THR A CA 1
ATOM 2760 C C . THR A 1 345 ? 3.503 -4.235 39.522 1.00 90.12 345 THR A C 1
ATOM 2762 O O . THR A 1 345 ? 3.086 -4.753 40.553 1.00 90.12 345 THR A O 1
ATOM 2765 N N . THR A 1 346 ? 2.697 -3.669 38.620 1.00 89.44 346 THR A N 1
ATOM 2766 C CA . THR A 1 346 ? 1.233 -3.579 38.732 1.00 89.44 346 THR A CA 1
ATOM 2767 C C . THR A 1 346 ? 0.513 -4.916 38.550 1.00 89.44 346 THR A C 1
ATOM 2769 O O . THR A 1 346 ? -0.679 -4.996 38.823 1.00 89.44 346 THR A O 1
ATOM 2772 N N . PHE A 1 347 ? 1.213 -5.970 38.116 1.00 93.31 347 PHE A N 1
ATOM 2773 C CA . PHE A 1 347 ? 0.651 -7.308 37.942 1.00 93.31 347 PHE A CA 1
ATOM 2774 C C . PHE A 1 347 ? 1.177 -8.263 39.015 1.00 93.31 347 PHE A C 1
ATOM 2776 O O . PHE A 1 347 ? 2.388 -8.402 39.223 1.00 93.31 347 PHE A O 1
ATOM 2783 N N . SER A 1 348 ? 0.289 -9.044 39.618 1.00 94.56 348 SER A N 1
ATOM 2784 C CA . SER A 1 348 ? 0.665 -10.290 40.282 1.00 94.56 348 SER A CA 1
ATOM 2785 C C . SER A 1 348 ? 1.110 -11.340 39.256 1.00 94.56 348 SER A C 1
ATOM 2787 O O . SER A 1 348 ? 0.796 -11.273 38.064 1.00 94.56 348 SER A O 1
ATOM 2789 N N . LYS A 1 349 ? 1.833 -12.370 39.715 1.00 93.75 349 LYS A N 1
ATOM 2790 C CA . LYS A 1 349 ? 2.246 -13.493 38.853 1.00 93.75 349 LYS A CA 1
ATOM 2791 C C . LYS A 1 349 ? 1.043 -14.153 38.165 1.00 93.75 349 LYS A C 1
ATOM 2793 O O . LYS A 1 349 ? 1.113 -14.472 36.982 1.00 93.75 349 LYS A O 1
ATOM 2798 N N . LYS A 1 350 ? -0.061 -14.328 38.899 1.00 94.44 350 LYS A N 1
ATOM 2799 C CA . LYS A 1 350 ? -1.300 -14.925 38.386 1.00 94.44 350 LYS A CA 1
ATOM 2800 C C . LYS A 1 350 ? -1.934 -14.054 37.299 1.00 94.44 350 LYS A C 1
ATOM 2802 O O . LYS A 1 350 ? -2.325 -14.580 36.261 1.00 94.44 350 LYS A O 1
ATOM 2807 N N . GLU A 1 351 ? -1.991 -12.744 37.518 1.00 94.94 351 GLU A N 1
ATOM 2808 C CA . GLU A 1 351 ? -2.562 -11.794 36.557 1.00 94.94 351 GLU A CA 1
ATOM 2809 C C . GLU A 1 351 ? -1.756 -11.713 35.268 1.00 94.94 351 GLU A C 1
ATOM 2811 O O . GLU A 1 351 ? -2.328 -11.697 34.182 1.00 94.94 351 GLU A O 1
ATOM 2816 N N . PHE A 1 352 ? -0.428 -11.729 35.368 1.00 94.31 352 PHE A N 1
ATOM 2817 C CA . PHE A 1 352 ? 0.435 -11.713 34.192 1.00 94.31 352 PHE A CA 1
ATOM 2818 C C . PHE A 1 352 ? 0.288 -12.976 33.346 1.00 94.31 352 PHE A C 1
ATOM 2820 O O . PHE A 1 352 ? 0.208 -12.905 32.119 1.00 94.31 352 PHE A O 1
ATOM 2827 N N . ILE A 1 353 ? 0.186 -14.136 34.005 1.00 93.12 353 ILE A N 1
ATOM 2828 C CA . ILE A 1 353 ? -0.072 -15.403 33.320 1.00 93.12 353 ILE A CA 1
ATOM 2829 C C . ILE A 1 353 ? -1.431 -15.358 32.618 1.00 93.12 353 ILE A C 1
ATOM 2831 O O . ILE A 1 353 ? -1.509 -15.737 31.450 1.00 93.12 353 ILE A O 1
ATOM 2835 N N . ALA A 1 354 ? -2.483 -14.863 33.278 1.00 93.75 354 ALA A N 1
ATOM 2836 C CA . ALA A 1 354 ? -3.804 -14.713 32.666 1.00 93.75 354 ALA A CA 1
ATOM 2837 C C . ALA A 1 354 ? -3.778 -13.750 31.465 1.00 93.75 354 ALA A C 1
ATOM 2839 O O . ALA A 1 354 ? -4.320 -14.074 30.408 1.00 93.75 354 ALA A O 1
ATOM 2840 N N . PHE A 1 355 ? -3.082 -12.617 31.595 1.00 93.38 355 PHE A N 1
ATOM 2841 C CA . PHE A 1 355 ? -2.875 -11.635 30.530 1.00 93.38 355 PHE A CA 1
ATOM 2842 C C . PHE A 1 355 ? -2.214 -12.263 29.296 1.00 93.38 355 PHE A C 1
ATOM 2844 O O . PHE A 1 355 ? -2.812 -12.284 28.221 1.00 93.38 355 PHE A O 1
ATOM 2851 N N . GLY A 1 356 ? -1.027 -12.860 29.441 1.00 90.88 356 GLY A N 1
ATOM 2852 C CA . GLY A 1 356 ? -0.324 -13.466 28.305 1.00 90.88 356 GLY A CA 1
ATOM 2853 C C . GLY A 1 356 ? -1.027 -14.708 27.740 1.00 90.88 356 GLY A C 1
ATOM 2854 O O . GLY A 1 356 ? -0.932 -14.995 26.546 1.00 90.88 356 GLY A O 1
ATOM 2855 N N . SER A 1 357 ? -1.789 -15.427 28.570 1.00 90.12 357 SER A N 1
ATOM 2856 C CA . SER A 1 357 ? -2.523 -16.629 28.154 1.00 90.12 357 SER A CA 1
ATOM 2857 C C . SER A 1 357 ? -3.821 -16.336 27.409 1.00 90.12 357 SER A C 1
ATOM 2859 O O . SER A 1 357 ? -4.314 -17.223 26.704 1.00 90.12 357 SER A O 1
ATOM 2861 N N . LEU A 1 358 ? -4.394 -15.134 27.540 1.00 90.25 358 LEU A N 1
ATOM 2862 C CA . LEU A 1 358 ? -5.698 -14.802 26.959 1.00 90.25 358 LEU A CA 1
ATOM 2863 C C . LEU A 1 358 ? -5.724 -15.026 25.441 1.00 90.25 358 LEU A C 1
ATOM 2865 O O . LEU A 1 358 ? -6.716 -15.517 24.909 1.00 90.25 358 LEU A O 1
ATOM 2869 N N . ARG A 1 359 ? -4.607 -14.751 24.755 1.00 84.88 359 ARG A N 1
ATOM 2870 C CA . ARG A 1 359 ? -4.476 -14.885 23.294 1.00 84.88 359 ARG A CA 1
ATOM 2871 C C . ARG A 1 359 ? -3.459 -15.935 22.847 1.00 84.88 359 ARG A C 1
ATOM 2873 O O . ARG A 1 359 ? -3.098 -15.969 21.676 1.00 84.88 359 ARG A O 1
ATOM 2880 N N . SER A 1 360 ? -3.013 -16.812 23.748 1.00 80.50 360 SER A N 1
ATOM 2881 C CA . SER A 1 360 ? -1.955 -17.784 23.445 1.00 80.50 360 SER A CA 1
ATOM 2882 C C . SER A 1 360 ? -2.376 -18.925 22.512 1.00 80.50 360 SER A C 1
ATOM 2884 O O . SER A 1 360 ? -1.544 -19.425 21.756 1.00 80.50 360 SER A O 1
ATOM 2886 N N . PHE A 1 361 ? -3.656 -19.313 22.526 1.00 77.56 361 PHE A N 1
ATOM 2887 C CA . PHE A 1 361 ? -4.185 -20.401 21.699 1.00 77.56 361 PHE A CA 1
ATOM 2888 C C . PHE A 1 361 ? -5.409 -19.946 20.895 1.00 77.56 361 PHE A C 1
ATOM 2890 O O . PHE A 1 361 ? -6.297 -19.316 21.481 1.00 77.56 361 PHE A O 1
ATOM 2897 N N . PRO A 1 362 ? -5.480 -20.263 19.586 1.00 70.69 362 PRO A N 1
ATOM 2898 C CA . PRO A 1 362 ? -6.643 -19.967 18.757 1.00 70.69 362 PRO A CA 1
ATOM 2899 C C . PRO A 1 362 ? -7.897 -20.689 19.272 1.00 70.69 362 PRO A C 1
ATOM 2901 O O . PRO A 1 362 ? -7.808 -21.772 19.847 1.00 70.69 362 PRO A O 1
ATOM 2904 N N . ASN A 1 363 ? -9.071 -20.097 19.042 1.00 78.50 363 ASN A N 1
ATOM 2905 C CA . ASN A 1 363 ? -10.394 -20.643 19.379 1.00 78.50 363 ASN A CA 1
ATOM 2906 C C . ASN A 1 363 ? -10.710 -20.841 20.874 1.00 78.50 363 ASN A C 1
ATOM 2908 O O . ASN A 1 363 ? -11.724 -21.454 21.189 1.00 78.50 363 ASN A O 1
ATOM 2912 N N . GLN A 1 364 ? -9.885 -20.341 21.799 1.00 83.19 364 GLN A N 1
ATOM 2913 C CA . GLN A 1 364 ? -10.152 -20.414 23.249 1.00 83.19 364 GLN A CA 1
ATOM 2914 C C . GLN A 1 364 ? -10.260 -19.040 23.912 1.00 83.19 364 GLN A C 1
ATOM 2916 O O . GLN A 1 364 ? -10.458 -18.948 25.124 1.00 83.19 364 GLN A O 1
ATOM 2921 N N . GLN A 1 365 ? -10.075 -17.962 23.153 1.00 86.44 365 GLN A N 1
ATOM 2922 C CA . GLN A 1 365 ? -9.916 -16.634 23.730 1.00 86.44 365 GLN A CA 1
ATOM 2923 C C . GLN A 1 365 ? -11.194 -16.153 24.420 1.00 86.44 365 GLN A C 1
ATOM 2925 O O . GLN A 1 365 ? -11.114 -15.559 25.492 1.00 86.44 365 GLN A O 1
ATOM 2930 N N . MET A 1 366 ? -12.364 -16.477 23.861 1.00 87.44 366 MET A N 1
ATOM 2931 C CA . MET A 1 366 ? -13.653 -16.117 24.455 1.00 87.44 366 MET A CA 1
ATOM 2932 C C . MET A 1 366 ? -13.871 -16.858 25.777 1.00 87.44 366 MET A C 1
ATOM 2934 O O . MET A 1 366 ? -14.072 -16.216 26.806 1.00 87.44 366 MET A O 1
ATOM 2938 N N . ARG A 1 367 ? -13.727 -18.190 25.796 1.00 88.19 367 ARG A N 1
ATOM 2939 C CA . ARG A 1 367 ? -13.764 -18.989 27.032 1.00 88.19 367 ARG A CA 1
ATOM 2940 C C . ARG A 1 367 ? -12.787 -18.494 28.094 1.00 88.19 367 ARG A C 1
ATOM 2942 O O . ARG A 1 367 ? -13.172 -18.359 29.252 1.00 88.19 367 ARG A O 1
ATOM 2949 N N . LYS A 1 368 ? -11.539 -18.207 27.716 1.00 90.44 368 LYS A N 1
ATOM 2950 C CA . LYS A 1 368 ? -10.521 -17.692 28.641 1.00 90.44 368 LYS A CA 1
ATOM 2951 C C . LYS A 1 368 ? -10.892 -16.324 29.192 1.00 90.44 368 LYS A C 1
ATOM 2953 O O . LYS A 1 368 ? -10.748 -16.118 30.391 1.00 90.44 368 LYS A O 1
ATOM 2958 N N . LEU A 1 369 ? -11.412 -15.421 28.359 1.00 91.38 369 LEU A N 1
ATOM 2959 C CA . LEU A 1 369 ? -11.897 -14.117 28.809 1.00 91.38 369 LEU A CA 1
ATOM 2960 C C . LEU A 1 369 ? -12.985 -14.283 29.874 1.00 91.38 369 LEU A C 1
ATOM 2962 O O . LEU A 1 369 ? -12.886 -13.698 30.950 1.00 91.38 369 LEU A O 1
ATOM 2966 N N . LEU A 1 370 ? -13.978 -15.137 29.609 1.00 90.06 370 LEU A N 1
ATOM 2967 C CA . LEU A 1 370 ? -15.055 -15.438 30.555 1.00 90.06 370 LEU A CA 1
ATOM 2968 C C . LEU A 1 370 ? -14.530 -16.044 31.852 1.00 90.06 370 LEU A C 1
ATOM 2970 O O . LEU A 1 370 ? -14.905 -15.604 32.937 1.00 90.06 370 LEU A O 1
ATOM 2974 N N . GLN A 1 371 ? -13.647 -17.035 31.742 1.00 91.00 371 GLN A N 1
ATOM 2975 C CA . GLN A 1 371 ? -13.055 -17.703 32.890 1.00 91.00 371 GLN A CA 1
ATOM 2976 C C . GLN A 1 371 ? -12.253 -16.721 33.739 1.00 91.00 371 GLN A C 1
ATOM 2978 O O . GLN A 1 371 ? -12.467 -16.661 34.943 1.00 91.00 371 GLN A O 1
ATOM 2983 N N . TYR A 1 372 ? -11.363 -15.932 33.136 1.00 92.75 372 TYR A N 1
ATOM 2984 C CA . TYR A 1 372 ? -10.532 -14.984 33.872 1.00 92.75 372 TYR A CA 1
ATOM 2985 C C . TYR A 1 372 ? -11.338 -13.842 34.472 1.00 92.75 372 TYR A C 1
ATOM 2987 O O . TYR A 1 372 ? -10.977 -13.354 35.544 1.00 92.75 372 TYR A O 1
ATOM 2995 N N . GLN A 1 373 ? -12.445 -13.458 33.838 1.00 89.94 373 GLN A N 1
ATOM 2996 C CA . GLN A 1 373 ? -13.372 -12.506 34.424 1.00 89.94 373 GLN A CA 1
ATOM 2997 C C . GLN A 1 373 ? -14.117 -13.108 35.620 1.00 89.94 373 GLN A C 1
ATOM 2999 O O . GLN A 1 373 ? -14.218 -12.476 36.670 1.00 89.94 373 GLN A O 1
ATOM 3004 N N . TYR A 1 374 ? -14.577 -14.354 35.500 1.00 88.88 374 TYR A N 1
ATOM 3005 C CA . TYR A 1 374 ? -15.229 -15.082 36.585 1.00 88.88 374 TYR A CA 1
ATOM 3006 C C . TYR A 1 374 ? -14.289 -15.306 37.781 1.00 88.88 374 TYR A C 1
ATOM 3008 O O . TYR A 1 374 ? -14.668 -15.069 38.926 1.00 88.88 374 TYR A O 1
ATOM 3016 N N . THR A 1 375 ? -13.040 -15.707 37.527 1.00 89.31 375 THR A N 1
ATOM 3017 C CA . THR A 1 375 ? -12.019 -15.960 38.557 1.00 89.31 375 THR A CA 1
ATOM 3018 C C . THR A 1 375 ? -11.247 -14.709 38.977 1.00 89.31 375 THR A C 1
ATOM 3020 O O . THR A 1 375 ? -10.251 -14.836 39.697 1.00 89.31 375 THR A O 1
ATOM 3023 N N . ARG A 1 376 ? -11.651 -13.522 38.501 1.00 88.25 376 ARG A N 1
ATOM 3024 C CA . ARG A 1 376 ? -11.033 -12.216 38.799 1.00 88.25 376 ARG A CA 1
ATOM 3025 C C . ARG A 1 376 ? -9.511 -12.232 38.657 1.00 88.25 376 ARG A C 1
ATOM 3027 O O . ARG A 1 376 ? -8.769 -11.892 39.570 1.00 88.25 376 ARG A O 1
ATOM 3034 N N . SER A 1 377 ? -9.042 -12.765 37.536 1.00 92.06 377 SER A N 1
ATOM 3035 C CA . SER A 1 377 ? -7.617 -12.994 37.278 1.00 92.06 377 SER A CA 1
ATOM 3036 C C . SER A 1 377 ? -7.011 -11.977 36.313 1.00 92.06 377 SER A C 1
ATOM 3038 O O . SER A 1 377 ? -5.826 -12.076 36.034 1.00 92.06 377 SER A O 1
ATOM 3040 N N . LEU A 1 378 ? -7.795 -11.020 35.807 1.00 92.81 378 LEU A N 1
ATOM 3041 C CA . LEU A 1 378 ? -7.313 -9.912 34.981 1.00 92.81 378 LEU A CA 1
ATOM 3042 C C . LEU A 1 378 ? -7.466 -8.582 35.737 1.00 92.81 378 LEU A C 1
ATOM 3044 O O . LEU A 1 378 ? -8.566 -8.299 36.219 1.00 92.81 378 LEU A O 1
ATOM 3048 N N . PRO A 1 379 ? -6.416 -7.744 35.803 1.00 92.88 379 PRO A N 1
ATOM 3049 C CA . PRO A 1 379 ? -6.486 -6.443 36.453 1.00 92.88 379 PRO A CA 1
ATOM 3050 C C . PRO A 1 379 ? -7.120 -5.430 35.492 1.00 92.88 379 PRO A C 1
ATOM 3052 O O . PRO A 1 379 ? -6.436 -4.747 34.733 1.00 92.88 379 PRO A O 1
ATOM 3055 N N . LEU A 1 380 ? -8.453 -5.356 35.502 1.00 93.19 380 LEU A N 1
ATOM 3056 C CA . LEU A 1 380 ? -9.248 -4.562 34.552 1.00 93.19 380 LEU A CA 1
ATOM 3057 C C . LEU A 1 380 ? -8.984 -3.047 34.586 1.00 93.19 380 LEU A C 1
ATOM 3059 O O . LEU A 1 380 ? -9.399 -2.340 33.674 1.00 93.19 380 LEU A O 1
ATOM 3063 N N . GLU A 1 381 ? -8.328 -2.544 35.629 1.00 90.75 381 GLU A N 1
ATOM 3064 C CA . GLU A 1 381 ? -7.965 -1.129 35.767 1.00 90.75 381 GLU A CA 1
ATOM 3065 C C . GLU A 1 381 ? -6.785 -0.717 34.874 1.00 90.75 381 GLU A C 1
ATOM 3067 O O . GLU A 1 381 ? -6.551 0.475 34.679 1.00 90.75 381 GLU A O 1
ATOM 3072 N N . GLN A 1 382 ? -6.028 -1.686 34.351 1.00 90.69 382 GLN A N 1
ATOM 3073 C CA . GLN A 1 382 ? -4.852 -1.440 33.521 1.00 90.69 382 GLN A CA 1
ATOM 3074 C C . GLN A 1 382 ? -5.264 -1.216 32.058 1.00 90.69 382 GLN A C 1
ATOM 3076 O O . GLN A 1 382 ? -5.925 -2.068 31.460 1.00 90.69 382 GLN A O 1
ATOM 3081 N N . ASP A 1 383 ? -4.816 -0.118 31.441 1.00 88.56 383 ASP A N 1
ATOM 3082 C CA . ASP A 1 383 ? -5.165 0.198 30.044 1.00 88.56 383 ASP A CA 1
ATOM 3083 C C . ASP A 1 383 ? -4.694 -0.895 29.068 1.00 88.56 383 ASP A C 1
ATOM 3085 O O . ASP A 1 383 ? -5.457 -1.330 28.208 1.00 88.56 383 ASP A O 1
ATOM 3089 N N . VAL A 1 384 ? -3.497 -1.462 29.272 1.00 91.81 384 VAL A N 1
ATOM 3090 C CA . VAL A 1 384 ? -2.993 -2.577 28.448 1.00 91.81 384 VAL A CA 1
ATOM 3091 C C . VAL A 1 384 ? -3.940 -3.790 28.449 1.00 91.81 384 VAL A C 1
ATOM 3093 O O . VAL A 1 384 ? -4.086 -4.474 27.432 1.00 91.81 384 VAL A O 1
ATOM 3096 N N . VAL A 1 385 ? -4.644 -4.041 29.561 1.00 93.75 385 VAL A N 1
ATOM 3097 C CA . VAL A 1 385 ? -5.642 -5.117 29.670 1.00 93.75 385 VAL A CA 1
ATOM 3098 C C . VAL A 1 385 ? -6.904 -4.755 28.894 1.00 93.75 385 VAL A C 1
ATOM 3100 O O . VAL A 1 385 ? -7.430 -5.608 28.181 1.00 93.75 385 VAL A O 1
ATOM 3103 N N . LEU A 1 386 ? -7.361 -3.501 28.957 1.00 92.19 386 LEU A N 1
ATOM 3104 C CA . LEU A 1 386 ? -8.478 -3.016 28.141 1.00 92.19 386 LEU A CA 1
ATOM 3105 C C . LEU A 1 386 ? -8.191 -3.195 26.642 1.00 92.19 386 LEU A C 1
ATOM 3107 O O . LEU A 1 386 ? -9.036 -3.727 25.916 1.00 92.19 386 LEU A O 1
ATOM 3111 N N . GLN A 1 387 ? -6.992 -2.824 26.181 1.00 92.00 387 GLN A N 1
ATOM 3112 C CA . GLN A 1 387 ? -6.594 -3.001 24.779 1.00 92.00 387 GLN A CA 1
ATOM 3113 C C . GLN A 1 387 ? -6.524 -4.483 24.388 1.00 92.00 387 GLN A C 1
ATOM 3115 O O . GLN A 1 387 ? -6.980 -4.865 23.306 1.00 92.00 387 GLN A O 1
ATOM 3120 N N . LEU A 1 388 ? -6.026 -5.345 25.282 1.00 93.19 388 LEU A N 1
ATOM 3121 C CA . LEU A 1 388 ? -6.000 -6.791 25.068 1.00 93.19 388 LEU A CA 1
ATOM 3122 C C . LEU A 1 388 ? -7.409 -7.390 24.973 1.00 93.19 388 LEU A C 1
ATOM 3124 O O . LEU A 1 388 ? -7.659 -8.226 24.101 1.00 93.19 388 LEU A O 1
ATOM 3128 N N . ILE A 1 389 ? -8.334 -6.958 25.833 1.00 93.69 389 ILE A N 1
ATOM 3129 C CA . ILE A 1 389 ? -9.741 -7.376 25.808 1.00 93.69 389 ILE A CA 1
ATOM 3130 C C . ILE A 1 389 ? -10.399 -6.913 24.504 1.00 93.69 389 ILE A C 1
ATOM 3132 O O . ILE A 1 389 ? -11.017 -7.727 23.817 1.00 93.69 389 ILE A O 1
ATOM 3136 N N . ARG A 1 390 ? -10.205 -5.652 24.095 1.00 91.75 390 ARG A N 1
ATOM 3137 C CA . ARG A 1 390 ? -10.703 -5.132 22.808 1.00 91.75 390 ARG A CA 1
ATOM 3138 C C . ARG A 1 390 ? -10.197 -5.960 21.634 1.00 91.75 390 ARG A C 1
ATOM 3140 O O . ARG A 1 390 ? -10.997 -6.437 20.834 1.00 91.75 390 ARG A O 1
ATOM 3147 N N . GLN A 1 391 ? -8.890 -6.196 21.560 1.00 89.25 391 GLN A N 1
ATOM 3148 C CA . GLN A 1 391 ? -8.303 -7.045 20.524 1.00 89.25 391 GLN A CA 1
ATOM 3149 C C . GLN A 1 391 ? -8.863 -8.471 20.577 1.00 89.25 391 GLN A C 1
ATOM 3151 O O . GLN A 1 391 ? -9.180 -9.045 19.544 1.00 89.25 391 GLN A O 1
ATOM 3156 N N . THR A 1 392 ? -9.062 -9.038 21.764 1.00 90.00 392 THR A N 1
ATOM 3157 C CA . THR A 1 392 ? -9.642 -10.379 21.921 1.00 90.00 392 THR A CA 1
ATOM 3158 C C . THR A 1 392 ? -11.072 -10.465 21.379 1.00 90.00 392 THR A C 1
ATOM 3160 O O . THR A 1 392 ? -11.408 -11.428 20.696 1.00 90.00 392 THR A O 1
ATOM 3163 N N . MET A 1 393 ? -11.908 -9.459 21.645 1.00 89.38 393 MET A N 1
ATOM 3164 C CA . MET A 1 393 ? -13.313 -9.458 21.228 1.00 89.38 393 MET A CA 1
ATOM 3165 C C . MET A 1 393 ? -13.501 -9.079 19.756 1.00 89.38 393 MET A C 1
ATOM 3167 O O . MET A 1 393 ? -14.282 -9.710 19.042 1.00 89.38 393 MET A O 1
ATOM 3171 N N . PHE A 1 394 ? -12.813 -8.041 19.280 1.00 87.06 394 PHE A N 1
ATOM 3172 C CA . PHE A 1 394 ? -13.077 -7.453 17.964 1.00 87.06 394 PHE A CA 1
ATOM 3173 C C . PHE A 1 394 ? -12.246 -8.065 16.837 1.00 87.06 394 PHE A C 1
ATOM 3175 O O . PHE A 1 394 ? -12.685 -8.036 15.687 1.00 87.06 394 PHE A O 1
ATOM 3182 N N . HIS A 1 395 ? -11.108 -8.692 17.138 1.00 84.00 395 HIS A N 1
ATOM 3183 C CA . HIS A 1 395 ? -10.361 -9.427 16.125 1.00 84.00 395 HIS A CA 1
ATOM 3184 C C . HIS A 1 395 ? -11.199 -10.614 15.621 1.00 84.00 395 HIS A C 1
ATOM 3186 O O . HIS A 1 395 ? -11.711 -11.425 16.393 1.00 84.00 395 HIS A O 1
ATOM 3192 N N . VAL A 1 396 ? -11.377 -10.688 14.302 1.00 81.06 396 VAL A N 1
ATOM 3193 C CA . VAL A 1 396 ? -12.206 -11.701 13.628 1.00 81.06 396 VAL A CA 1
ATOM 3194 C C . VAL A 1 396 ? -11.577 -13.095 13.713 1.00 81.06 396 VAL A C 1
ATOM 3196 O O . VAL A 1 396 ? -12.276 -14.073 13.966 1.00 81.06 396 VAL A O 1
ATOM 3199 N N . GLY A 1 397 ? -10.256 -13.172 13.538 1.00 79.62 397 GLY A N 1
ATOM 3200 C CA . GLY A 1 397 ? -9.513 -14.423 13.499 1.00 79.62 397 GLY A CA 1
ATOM 3201 C C . GLY A 1 397 ? -9.708 -15.169 12.180 1.00 79.62 397 GLY A C 1
ATOM 3202 O O . GLY A 1 397 ? -10.067 -14.580 11.159 1.00 79.62 397 GLY A O 1
ATOM 3203 N N . ALA A 1 398 ? -9.459 -16.477 12.204 1.00 80.31 398 ALA A N 1
ATOM 3204 C CA . ALA A 1 398 ? -9.660 -17.338 11.043 1.00 80.31 398 ALA A CA 1
ATOM 3205 C C . ALA A 1 398 ? -11.158 -17.587 10.772 1.00 80.31 398 ALA A C 1
ATOM 3207 O O . ALA A 1 398 ? -11.961 -17.735 11.699 1.00 80.31 398 ALA A O 1
ATOM 3208 N N . LEU A 1 399 ? -11.514 -17.669 9.490 1.00 86.38 399 LEU A N 1
ATOM 3209 C CA . LEU A 1 399 ? -12.853 -18.029 9.016 1.00 86.38 399 LEU A CA 1
ATOM 3210 C C . LEU A 1 399 ? -12.856 -19.489 8.535 1.00 86.38 399 LEU A C 1
ATOM 3212 O O . LEU A 1 399 ? -11.862 -19.919 7.958 1.00 86.38 399 LEU A O 1
ATOM 3216 N N . SER A 1 400 ? -13.948 -20.239 8.737 1.00 86.44 400 SER A N 1
ATOM 3217 C CA . SER A 1 400 ? -14.102 -21.613 8.206 1.00 86.44 400 SER A CA 1
ATOM 3218 C C . SER A 1 400 ? -13.989 -21.617 6.691 1.00 86.44 400 SER A C 1
ATOM 3220 O O . SER A 1 400 ? -14.432 -20.649 6.098 1.00 86.44 400 SER A O 1
ATOM 3222 N N . ASP A 1 401 ? -13.484 -22.663 6.039 1.00 82.94 401 ASP A N 1
ATOM 3223 C CA . ASP A 1 401 ? -13.343 -22.710 4.566 1.00 82.94 401 ASP A CA 1
ATOM 3224 C C . ASP A 1 401 ? -14.647 -23.025 3.805 1.00 82.94 401 ASP A C 1
ATOM 3226 O O . ASP A 1 401 ? -14.640 -23.296 2.609 1.00 82.94 401 ASP A O 1
ATOM 3230 N N . GLU A 1 402 ? -15.786 -22.943 4.486 1.00 85.06 402 GLU A N 1
ATOM 3231 C CA . GLU A 1 402 ? -17.112 -23.199 3.922 1.00 85.06 402 GLU A CA 1
ATOM 3232 C C . GLU A 1 402 ? -17.596 -22.054 3.005 1.00 85.06 402 GLU A C 1
ATOM 3234 O O . GLU A 1 402 ? -17.176 -20.895 3.128 1.00 85.06 402 GLU A O 1
ATOM 3239 N N . ASP A 1 403 ? -18.553 -22.366 2.122 1.00 81.69 403 ASP A N 1
ATOM 3240 C CA . ASP A 1 403 ? -19.236 -21.402 1.241 1.00 81.69 403 ASP A CA 1
ATOM 3241 C C . ASP A 1 403 ? -19.922 -20.269 2.007 1.00 81.69 403 ASP A C 1
ATOM 3243 O O . ASP A 1 403 ? -20.047 -19.147 1.510 1.00 81.69 403 ASP A O 1
ATOM 3247 N N . GLN A 1 404 ? -20.403 -20.570 3.211 1.00 86.19 404 GLN A N 1
ATOM 3248 C CA . GLN A 1 404 ? -20.829 -19.580 4.185 1.00 86.19 404 GLN A CA 1
ATOM 3249 C C . GLN A 1 404 ? -19.761 -19.522 5.284 1.00 86.19 404 GLN A C 1
ATOM 3251 O O . GLN A 1 404 ? -19.786 -20.354 6.189 1.00 86.19 404 GLN A O 1
ATOM 3256 N N . PRO A 1 405 ? -18.791 -18.588 5.205 1.00 88.75 405 PRO A N 1
ATOM 3257 C CA . PRO A 1 405 ? -17.761 -18.461 6.225 1.00 88.75 405 PRO A CA 1
ATOM 3258 C C . PRO A 1 405 ? -18.386 -18.258 7.601 1.00 88.75 405 PRO A C 1
ATOM 3260 O O . PRO A 1 405 ? -19.247 -17.397 7.778 1.00 88.75 405 PRO A O 1
ATOM 3263 N N . THR A 1 406 ? -17.873 -18.980 8.592 1.00 87.44 406 THR A N 1
ATOM 3264 C CA . THR A 1 406 ? -18.164 -18.761 10.013 1.00 87.44 406 THR A CA 1
ATOM 3265 C C . THR A 1 406 ? -16.890 -18.360 10.751 1.00 87.44 406 THR A C 1
ATOM 3267 O O . THR A 1 406 ? -15.783 -18.715 10.344 1.00 87.44 406 THR A O 1
ATOM 3270 N N . MET A 1 407 ? -17.014 -17.603 11.843 1.00 85.88 407 MET A N 1
ATOM 3271 C CA . MET A 1 407 ? -15.854 -17.212 12.655 1.00 85.88 407 MET A CA 1
ATOM 3272 C C . MET A 1 407 ? -15.433 -18.364 13.552 1.00 85.88 407 MET A C 1
ATOM 3274 O O . MET A 1 407 ? -16.124 -18.682 14.518 1.00 85.88 407 MET A O 1
ATOM 3278 N N . LEU A 1 408 ? -14.269 -18.950 13.278 1.00 82.81 408 LEU A N 1
ATOM 3279 C CA . LEU A 1 408 ? -13.778 -20.104 14.032 1.00 82.81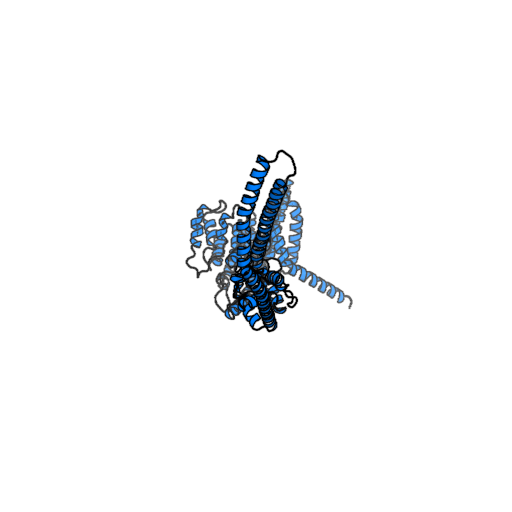 408 LEU A CA 1
ATOM 3280 C C . LEU A 1 408 ? -13.531 -19.756 15.504 1.00 82.81 408 LEU A C 1
ATOM 3282 O O . LEU A 1 408 ? -13.888 -20.528 16.391 1.00 82.81 408 LEU A O 1
ATOM 3286 N N . TRP A 1 409 ? -13.011 -18.554 15.764 1.00 81.94 409 TRP A N 1
ATOM 3287 C CA . TRP A 1 409 ? -12.621 -18.119 17.108 1.00 81.94 409 TRP A CA 1
ATOM 3288 C C . TRP A 1 409 ? -13.805 -17.849 18.037 1.00 81.94 409 TRP A C 1
ATOM 3290 O O . TRP A 1 409 ? -13.634 -17.762 19.250 1.00 81.94 409 TRP A O 1
ATOM 3300 N N . LYS A 1 410 ? -15.001 -17.682 17.465 1.00 82.25 410 LYS A N 1
ATOM 3301 C CA . LYS A 1 410 ? -16.195 -17.200 18.168 1.00 82.25 410 LYS A CA 1
ATOM 3302 C C . LYS A 1 410 ? -17.332 -18.217 18.189 1.00 82.25 410 LYS A C 1
ATOM 3304 O O . LYS A 1 410 ? -18.390 -17.900 18.717 1.00 82.25 410 LYS A O 1
ATOM 3309 N N . ARG A 1 411 ? -17.101 -19.441 17.695 1.00 80.56 411 ARG A N 1
ATOM 3310 C CA . ARG A 1 411 ? -18.094 -20.534 17.666 1.00 80.56 411 ARG A CA 1
ATOM 3311 C C . ARG A 1 411 ? -18.736 -20.809 19.028 1.00 80.56 411 ARG A C 1
ATOM 3313 O O . ARG A 1 411 ? -19.896 -21.189 19.102 1.00 80.56 411 ARG A O 1
ATOM 3320 N N . GLU A 1 412 ? -17.994 -20.596 20.112 1.00 80.75 412 GLU A N 1
ATOM 3321 C CA . GLU A 1 412 ? -18.484 -20.811 21.478 1.00 80.75 412 GLU A CA 1
ATOM 3322 C C . GLU A 1 412 ? -19.596 -19.838 21.891 1.00 80.75 412 GLU A C 1
ATOM 3324 O O . GLU A 1 412 ? -20.391 -20.159 22.773 1.00 80.75 412 GLU A O 1
ATOM 3329 N N . LEU A 1 413 ? -19.668 -18.652 21.272 1.00 81.00 413 LEU A N 1
ATOM 3330 C CA . LEU A 1 413 ? -20.717 -17.675 21.572 1.00 81.00 413 LEU A CA 1
ATOM 3331 C C . LEU A 1 413 ? -22.096 -18.236 21.212 1.00 81.00 413 LEU A C 1
ATOM 3333 O O . LEU A 1 413 ? -23.021 -18.131 22.020 1.00 81.00 413 LEU A O 1
ATOM 3337 N N . ASP A 1 414 ? -22.186 -18.917 20.069 1.00 74.19 414 ASP A N 1
ATOM 3338 C CA . ASP A 1 414 ? -23.413 -19.540 19.564 1.00 74.19 414 ASP A CA 1
ATOM 3339 C C . ASP A 1 414 ? -23.805 -20.793 20.373 1.00 74.19 414 ASP A C 1
ATOM 3341 O O . ASP A 1 414 ? -24.975 -21.160 20.449 1.00 74.19 414 ASP A O 1
ATOM 3345 N N . GLN A 1 415 ? -22.846 -21.421 21.060 1.00 80.38 415 GLN A N 1
ATOM 3346 C CA . GLN A 1 415 ? -23.040 -22.622 21.888 1.00 80.38 415 GLN A CA 1
ATOM 3347 C C . GLN A 1 415 ? -23.385 -22.286 23.351 1.00 80.38 415 GLN A C 1
ATOM 3349 O O . GLN A 1 415 ? -22.941 -22.946 24.288 1.00 80.38 415 GLN A O 1
ATOM 3354 N N . GLY A 1 416 ? -24.160 -21.220 23.571 1.00 80.38 416 GLY A N 1
ATOM 3355 C CA . GLY A 1 416 ? -24.565 -20.770 24.908 1.00 80.38 416 GLY A CA 1
ATOM 3356 C C . GLY A 1 416 ? -23.539 -19.895 25.639 1.00 80.38 416 GLY A C 1
ATOM 3357 O O . GLY A 1 416 ? -23.828 -19.417 26.741 1.00 80.38 416 GLY A O 1
ATOM 3358 N N . GLY A 1 417 ? -22.384 -19.606 25.026 1.00 84.69 417 GLY A N 1
ATOM 3359 C CA . GLY A 1 417 ? -21.365 -18.715 25.586 1.00 84.69 417 GLY A CA 1
ATOM 3360 C C . GLY A 1 417 ? -21.887 -17.307 25.886 1.00 84.69 417 GLY A C 1
ATOM 3361 O O . GLY A 1 417 ? -21.496 -16.722 26.895 1.00 84.69 417 GLY A O 1
ATOM 3362 N N . LEU A 1 418 ? -22.832 -16.789 25.090 1.00 87.31 418 LEU A N 1
ATOM 3363 C CA . LEU A 1 418 ? -23.457 -15.477 25.323 1.00 87.31 418 LEU A CA 1
ATOM 3364 C C . LEU A 1 418 ? -24.205 -15.394 26.663 1.00 87.31 418 LEU A C 1
ATOM 3366 O O . LEU A 1 418 ? -24.046 -14.417 27.395 1.00 87.31 418 LEU A O 1
ATOM 3370 N N . LYS A 1 419 ? -24.966 -16.434 27.033 1.00 86.50 419 LYS A N 1
ATOM 3371 C CA . LYS A 1 419 ? -25.691 -16.478 28.318 1.00 86.50 419 LYS A CA 1
ATOM 3372 C C . LYS A 1 419 ? -24.727 -16.509 29.503 1.00 86.50 419 LYS A C 1
ATOM 3374 O O . LYS A 1 419 ? -24.942 -15.816 30.498 1.00 86.50 419 LYS A O 1
ATOM 3379 N N . CYS A 1 420 ? -23.647 -17.284 29.382 1.00 88.50 420 CYS A N 1
ATOM 3380 C CA . CYS A 1 420 ? -22.577 -17.312 30.379 1.00 88.50 420 CYS A CA 1
ATOM 3381 C C . CYS A 1 420 ? -21.930 -15.927 30.521 1.00 88.50 420 CYS A C 1
ATOM 3383 O O . CYS A 1 420 ? -21.750 -15.436 31.635 1.00 88.50 420 CYS A O 1
ATOM 3385 N N . TRP A 1 421 ? -21.668 -15.254 29.398 1.00 90.69 421 TRP A N 1
ATOM 3386 C CA . TRP A 1 421 ? -21.096 -13.912 29.403 1.00 90.69 421 TRP A CA 1
ATOM 3387 C C . TRP A 1 421 ? -21.994 -12.891 30.091 1.00 90.69 421 TRP A C 1
ATOM 3389 O O . TRP A 1 421 ? -21.516 -12.141 30.940 1.00 90.69 421 TRP A O 1
ATOM 3399 N N . LEU A 1 422 ? -23.294 -12.900 29.792 1.00 90.06 422 LEU A N 1
ATOM 3400 C CA . LEU A 1 422 ? -24.264 -12.049 30.472 1.00 90.06 422 LEU A CA 1
ATOM 3401 C C . LEU A 1 422 ? -24.212 -12.262 31.991 1.00 90.06 422 LEU A C 1
ATOM 3403 O O . LEU A 1 422 ? -24.046 -11.296 32.728 1.00 90.06 422 LEU A O 1
ATOM 3407 N N . SER A 1 423 ? -24.240 -13.513 32.464 1.00 90.00 423 SER A N 1
ATOM 3408 C CA . SER A 1 423 ? -24.135 -13.813 33.901 1.00 90.00 423 SER A CA 1
ATOM 3409 C C . SER A 1 423 ? -22.840 -13.277 34.527 1.00 90.00 423 SER A C 1
ATOM 3411 O O . SER A 1 423 ? -22.864 -12.695 35.615 1.00 90.00 423 SER A O 1
ATOM 3413 N N . VAL A 1 424 ? -21.709 -13.432 33.833 1.00 92.56 424 VAL A N 1
ATOM 3414 C CA . VAL A 1 424 ? -20.407 -12.920 34.281 1.00 92.56 424 VAL A CA 1
ATOM 3415 C C . VAL A 1 424 ? -20.404 -11.388 34.352 1.00 92.56 424 VAL A C 1
ATOM 3417 O O . VAL A 1 424 ? -19.904 -10.831 35.330 1.00 92.56 424 VAL A O 1
ATOM 3420 N N . LEU A 1 425 ? -20.989 -10.698 33.368 1.00 92.62 425 LEU A N 1
ATOM 3421 C CA . LEU A 1 425 ? -21.069 -9.234 33.356 1.00 92.62 425 LEU A CA 1
ATOM 3422 C C . LEU A 1 425 ? -22.051 -8.689 34.397 1.00 92.62 425 LEU A C 1
ATOM 3424 O O . LEU A 1 425 ? -21.760 -7.664 35.008 1.00 92.62 425 LEU A O 1
ATOM 3428 N N . THR A 1 426 ? -23.162 -9.379 34.663 1.00 92.75 426 THR A N 1
ATOM 3429 C CA . THR A 1 426 ? -24.076 -9.019 35.755 1.00 92.75 426 THR A CA 1
ATOM 3430 C C . THR A 1 426 ? -23.354 -9.074 37.099 1.00 92.75 426 THR A C 1
ATOM 3432 O O . THR A 1 426 ? -23.335 -8.074 37.814 1.00 92.75 426 THR A O 1
ATOM 3435 N N . LYS A 1 427 ? -22.645 -10.173 37.391 1.00 92.00 427 LYS A N 1
ATOM 3436 C CA . LYS A 1 427 ? -21.835 -10.300 38.617 1.00 92.00 427 LYS A CA 1
ATOM 3437 C C . LYS A 1 427 ? -20.729 -9.248 38.706 1.00 92.00 427 LYS A C 1
ATOM 3439 O O . LYS A 1 427 ? -20.403 -8.787 39.797 1.00 92.00 427 LYS A O 1
ATOM 3444 N N . LEU A 1 428 ? -20.128 -8.880 37.573 1.00 92.31 428 LEU A N 1
ATOM 3445 C CA . LEU A 1 428 ? -19.148 -7.796 37.518 1.00 92.31 428 LEU A CA 1
ATOM 3446 C C . LEU A 1 428 ? -19.793 -6.439 37.829 1.00 92.31 428 LEU A C 1
ATOM 3448 O O . LEU A 1 428 ? -19.202 -5.645 38.551 1.00 92.31 428 LEU A O 1
ATOM 3452 N N . SER A 1 429 ? -21.001 -6.175 37.324 1.00 93.31 429 SER A N 1
ATOM 3453 C CA . SER A 1 429 ? -21.720 -4.927 37.603 1.00 93.31 429 SER A CA 1
ATOM 3454 C C . SER A 1 429 ? -22.081 -4.786 39.084 1.00 93.31 429 SER A C 1
ATOM 3456 O O . SER A 1 429 ? -21.896 -3.716 39.655 1.00 93.31 429 SER A O 1
ATOM 3458 N N . GLU A 1 430 ? -22.517 -5.873 39.727 1.00 92.31 430 GLU A N 1
ATOM 3459 C CA . GLU A 1 430 ? -22.800 -5.911 41.166 1.00 92.31 430 GLU A CA 1
ATOM 3460 C C . GLU A 1 430 ? -21.544 -5.597 41.979 1.00 92.31 430 GLU A C 1
ATOM 3462 O O . GLU A 1 430 ? -21.585 -4.774 42.880 1.00 92.31 430 GLU A O 1
ATOM 3467 N N . GLN A 1 431 ? -20.401 -6.173 41.606 1.00 90.62 431 GLN A N 1
ATOM 3468 C CA . GLN A 1 431 ? -19.131 -5.897 42.283 1.00 90.62 431 GLN A CA 1
ATOM 3469 C C . GLN A 1 431 ? -18.682 -4.452 42.106 1.00 90.62 431 GLN A C 1
ATOM 3471 O O . GLN A 1 431 ? -18.272 -3.822 43.075 1.00 90.62 431 GLN A O 1
ATOM 3476 N N . LEU A 1 432 ? -18.763 -3.932 40.877 1.00 91.81 432 LEU A N 1
ATOM 3477 C CA . LEU A 1 432 ? -18.393 -2.551 40.603 1.00 91.81 432 LEU A CA 1
ATOM 3478 C C . LEU A 1 432 ? -19.266 -1.599 41.415 1.00 91.81 432 LEU A C 1
ATOM 3480 O O . LEU A 1 432 ? -18.721 -0.695 42.027 1.00 91.81 432 LEU A O 1
ATOM 3484 N N . ARG A 1 433 ? -20.581 -1.829 41.525 1.00 93.31 433 ARG A N 1
ATOM 3485 C CA . ARG A 1 433 ? -21.472 -1.002 42.361 1.00 93.31 433 ARG A CA 1
ATOM 3486 C C . ARG A 1 433 ? -20.867 -0.685 43.734 1.00 93.31 433 ARG A C 1
ATOM 3488 O O . ARG A 1 433 ? -20.874 0.480 44.134 1.00 93.31 433 ARG A O 1
ATOM 3495 N N . ASP A 1 434 ? -20.271 -1.689 44.370 1.00 90.75 434 ASP A N 1
ATOM 3496 C CA . ASP A 1 434 ? -19.725 -1.611 45.725 1.00 90.75 434 ASP A CA 1
ATOM 3497 C C . ASP A 1 434 ? -18.250 -1.158 45.785 1.00 90.75 434 ASP A C 1
ATOM 3499 O O . ASP A 1 434 ? -17.715 -0.921 46.870 1.00 90.75 434 ASP A O 1
ATOM 3503 N N . THR A 1 435 ? -17.569 -0.989 44.643 1.00 89.50 435 THR A N 1
ATOM 3504 C CA . THR A 1 435 ? -16.142 -0.618 44.569 1.00 89.50 435 THR A CA 1
ATOM 3505 C C . THR A 1 435 ? -15.876 0.661 43.755 1.00 89.50 435 THR A C 1
ATOM 3507 O O . THR A 1 435 ? -15.094 0.651 42.803 1.00 89.50 435 THR A O 1
ATOM 3510 N N . PRO A 1 436 ? -16.392 1.839 44.171 1.00 87.00 436 PRO A N 1
ATOM 3511 C CA . PRO A 1 436 ? -16.199 3.113 43.457 1.00 87.00 436 PRO A CA 1
ATOM 3512 C C . PRO A 1 436 ? -14.735 3.538 43.280 1.00 87.00 436 PRO A C 1
ATOM 3514 O O . PRO A 1 436 ? -14.426 4.388 42.450 1.00 87.00 436 PRO A O 1
ATOM 3517 N N . ARG A 1 437 ? -13.804 2.980 44.063 1.00 87.12 437 ARG A N 1
ATOM 3518 C CA . ARG A 1 437 ? -12.360 3.225 43.908 1.00 87.12 437 ARG A CA 1
ATOM 3519 C C . ARG A 1 437 ? -11.775 2.540 42.669 1.00 87.12 437 ARG A C 1
ATOM 3521 O O . ARG A 1 437 ? -10.783 3.026 42.145 1.00 87.12 437 ARG A O 1
ATOM 3528 N N . GLN A 1 438 ? -12.417 1.477 42.186 1.00 87.25 438 GLN A N 1
ATOM 3529 C CA . GLN A 1 438 ? -12.009 0.684 41.024 1.00 87.25 438 GLN A CA 1
ATOM 3530 C C . GLN A 1 438 ? -12.697 1.156 39.737 1.00 87.25 438 GLN A C 1
ATOM 3532 O O . GLN A 1 438 ? -12.953 0.380 38.816 1.00 87.25 438 GLN A O 1
ATOM 3537 N N . TYR A 1 439 ? -13.023 2.447 39.656 1.00 88.88 439 TYR A N 1
ATOM 3538 C CA . TYR A 1 439 ? -13.816 3.010 38.565 1.00 88.88 439 TYR A CA 1
ATOM 3539 C C . TYR A 1 439 ? -13.177 2.800 37.179 1.00 88.88 439 TYR A C 1
ATOM 3541 O O . TYR A 1 439 ? -13.893 2.757 36.186 1.00 88.88 439 TYR A O 1
ATOM 3549 N N . LYS A 1 440 ? -11.853 2.607 37.078 1.00 90.88 440 LYS A N 1
ATOM 3550 C CA . LYS A 1 440 ? -11.172 2.340 35.794 1.00 90.88 440 LYS A CA 1
ATOM 3551 C C . LYS A 1 440 ? -11.572 0.992 35.183 1.00 90.88 440 LYS A C 1
ATOM 3553 O O . LYS A 1 440 ? -11.713 0.890 33.965 1.00 90.88 440 LYS A O 1
ATOM 3558 N N . ALA A 1 441 ? -11.865 -0.013 36.013 1.00 91.88 441 ALA A N 1
ATOM 3559 C CA . ALA A 1 441 ? -12.364 -1.314 35.559 1.00 91.88 441 ALA A CA 1
ATOM 3560 C C . ALA A 1 441 ? -13.735 -1.221 34.854 1.00 91.88 441 ALA A C 1
ATOM 3562 O O . ALA A 1 441 ? -14.107 -2.111 34.083 1.00 91.88 441 ALA A O 1
ATOM 3563 N N . PHE A 1 442 ? -14.468 -0.122 35.066 1.00 92.88 442 PHE A N 1
ATOM 3564 C CA . PHE A 1 442 ? -15.753 0.150 34.426 1.00 92.88 442 PHE A CA 1
ATOM 3565 C C . PHE A 1 442 ? -15.644 0.228 32.893 1.00 92.88 442 PHE A C 1
ATOM 3567 O O . PHE A 1 442 ? -16.563 -0.201 32.193 1.00 92.88 442 PHE A O 1
ATOM 3574 N N . LEU A 1 443 ? -14.518 0.704 32.343 1.00 91.81 443 LEU A N 1
ATOM 3575 C CA . LEU A 1 443 ? -14.308 0.752 30.887 1.00 91.81 443 LEU A CA 1
ATOM 3576 C C . LEU A 1 443 ? -14.271 -0.643 30.274 1.00 91.81 443 LEU A C 1
ATOM 3578 O O . LEU A 1 443 ? -14.939 -0.897 29.276 1.00 91.81 443 LEU A O 1
ATOM 3582 N N . ALA A 1 444 ? -13.543 -1.575 30.891 1.00 93.06 444 ALA A N 1
ATOM 3583 C CA . ALA A 1 444 ? -13.488 -2.948 30.401 1.00 93.06 444 ALA A CA 1
ATOM 3584 C C . ALA A 1 444 ? -14.866 -3.621 30.486 1.00 93.06 444 ALA A C 1
ATOM 3586 O O . ALA A 1 444 ? -15.288 -4.291 29.543 1.00 93.06 444 ALA A O 1
ATOM 3587 N N . ALA A 1 445 ? -15.593 -3.403 31.587 1.00 92.88 445 ALA A N 1
ATOM 3588 C CA . ALA A 1 445 ? -16.939 -3.940 31.779 1.00 92.88 445 ALA A CA 1
ATOM 3589 C C . ALA A 1 445 ? -17.934 -3.431 30.721 1.00 92.88 445 ALA A C 1
ATOM 3591 O O . ALA A 1 445 ? -18.687 -4.215 30.134 1.00 92.88 445 ALA A O 1
ATOM 3592 N N . THR A 1 446 ? -17.915 -2.127 30.446 1.00 91.94 446 THR A N 1
ATOM 3593 C CA . THR A 1 446 ? -18.793 -1.500 29.451 1.00 91.94 446 THR A CA 1
ATOM 3594 C C . THR A 1 446 ? -18.418 -1.889 28.025 1.00 91.94 446 THR A C 1
ATOM 3596 O O . THR A 1 446 ? -19.307 -2.235 27.254 1.00 91.94 446 THR A O 1
ATOM 3599 N N . GLU A 1 447 ? -17.131 -1.979 27.684 1.00 91.31 447 GLU A N 1
ATOM 3600 C CA . GLU A 1 447 ? -16.693 -2.478 26.371 1.00 91.31 447 GLU A CA 1
ATOM 3601 C C . GLU A 1 447 ? -17.115 -3.928 26.116 1.00 91.31 447 GLU A C 1
ATOM 3603 O O . GLU A 1 447 ? -17.620 -4.251 25.039 1.00 91.31 447 GLU A O 1
ATOM 3608 N N . MET A 1 448 ? -16.981 -4.809 27.113 1.00 92.06 448 MET A N 1
ATOM 3609 C CA . MET A 1 448 ? -17.496 -6.179 27.005 1.00 92.06 448 MET A CA 1
ATOM 3610 C C . MET A 1 448 ? -19.021 -6.194 26.837 1.00 92.06 448 MET A C 1
ATOM 3612 O O . MET A 1 448 ? -19.547 -6.921 25.997 1.00 92.06 448 MET A O 1
ATOM 3616 N N . THR A 1 449 ? -19.737 -5.349 27.580 1.00 91.44 449 THR A N 1
ATOM 3617 C CA . THR A 1 449 ? -21.200 -5.219 27.483 1.00 91.44 449 THR A CA 1
ATOM 3618 C C . THR A 1 449 ? -21.634 -4.727 26.100 1.00 91.44 449 THR A C 1
ATOM 3620 O O . THR A 1 449 ? -22.559 -5.287 25.513 1.00 91.44 449 THR A O 1
ATOM 3623 N N . LYS A 1 450 ? -20.934 -3.731 25.546 1.00 88.31 450 LYS A N 1
ATOM 3624 C CA . LYS A 1 450 ? -21.126 -3.198 24.189 1.00 88.31 450 LYS A CA 1
ATOM 3625 C C . LYS A 1 450 ? -20.853 -4.249 23.114 1.00 88.31 450 LYS A C 1
ATOM 3627 O O . LYS A 1 450 ? -21.502 -4.257 22.071 1.00 88.31 450 LYS A O 1
ATOM 3632 N N . TYR A 1 451 ? -19.878 -5.129 23.333 1.00 88.56 451 TYR A N 1
ATOM 3633 C CA . TYR A 1 451 ? -19.629 -6.240 22.423 1.00 88.56 451 TYR A CA 1
ATOM 3634 C C . TYR A 1 451 ? -20.790 -7.243 22.447 1.00 88.56 451 TYR A C 1
ATOM 3636 O O . TYR A 1 451 ? -21.345 -7.563 21.399 1.00 88.56 451 TYR A O 1
ATOM 3644 N N . VAL A 1 452 ? -21.209 -7.690 23.635 1.00 88.06 452 VAL A N 1
ATOM 3645 C CA . VAL A 1 452 ? -22.287 -8.682 23.796 1.00 88.06 452 VAL A CA 1
ATOM 3646 C C . VAL A 1 452 ? -23.645 -8.151 23.318 1.00 88.06 452 VAL A C 1
ATOM 3648 O O . VAL A 1 452 ? -24.417 -8.905 22.726 1.00 88.06 452 VAL A O 1
ATOM 3651 N N . SER A 1 453 ? -23.929 -6.855 23.488 1.00 86.06 453 SER A N 1
ATOM 3652 C CA . SER A 1 453 ? -25.192 -6.235 23.051 1.00 86.06 453 SER A CA 1
ATOM 3653 C C . SER A 1 453 ? -25.410 -6.232 21.536 1.00 86.06 453 SER A C 1
ATOM 3655 O O . SER A 1 453 ? -26.532 -6.015 21.086 1.00 86.06 453 SER A O 1
ATOM 3657 N N . GLN A 1 454 ? -24.374 -6.527 20.743 1.00 82.25 454 GLN A N 1
ATOM 3658 C CA . GLN A 1 454 ? -24.504 -6.751 19.298 1.00 82.25 454 GLN A CA 1
ATOM 3659 C C . GLN A 1 454 ? -25.141 -8.105 18.955 1.00 82.25 454 GLN A C 1
ATOM 3661 O O . GLN A 1 454 ? -25.589 -8.282 17.824 1.00 82.25 454 GLN A O 1
ATOM 3666 N N . PHE A 1 455 ? -25.149 -9.053 19.897 1.00 82.31 455 PHE A N 1
ATOM 3667 C CA . PHE A 1 455 ? -25.664 -10.415 19.713 1.00 82.31 455 PHE A CA 1
ATOM 3668 C C . PHE A 1 455 ? -26.921 -10.677 20.537 1.00 82.31 455 PHE A C 1
ATOM 3670 O O . PHE A 1 455 ? -27.807 -11.387 20.079 1.00 82.31 455 PHE A O 1
ATOM 3677 N N . GLU A 1 456 ? -26.999 -10.104 21.741 1.00 81.88 456 GLU A N 1
ATOM 3678 C CA . GLU A 1 456 ? -28.099 -10.324 22.679 1.00 81.88 456 GLU A CA 1
ATOM 3679 C C . GLU A 1 456 ? -28.919 -9.031 22.863 1.00 81.88 456 GLU A C 1
ATOM 3681 O O . GLU A 1 456 ? -28.448 -8.077 23.491 1.00 81.88 456 GLU A O 1
ATOM 3686 N N . PRO A 1 457 ? -30.165 -8.967 22.357 1.00 74.19 457 PRO A N 1
ATOM 3687 C CA . PRO A 1 457 ? -31.023 -7.790 22.509 1.00 74.19 457 PRO A CA 1
ATOM 3688 C C . PRO A 1 457 ? -31.388 -7.475 23.969 1.00 74.19 457 PRO A C 1
ATOM 3690 O O . PRO A 1 457 ? -31.633 -6.316 24.316 1.00 74.19 457 PRO A O 1
ATOM 3693 N N . ASN A 1 458 ? -31.381 -8.479 24.854 1.00 79.25 458 ASN A N 1
ATOM 3694 C CA . ASN A 1 458 ? -31.784 -8.344 26.258 1.00 79.25 458 ASN A CA 1
ATOM 3695 C C . ASN A 1 458 ? -30.718 -7.714 27.177 1.00 79.25 458 ASN A C 1
ATOM 3697 O O . ASN A 1 458 ? -30.817 -7.800 28.397 1.00 79.25 458 ASN A O 1
ATOM 3701 N N . MET A 1 459 ? -29.712 -7.028 26.627 1.00 84.62 459 MET A N 1
ATOM 3702 C CA . MET A 1 459 ? -28.640 -6.390 27.408 1.00 84.62 459 MET A CA 1
ATOM 3703 C C . MET A 1 459 ? -29.037 -5.044 28.038 1.00 84.62 459 MET A C 1
ATOM 3705 O O . MET A 1 459 ? -28.319 -4.516 28.887 1.00 84.62 459 MET A O 1
ATOM 3709 N N . ARG A 1 460 ? -30.181 -4.464 27.648 1.00 85.69 460 ARG A N 1
ATOM 3710 C CA . ARG A 1 460 ? -30.606 -3.120 28.085 1.00 85.69 460 ARG A CA 1
ATOM 3711 C C . ARG A 1 460 ? -30.718 -2.954 29.615 1.00 85.69 460 ARG A C 1
ATOM 3713 O O . ARG A 1 460 ? -30.268 -1.913 30.095 1.00 85.69 460 ARG A O 1
ATOM 3720 N N . PRO A 1 461 ? -31.256 -3.913 30.398 1.00 89.06 461 PRO A N 1
ATOM 3721 C CA . PRO A 1 461 ? -31.286 -3.800 31.859 1.00 89.06 461 PRO A CA 1
ATOM 3722 C C . PRO A 1 461 ? -29.887 -3.699 32.473 1.00 89.06 461 PRO A C 1
ATOM 3724 O O . PRO A 1 461 ? -29.662 -2.864 33.343 1.00 89.06 461 PRO A O 1
ATOM 3727 N N . LEU A 1 462 ? -28.930 -4.486 31.972 1.00 91.31 462 LEU A N 1
ATOM 3728 C CA . LEU A 1 462 ? -27.548 -4.442 32.444 1.00 91.31 462 LEU A CA 1
ATOM 3729 C C . LEU A 1 462 ? -26.872 -3.111 32.090 1.00 91.31 462 LEU A C 1
ATOM 3731 O O . LEU A 1 462 ? -26.181 -2.530 32.922 1.00 91.31 462 LEU A O 1
ATOM 3735 N N . VAL A 1 463 ? -27.111 -2.586 30.884 1.00 90.69 463 VAL A N 1
ATOM 3736 C CA . VAL A 1 463 ? -26.605 -1.259 30.497 1.00 90.69 463 VAL A CA 1
ATOM 3737 C C . VAL A 1 463 ? -27.139 -0.172 31.430 1.00 90.69 463 VAL A C 1
ATOM 3739 O O . VAL A 1 463 ? -26.364 0.652 31.911 1.00 90.69 463 VAL A O 1
ATOM 3742 N N . ARG A 1 464 ? -28.443 -0.187 31.733 1.00 89.88 464 ARG A N 1
ATOM 3743 C CA . ARG A 1 464 ? -29.040 0.755 32.692 1.00 89.88 464 ARG A CA 1
ATOM 3744 C C . ARG A 1 464 ? -28.430 0.605 34.081 1.00 89.88 464 ARG A C 1
ATOM 3746 O O . ARG A 1 464 ? -28.074 1.612 34.678 1.00 89.88 464 ARG A O 1
ATOM 3753 N N . ALA A 1 465 ? -28.196 -0.626 34.536 1.00 92.38 465 ALA A N 1
ATOM 3754 C CA . ALA A 1 465 ? -27.528 -0.871 35.809 1.00 92.38 465 ALA A CA 1
ATOM 3755 C C . ALA A 1 465 ? -26.129 -0.232 35.866 1.00 92.38 465 ALA A C 1
ATOM 3757 O O . ALA A 1 465 ? -25.807 0.404 36.865 1.00 92.38 465 ALA A O 1
ATOM 3758 N N . PHE A 1 466 ? -25.320 -0.328 34.802 1.00 93.50 466 PHE A N 1
ATOM 3759 C CA . PHE A 1 466 ? -24.024 0.362 34.732 1.00 93.50 466 PHE A CA 1
ATOM 3760 C C . PHE A 1 466 ? -24.167 1.886 34.814 1.00 93.50 466 PHE A C 1
ATOM 3762 O O . PHE A 1 466 ? -23.433 2.541 35.555 1.00 93.50 466 PHE A O 1
ATOM 3769 N N . VAL A 1 467 ? -25.125 2.458 34.086 1.00 93.69 467 VAL A N 1
ATOM 3770 C CA . VAL A 1 467 ? -25.393 3.904 34.106 1.00 93.69 467 VAL A CA 1
ATOM 3771 C C . VAL A 1 467 ? -25.812 4.364 35.501 1.00 93.69 467 VAL A C 1
ATOM 3773 O O . VAL A 1 467 ? -25.309 5.376 35.989 1.00 93.69 467 VAL A O 1
ATOM 3776 N N . ASP A 1 468 ? -26.681 3.605 36.164 1.00 94.06 468 ASP A N 1
ATOM 3777 C CA . ASP A 1 468 ? -27.151 3.898 37.516 1.00 94.06 468 ASP A CA 1
ATOM 3778 C C . ASP A 1 468 ? -26.029 3.771 38.552 1.00 94.06 468 ASP A C 1
ATOM 3780 O O . ASP A 1 468 ? -25.957 4.588 39.466 1.00 94.06 468 ASP A O 1
ATOM 3784 N N . ILE A 1 469 ? -25.111 2.810 38.388 1.00 95.25 469 ILE A N 1
ATOM 3785 C CA . ILE A 1 469 ? -23.905 2.692 39.223 1.00 95.25 469 ILE A CA 1
ATOM 3786 C C . ILE A 1 469 ? -23.055 3.961 39.113 1.00 95.25 469 ILE A C 1
ATOM 3788 O O . ILE A 1 469 ? -22.731 4.571 40.130 1.00 95.25 469 ILE A O 1
ATOM 3792 N N . ALA A 1 470 ? -22.744 4.403 37.893 1.00 95.50 470 ALA A N 1
ATOM 3793 C CA . ALA A 1 470 ? -21.927 5.594 37.680 1.00 95.50 470 ALA A CA 1
ATOM 3794 C C . ALA A 1 470 ? -22.621 6.879 38.177 1.00 95.50 470 ALA A C 1
ATOM 3796 O O . ALA A 1 470 ? -21.980 7.727 38.798 1.00 95.50 470 ALA A O 1
ATOM 3797 N N . LYS A 1 471 ? -23.943 7.007 37.981 1.00 95.00 471 LYS A N 1
ATOM 3798 C CA . LYS A 1 471 ? -24.746 8.098 38.568 1.00 95.00 471 LYS A CA 1
ATOM 3799 C C . LYS A 1 471 ? -24.726 8.052 40.101 1.00 95.00 471 LYS A C 1
ATOM 3801 O O . LYS A 1 471 ? -24.572 9.095 40.730 1.00 95.00 471 LYS A O 1
ATOM 3806 N N . GLY A 1 472 ? -24.846 6.865 40.695 1.00 95.19 472 GLY A N 1
ATOM 3807 C CA . GLY A 1 472 ? -24.768 6.663 42.142 1.00 95.19 472 GLY A CA 1
ATOM 3808 C C . GLY A 1 472 ? -23.407 7.065 42.706 1.00 95.19 472 GLY A C 1
ATOM 3809 O O . GLY A 1 472 ? -23.339 7.783 43.697 1.00 95.19 472 GLY A O 1
ATOM 3810 N N . TRP A 1 473 ? -22.317 6.697 42.030 1.00 95.62 473 TRP A N 1
ATOM 3811 C CA . TRP A 1 473 ? -20.975 7.155 42.392 1.00 95.62 473 TRP A CA 1
ATOM 3812 C C . TRP A 1 473 ? -20.824 8.675 42.291 1.00 95.62 473 TRP A C 1
ATOM 3814 O O . TRP A 1 473 ? -20.225 9.279 43.177 1.00 95.62 473 TRP A O 1
ATOM 3824 N N . ALA A 1 474 ? -21.375 9.304 41.247 1.00 94.50 474 ALA A N 1
ATOM 3825 C CA . ALA A 1 474 ? -21.371 10.761 41.119 1.00 94.50 474 ALA A CA 1
ATOM 3826 C C . ALA A 1 474 ? -22.108 11.429 42.292 1.00 94.50 474 ALA A C 1
ATOM 3828 O O . ALA A 1 474 ? -21.599 12.391 42.863 1.00 94.50 474 ALA A O 1
ATOM 3829 N N . GLN A 1 475 ? -23.261 10.882 42.694 1.00 94.38 475 GLN A N 1
ATOM 3830 C CA . GLN A 1 475 ? -24.019 11.381 43.842 1.00 94.38 475 GLN A CA 1
ATOM 3831 C C . GLN A 1 475 ? -23.232 11.233 45.150 1.00 94.38 475 GLN A C 1
ATOM 3833 O O . GLN A 1 475 ? -23.107 12.206 45.880 1.00 94.38 475 GLN A O 1
ATOM 3838 N N . LEU A 1 476 ? -22.601 10.079 45.396 1.00 93.81 476 LEU A N 1
ATOM 3839 C CA . LEU A 1 476 ? -21.748 9.880 46.577 1.00 93.81 476 LEU A CA 1
ATOM 3840 C C . LEU A 1 476 ? -20.603 10.901 46.652 1.00 93.81 476 LEU A C 1
ATOM 3842 O O . LEU A 1 476 ? -20.259 11.378 47.731 1.00 93.81 476 LEU A O 1
ATOM 3846 N N . VAL A 1 477 ? -19.994 11.234 45.511 1.00 92.56 477 VAL A N 1
ATOM 3847 C CA . VAL A 1 477 ? -18.930 12.245 45.438 1.00 92.56 477 VAL A CA 1
ATOM 3848 C C . VAL A 1 477 ? -19.484 13.654 45.671 1.00 92.56 477 VAL A C 1
ATOM 3850 O O . VAL A 1 477 ? -18.836 14.458 46.342 1.00 92.56 477 VAL A O 1
ATOM 3853 N N . ARG A 1 478 ? -20.683 13.955 45.163 1.00 91.88 478 ARG A N 1
ATOM 3854 C CA . ARG A 1 478 ? -21.370 15.226 45.419 1.00 91.88 478 ARG A CA 1
ATOM 3855 C C . ARG A 1 478 ? -21.689 15.400 46.900 1.00 91.88 478 ARG A C 1
ATOM 3857 O O . ARG A 1 478 ? -21.347 16.438 47.458 1.00 91.88 478 ARG A O 1
ATOM 3864 N N . ASP A 1 479 ? -22.261 14.380 47.531 1.00 92.56 479 ASP A N 1
ATOM 3865 C CA . ASP A 1 479 ? -22.608 14.402 48.954 1.00 92.56 479 ASP A CA 1
ATOM 3866 C C . ASP A 1 479 ? -21.356 14.655 49.810 1.00 92.56 479 ASP A C 1
ATOM 3868 O O . ASP A 1 479 ? -21.389 15.438 50.756 1.00 92.56 479 ASP A O 1
ATOM 3872 N N . GLN A 1 480 ? -20.210 14.073 49.428 1.00 90.94 480 GLN A N 1
ATOM 3873 C CA . GLN A 1 480 ? -18.913 14.352 50.060 1.00 90.94 480 GLN A CA 1
ATOM 3874 C C . GLN A 1 480 ? -18.463 15.808 49.879 1.00 90.94 480 GLN A C 1
ATOM 3876 O O . GLN A 1 480 ? -17.890 16.383 50.800 1.00 90.94 480 GLN A O 1
ATOM 3881 N N . ALA A 1 481 ? -18.709 16.419 48.718 1.00 87.44 481 ALA A N 1
ATOM 3882 C CA . ALA A 1 481 ? -18.299 17.794 48.419 1.00 87.44 481 ALA A CA 1
ATOM 3883 C C . ALA A 1 481 ? -19.127 18.860 49.161 1.00 87.44 481 ALA A C 1
ATOM 3885 O O . ALA A 1 481 ? -18.660 19.995 49.334 1.00 87.44 481 ALA A O 1
ATOM 3886 N N . GLU A 1 482 ? -20.346 18.503 49.571 1.00 87.38 482 GLU A N 1
ATOM 3887 C CA . GLU A 1 482 ? -21.291 19.359 50.298 1.00 87.38 482 GLU A CA 1
ATOM 3888 C C . GLU A 1 482 ? -21.061 19.356 51.820 1.00 87.38 482 GLU A C 1
ATOM 3890 O O . GLU A 1 482 ? -21.609 20.201 52.529 1.00 87.38 482 GLU A O 1
ATOM 3895 N N . VAL A 1 483 ? -20.187 18.481 52.332 1.00 89.25 483 VAL A N 1
ATOM 3896 C CA . VAL A 1 483 ? -19.796 18.476 53.747 1.00 89.25 483 VAL A CA 1
ATOM 3897 C C . VAL A 1 483 ? -19.055 19.773 54.104 1.00 89.25 483 VAL A C 1
ATOM 3899 O O . VAL A 1 483 ? -18.093 20.178 53.447 1.00 89.25 483 VAL A O 1
ATOM 3902 N N . LEU A 1 484 ? -19.486 20.419 55.194 1.00 72.69 484 LEU A N 1
ATOM 3903 C CA . LEU A 1 484 ? -19.008 21.739 55.637 1.00 72.69 484 LEU A CA 1
ATOM 3904 C C . LEU A 1 484 ? -17.500 21.806 55.937 1.00 72.69 484 LEU A C 1
ATOM 3906 O O . LEU A 1 484 ? -16.920 22.887 55.899 1.00 72.69 484 LEU A O 1
ATOM 3910 N N . THR A 1 485 ? -16.858 20.673 56.220 1.00 85.75 485 THR A N 1
ATOM 3911 C CA . THR A 1 485 ? -15.437 20.589 56.598 1.00 85.75 485 THR A CA 1
ATOM 3912 C C . THR A 1 485 ? -14.473 20.543 55.410 1.00 85.75 485 THR A C 1
ATOM 3914 O O . THR A 1 485 ? -13.264 20.530 55.619 1.00 85.75 485 THR A O 1
ATOM 3917 N N . VAL A 1 486 ? -14.974 20.484 54.173 1.00 86.62 486 VAL A N 1
ATOM 3918 C CA . VAL A 1 486 ? -14.152 20.318 52.964 1.00 86.62 486 VAL A CA 1
ATOM 3919 C C . VAL A 1 486 ? -13.579 21.657 52.504 1.00 86.62 486 VAL A C 1
ATOM 3921 O O . VAL A 1 486 ? -14.311 22.633 52.310 1.00 86.62 486 VAL A O 1
ATOM 3924 N N . THR A 1 487 ? -12.266 21.703 52.280 1.00 89.19 487 THR A N 1
ATOM 3925 C CA . THR A 1 487 ? -11.583 22.911 51.801 1.00 89.19 487 THR A CA 1
ATOM 3926 C C . THR A 1 487 ? -11.973 23.249 50.352 1.00 89.19 487 THR A C 1
ATOM 3928 O O . THR A 1 487 ? -12.365 22.365 49.586 1.00 89.19 487 THR A O 1
ATOM 3931 N N . PRO A 1 488 ? -11.819 24.510 49.897 1.00 86.56 488 PRO A N 1
ATOM 3932 C CA . PRO A 1 488 ? -12.101 24.875 48.505 1.00 86.56 488 PRO A CA 1
ATOM 3933 C C . PRO A 1 488 ? -11.324 24.039 47.477 1.00 86.56 488 PRO A C 1
ATOM 3935 O O . PRO A 1 488 ? -11.872 23.682 46.436 1.00 86.56 488 PRO A O 1
ATOM 3938 N N . LYS A 1 489 ? -10.068 23.682 47.783 1.00 87.00 489 LYS A N 1
ATOM 3939 C CA . LYS A 1 489 ? -9.230 22.840 46.920 1.00 87.00 489 LYS A CA 1
ATOM 3940 C C . LYS A 1 489 ? -9.777 21.415 46.820 1.00 87.00 489 LYS A C 1
ATOM 3942 O O . LYS A 1 489 ? -9.947 20.905 45.720 1.00 87.00 489 LYS A O 1
ATOM 3947 N N . GLU A 1 490 ? -10.098 20.787 47.946 1.00 89.00 490 GLU A N 1
ATOM 3948 C CA . GLU A 1 490 ? -10.690 19.442 47.958 1.00 89.00 490 GLU A CA 1
ATOM 3949 C C . GLU A 1 490 ? -12.059 19.419 47.275 1.00 89.00 490 GLU A C 1
ATOM 3951 O O . GLU A 1 490 ? -12.388 18.466 46.572 1.00 89.00 490 GLU A O 1
ATOM 3956 N N . ARG A 1 491 ? -12.843 20.493 47.414 1.00 88.62 491 ARG A N 1
ATOM 3957 C CA . ARG A 1 491 ? -14.123 20.630 46.718 1.00 88.62 491 ARG A CA 1
ATOM 3958 C C . ARG A 1 491 ? -13.943 20.652 45.198 1.00 88.62 491 ARG A C 1
ATOM 3960 O O . ARG A 1 491 ? -14.746 20.034 44.504 1.00 88.62 491 ARG A O 1
ATOM 3967 N N . LEU A 1 492 ? -12.904 21.311 44.678 1.00 87.94 492 LEU A N 1
ATOM 3968 C CA . LEU A 1 492 ? -12.575 21.278 43.245 1.00 87.94 492 LEU A CA 1
ATOM 3969 C C . LEU A 1 492 ? -12.205 19.862 42.782 1.00 87.94 492 LEU A C 1
ATOM 3971 O O . LEU A 1 492 ? -12.739 19.400 41.777 1.00 87.94 492 LEU A O 1
ATOM 3975 N N . GLU A 1 493 ? -11.378 19.143 43.546 1.00 90.69 493 GLU A N 1
ATOM 3976 C CA . GLU A 1 493 ? -11.015 17.748 43.247 1.00 90.69 493 GLU A CA 1
ATOM 3977 C C . GLU A 1 493 ? -12.237 16.819 43.232 1.00 90.69 493 GLU A C 1
ATOM 3979 O O . GLU A 1 493 ? -12.387 15.975 42.346 1.00 90.69 493 GLU A O 1
ATOM 3984 N N . LEU A 1 494 ? -13.160 16.993 44.182 1.00 91.62 494 LEU A N 1
ATOM 3985 C CA . LEU A 1 494 ? -14.405 16.228 44.221 1.00 91.62 494 LEU A CA 1
ATOM 3986 C C . LEU A 1 494 ? -15.321 16.575 43.041 1.00 91.62 494 LEU A C 1
ATOM 3988 O O . LEU A 1 494 ? -15.908 15.668 42.459 1.00 91.62 494 LEU A O 1
ATOM 3992 N N . ARG A 1 495 ? -15.398 17.842 42.611 1.00 90.19 495 ARG A N 1
ATOM 3993 C CA . ARG A 1 495 ? -16.140 18.220 41.392 1.00 90.19 495 ARG A CA 1
ATOM 3994 C C . ARG A 1 495 ? -15.517 17.629 40.125 1.00 90.19 495 ARG A C 1
ATOM 3996 O O . ARG A 1 495 ? -16.249 17.145 39.262 1.00 90.19 495 ARG A O 1
ATOM 4003 N N . ALA A 1 496 ? -14.188 17.590 40.029 1.00 91.44 496 ALA A N 1
ATOM 4004 C CA . ALA A 1 496 ? -13.490 16.914 38.935 1.00 91.44 496 ALA A CA 1
ATOM 4005 C C . ALA A 1 496 ? -13.792 15.403 38.921 1.00 91.44 496 ALA A C 1
ATOM 4007 O O . ALA A 1 496 ? -14.090 14.826 37.874 1.00 91.44 496 ALA A O 1
ATOM 4008 N N . LYS A 1 497 ? -13.807 14.763 40.095 1.00 92.75 497 LYS A N 1
ATOM 4009 C CA . LYS A 1 497 ? -14.167 13.348 40.238 1.00 92.75 497 LYS A CA 1
ATOM 4010 C C . LYS A 1 497 ? -15.643 13.070 39.928 1.00 92.75 497 LYS A C 1
ATOM 4012 O O . LYS A 1 497 ? -15.946 12.068 39.289 1.00 92.75 497 LYS A O 1
ATOM 4017 N N . GLU A 1 498 ? -16.560 13.940 40.343 1.00 93.62 498 GLU A N 1
ATOM 4018 C CA . GLU A 1 498 ? -17.987 13.863 39.999 1.00 93.62 498 GLU A CA 1
ATOM 4019 C C . GLU A 1 498 ? -18.175 13.923 38.476 1.00 93.62 498 GLU A C 1
ATOM 4021 O O . GLU A 1 498 ? -18.864 13.080 37.897 1.00 93.62 498 GLU A O 1
ATOM 4026 N N . CYS A 1 499 ? -17.495 14.868 37.817 1.00 93.31 499 CYS A N 1
ATOM 4027 C CA . CYS A 1 499 ? -17.453 14.973 36.361 1.00 93.31 499 CYS A CA 1
ATOM 4028 C C . CYS A 1 499 ? -16.980 13.663 35.715 1.00 93.31 499 CYS A C 1
ATOM 4030 O O . CYS A 1 499 ? -17.637 13.134 34.816 1.00 93.31 499 CYS A O 1
ATOM 4032 N N . LEU A 1 500 ? -15.889 13.087 36.224 1.00 93.62 500 LEU A N 1
ATOM 4033 C CA . LEU A 1 500 ? -15.350 11.818 35.744 1.00 93.62 500 LEU A CA 1
ATOM 4034 C C . LEU A 1 500 ? -16.389 10.681 35.828 1.00 93.62 500 LEU A C 1
ATOM 4036 O O . LEU A 1 500 ? -16.535 9.916 34.873 1.00 93.62 500 LEU A O 1
ATOM 4040 N N . MET A 1 501 ? -17.169 10.603 36.915 1.00 95.19 501 MET A N 1
ATOM 4041 C CA . MET A 1 501 ? -18.246 9.610 37.059 1.00 95.19 501 MET A CA 1
ATOM 4042 C C . MET A 1 501 ? -19.364 9.800 36.023 1.00 95.19 501 MET A C 1
ATOM 4044 O O . MET A 1 501 ? -19.855 8.818 35.462 1.00 95.19 501 MET A O 1
ATOM 4048 N N . TYR A 1 502 ? -19.735 11.043 35.692 1.00 95.12 502 TYR A N 1
ATOM 4049 C CA . TYR A 1 502 ? -20.672 11.298 34.591 1.00 95.12 502 TYR A CA 1
ATOM 4050 C C . TYR A 1 502 ? -20.110 10.879 33.230 1.00 95.12 502 TYR A C 1
ATOM 4052 O O . TYR A 1 502 ? -20.856 10.336 32.413 1.00 95.12 502 TYR A O 1
ATOM 4060 N N . GLY A 1 503 ? -18.804 11.044 33.002 1.00 93.94 503 GLY A N 1
ATOM 4061 C CA . GLY A 1 503 ? -18.121 10.509 31.822 1.00 93.94 503 GLY A CA 1
ATOM 4062 C C . GLY A 1 503 ? -18.293 8.990 31.696 1.00 93.94 503 GLY A C 1
ATOM 4063 O O . GLY A 1 503 ? -18.705 8.497 30.645 1.00 93.94 503 GLY A O 1
ATOM 4064 N N . TYR A 1 504 ? -18.094 8.247 32.790 1.00 94.19 504 TYR A N 1
ATOM 4065 C CA . TYR A 1 504 ? -18.353 6.802 32.818 1.00 94.19 504 TYR A CA 1
ATOM 4066 C C . TYR A 1 504 ? -19.819 6.452 32.563 1.00 94.19 504 TYR A C 1
ATOM 4068 O O . TYR A 1 504 ? -20.093 5.516 31.813 1.00 94.19 504 TYR A O 1
ATOM 4076 N N . ALA A 1 505 ? -20.770 7.216 33.107 1.00 94.31 505 ALA A N 1
ATOM 4077 C CA . ALA A 1 505 ? -22.191 7.003 32.834 1.00 94.31 505 ALA A CA 1
ATOM 4078 C C . ALA A 1 505 ? -22.519 7.156 31.335 1.00 94.31 505 ALA A C 1
ATOM 4080 O O . ALA A 1 505 ? -23.279 6.356 30.790 1.00 94.31 505 ALA A O 1
ATOM 4081 N N . ILE A 1 506 ? -21.912 8.131 30.645 1.00 93.00 506 ILE A N 1
ATOM 4082 C CA . ILE A 1 506 ? -22.065 8.313 29.191 1.00 93.00 506 ILE A CA 1
ATOM 4083 C C . ILE A 1 506 ? -21.514 7.102 28.426 1.00 93.00 506 ILE A C 1
ATOM 4085 O O . ILE A 1 506 ? -22.193 6.563 27.548 1.00 93.00 506 ILE A O 1
ATOM 4089 N N . VAL A 1 507 ? -20.306 6.647 28.773 1.00 91.19 507 VAL A N 1
ATOM 4090 C CA . VAL A 1 507 ? -19.679 5.467 28.151 1.00 91.19 507 VAL A CA 1
ATOM 4091 C C . VAL A 1 507 ? -20.513 4.204 28.398 1.00 91.19 507 VAL A C 1
ATOM 4093 O O . VAL A 1 507 ? -20.755 3.425 27.474 1.00 91.19 507 VAL A O 1
ATOM 4096 N N . GLY A 1 508 ? -21.040 4.040 29.613 1.00 91.19 508 GLY A N 1
ATOM 4097 C CA . GLY A 1 508 ? -21.979 2.976 29.956 1.00 91.19 508 GLY A CA 1
ATOM 4098 C C . GLY A 1 508 ? -23.229 3.016 29.083 1.00 91.19 508 GLY A C 1
ATOM 4099 O O . GLY A 1 508 ? -23.550 2.022 28.436 1.00 91.19 508 GLY A O 1
ATOM 4100 N N . GLN A 1 509 ? -23.876 4.177 28.962 1.00 88.81 509 GLN A N 1
ATOM 4101 C CA . GLN A 1 509 ? -25.075 4.350 28.137 1.00 88.81 509 GLN A CA 1
ATOM 4102 C C . GLN A 1 509 ? -24.815 4.011 26.660 1.00 88.81 509 GLN A C 1
ATOM 4104 O O . GLN A 1 509 ? -25.666 3.412 26.002 1.00 88.81 509 GLN A O 1
ATOM 4109 N N . ASN A 1 510 ? -23.626 4.331 26.137 1.00 84.75 510 ASN A N 1
ATOM 4110 C CA . ASN A 1 510 ? -23.221 3.990 24.770 1.00 84.75 510 ASN A CA 1
ATOM 4111 C C . ASN A 1 510 ? -23.131 2.476 24.505 1.00 84.75 510 ASN A C 1
ATOM 4113 O O . ASN A 1 510 ? -23.164 2.051 23.350 1.00 84.75 510 ASN A O 1
ATOM 4117 N N . SER A 1 511 ? -23.055 1.660 25.558 1.00 82.88 511 SER A N 1
ATOM 4118 C CA . SER A 1 511 ? -23.053 0.195 25.455 1.00 82.88 511 SER A CA 1
ATOM 4119 C C . SER A 1 511 ? -24.423 -0.375 25.068 1.00 82.88 511 SER A C 1
ATOM 4121 O O . SER A 1 511 ? -24.514 -1.530 24.642 1.00 82.88 511 SER A O 1
ATOM 4123 N N . ALA A 1 512 ? -25.493 0.424 25.174 1.00 79.75 512 ALA A N 1
ATOM 4124 C CA . ALA A 1 512 ? -26.782 0.075 24.592 1.00 79.75 512 ALA A CA 1
ATOM 4125 C C . ALA A 1 512 ? -26.680 0.076 23.060 1.00 79.75 512 ALA A C 1
ATOM 4127 O O . ALA A 1 512 ? -26.058 0.961 22.465 1.00 79.75 512 ALA A O 1
ATOM 4128 N N . GLY A 1 513 ? -27.333 -0.901 22.427 1.00 73.44 513 GLY A N 1
ATOM 4129 C CA . GLY A 1 513 ? -27.501 -0.954 20.975 1.00 73.44 513 GLY A CA 1
ATOM 4130 C C . GLY A 1 513 ? -28.322 0.237 20.470 1.00 73.44 513 GLY A C 1
ATOM 4131 O O . GLY A 1 513 ? -27.864 1.383 20.450 1.00 73.44 513 GLY A O 1
ATOM 4132 N N . GLU A 1 514 ? -29.563 -0.005 20.063 1.00 77.12 514 GLU A N 1
ATOM 4133 C CA . GLU A 1 514 ? -30.458 1.083 19.672 1.00 77.12 514 GLU A CA 1
ATOM 4134 C C . GLU A 1 514 ? -31.014 1.833 20.888 1.00 77.12 514 GLU A C 1
ATOM 4136 O O . GLU A 1 514 ? -31.519 1.235 21.849 1.00 77.12 514 GLU A O 1
ATOM 4141 N N . PHE A 1 515 ? -30.937 3.164 20.830 1.00 79.94 515 PHE A N 1
ATOM 4142 C CA . PHE A 1 515 ? -31.398 4.044 21.898 1.00 79.94 515 PHE A CA 1
ATOM 4143 C C . PHE A 1 515 ? -32.912 4.235 21.833 1.00 79.94 515 PHE A C 1
ATOM 4145 O O . PHE A 1 515 ? -33.477 4.507 20.773 1.00 79.94 515 PHE A O 1
ATOM 4152 N N . THR A 1 516 ? -33.583 4.173 22.977 1.00 82.94 516 THR A N 1
ATOM 4153 C CA . THR A 1 516 ? -34.966 4.647 23.138 1.00 82.94 516 THR A CA 1
ATOM 4154 C C . THR A 1 516 ? -35.003 6.162 23.379 1.00 82.94 516 THR A C 1
ATOM 4156 O O . THR A 1 516 ? -33.967 6.785 23.602 1.00 82.94 516 THR A O 1
ATOM 4159 N N . ALA A 1 517 ? -36.184 6.785 23.336 1.00 80.38 517 ALA A N 1
ATOM 4160 C CA . ALA A 1 517 ? -36.323 8.215 23.645 1.00 80.38 517 ALA A CA 1
ATOM 4161 C C . ALA A 1 517 ? -35.873 8.551 25.082 1.00 80.38 517 ALA A C 1
ATOM 4163 O O . ALA A 1 517 ? -35.277 9.602 25.321 1.00 80.38 517 ALA A O 1
ATOM 4164 N N . ALA A 1 518 ? -36.112 7.636 26.027 1.00 83.81 518 ALA A N 1
ATOM 4165 C CA . ALA A 1 518 ? -35.635 7.759 27.401 1.00 83.81 518 ALA A CA 1
ATOM 4166 C C . ALA A 1 518 ? -34.099 7.723 27.467 1.00 83.81 518 ALA A C 1
ATOM 4168 O O . ALA A 1 518 ? -33.497 8.596 28.085 1.00 83.81 518 ALA A O 1
ATOM 4169 N N . ASP A 1 519 ? -33.473 6.784 26.752 1.00 84.19 519 ASP A N 1
ATOM 4170 C CA . ASP A 1 519 ? -32.012 6.654 26.689 1.00 84.19 519 ASP A CA 1
ATOM 4171 C C . ASP A 1 519 ? -31.355 7.915 26.094 1.00 84.19 519 ASP A C 1
ATOM 4173 O O . ASP A 1 519 ? -30.334 8.384 26.592 1.00 84.19 519 ASP A O 1
ATOM 4177 N N . THR A 1 520 ? -31.960 8.511 25.056 1.00 84.31 520 THR A N 1
ATOM 4178 C CA . THR A 1 520 ? -31.484 9.774 24.467 1.00 84.31 520 THR A CA 1
ATOM 4179 C C . THR A 1 520 ? -31.598 10.940 25.448 1.00 84.31 520 THR A C 1
ATOM 4181 O O . THR A 1 520 ? -30.651 11.711 25.590 1.00 84.31 520 THR A O 1
ATOM 4184 N N . ARG A 1 521 ? -32.735 11.075 26.143 1.00 86.06 521 ARG A N 1
ATOM 4185 C CA . ARG A 1 521 ? -32.945 12.139 27.137 1.00 86.06 521 ARG A CA 1
ATOM 4186 C C . ARG A 1 521 ? -31.927 12.049 28.271 1.00 86.06 521 ARG A C 1
ATOM 4188 O O . ARG A 1 521 ? -31.363 13.066 28.671 1.00 86.06 521 ARG A O 1
ATOM 4195 N N . ASP A 1 522 ? -31.685 10.841 28.763 1.00 87.50 522 ASP A N 1
ATOM 4196 C CA . ASP A 1 522 ? -30.712 10.595 29.821 1.00 87.50 522 ASP A CA 1
ATOM 4197 C C . ASP A 1 522 ? -29.281 10.856 29.354 1.00 87.50 522 ASP A C 1
ATOM 4199 O O . ASP A 1 522 ? -28.526 11.507 30.077 1.00 87.50 522 ASP A O 1
ATOM 4203 N N . LEU A 1 523 ? -28.925 10.455 28.128 1.00 89.00 523 LEU A N 1
ATOM 4204 C CA . LEU A 1 523 ? -27.628 10.791 27.543 1.00 89.00 523 LEU A CA 1
ATOM 4205 C C . LEU A 1 523 ? -27.423 12.313 27.472 1.00 89.00 523 LEU A C 1
ATOM 4207 O O . LEU A 1 523 ? -26.372 12.798 27.881 1.00 89.00 523 LEU A O 1
ATOM 4211 N N . VAL A 1 524 ? -28.412 13.077 26.993 1.00 88.25 524 VAL A N 1
ATOM 4212 C CA . VAL A 1 524 ? -28.309 14.546 26.898 1.00 88.25 524 VAL A CA 1
ATOM 4213 C C . VAL A 1 524 ? -28.076 15.170 28.274 1.00 88.25 524 VAL A C 1
ATOM 4215 O O . VAL A 1 524 ? -27.189 16.009 28.420 1.00 88.25 524 VAL A O 1
ATOM 4218 N N . LYS A 1 525 ? -28.811 14.724 29.302 1.00 91.06 525 LYS A N 1
ATOM 4219 C CA . LYS A 1 525 ? -28.594 15.180 30.685 1.00 91.06 525 LYS A CA 1
ATOM 4220 C C . LYS A 1 525 ? -27.170 14.888 31.157 1.00 91.06 525 LYS A C 1
ATOM 4222 O O . LYS A 1 525 ? -26.516 15.778 31.693 1.00 91.06 525 LYS A O 1
ATOM 4227 N N . LEU A 1 526 ? -26.682 13.667 30.936 1.00 93.12 526 LEU A N 1
ATOM 4228 C CA . LEU A 1 526 ? -25.327 13.271 31.320 1.00 93.12 526 LEU A CA 1
ATOM 4229 C C . LEU A 1 526 ? -24.260 14.103 30.600 1.00 93.12 526 LEU A C 1
ATOM 4231 O O . LEU A 1 526 ? -23.301 14.530 31.234 1.00 93.12 526 LEU A O 1
ATOM 4235 N N . VAL A 1 527 ? -24.443 14.393 29.309 1.00 91.12 527 VAL A N 1
ATOM 4236 C CA . VAL A 1 527 ? -23.525 15.241 28.534 1.00 91.12 527 VAL A CA 1
ATOM 4237 C C . VAL A 1 527 ? -23.481 16.662 29.089 1.00 91.12 527 VAL A C 1
ATOM 4239 O O . VAL A 1 527 ? -22.393 17.216 29.226 1.00 91.12 527 VAL A O 1
ATOM 4242 N N . VAL A 1 528 ? -24.628 17.250 29.444 1.00 90.94 528 VAL A N 1
ATOM 4243 C CA . VAL A 1 528 ? -24.671 18.585 30.067 1.00 90.94 528 VAL A CA 1
ATOM 4244 C C . VAL A 1 528 ? -23.928 18.583 31.405 1.00 90.94 528 VAL A C 1
ATOM 4246 O O . VAL A 1 528 ? -23.105 19.465 31.644 1.00 90.94 528 VAL A O 1
ATOM 4249 N N . LEU A 1 529 ? -24.164 17.574 32.250 1.00 91.38 529 LEU A N 1
ATOM 4250 C CA . LEU A 1 529 ? -23.494 17.434 33.547 1.00 91.38 529 LEU A CA 1
ATOM 4251 C C . LEU A 1 529 ? -21.978 17.248 33.395 1.00 91.38 529 LEU A C 1
ATOM 4253 O O . LEU A 1 529 ? -21.207 17.919 34.077 1.00 91.38 529 LEU A O 1
ATOM 4257 N N . PHE A 1 530 ? -21.548 16.405 32.455 1.00 93.38 530 PHE A N 1
ATOM 4258 C CA . PHE A 1 530 ? -20.138 16.193 32.134 1.00 93.38 530 PHE A CA 1
ATOM 4259 C C . PHE A 1 530 ? -19.474 17.479 31.622 1.00 93.38 530 PHE A C 1
ATOM 4261 O O . PHE A 1 530 ? -18.429 17.886 32.120 1.00 93.38 530 PHE A O 1
ATOM 4268 N N . ARG A 1 531 ? -20.098 18.182 30.668 1.00 89.62 531 ARG A N 1
ATOM 4269 C CA . ARG A 1 531 ? -19.545 19.422 30.097 1.00 89.62 531 ARG A CA 1
ATOM 4270 C C . ARG A 1 531 ? -19.454 20.558 31.110 1.00 89.62 531 ARG A C 1
ATOM 4272 O O . ARG A 1 531 ? -18.477 21.299 31.074 1.00 89.62 531 ARG A O 1
ATOM 4279 N N . ASN A 1 532 ? -20.427 20.673 32.011 1.00 84.50 532 ASN A N 1
ATOM 4280 C CA . ASN A 1 532 ? -20.358 21.612 33.129 1.00 84.50 532 ASN A CA 1
ATOM 4281 C C . ASN A 1 532 ? -19.180 21.251 34.058 1.00 84.50 532 ASN A C 1
ATOM 4283 O O . ASN A 1 532 ? -18.342 22.092 34.371 1.00 84.50 532 ASN A O 1
ATOM 4287 N N . GLY A 1 533 ? -19.042 19.964 34.388 1.00 79.19 533 GLY A N 1
ATOM 4288 C CA . GLY A 1 533 ? -17.979 19.453 35.249 1.00 79.19 533 GLY A CA 1
ATOM 4289 C C . GLY A 1 533 ? -16.548 19.643 34.719 1.00 79.19 533 GLY A C 1
ATOM 4290 O O . GLY A 1 533 ? -15.624 19.807 35.513 1.00 79.19 533 GLY A O 1
ATOM 4291 N N . LEU A 1 534 ? -16.337 19.656 33.396 1.00 83.06 534 LEU A N 1
ATOM 4292 C CA . LEU A 1 534 ? -15.001 19.814 32.791 1.00 83.06 534 LEU A CA 1
ATOM 4293 C C . LEU A 1 534 ? -14.313 21.136 33.156 1.00 83.06 534 LEU A C 1
ATOM 4295 O O . LEU A 1 534 ? -13.083 21.198 33.164 1.00 83.06 534 LEU A O 1
ATOM 4299 N N . GLN A 1 535 ? -15.078 22.175 33.498 1.00 83.06 535 GLN A N 1
ATOM 4300 C CA . GLN A 1 535 ? -14.527 23.461 33.939 1.00 83.06 535 GLN A CA 1
ATOM 4301 C C . GLN A 1 535 ? -13.679 23.327 35.212 1.00 83.06 535 GLN A C 1
ATOM 4303 O O . GLN A 1 535 ? -12.755 24.109 35.419 1.00 83.06 535 GLN A O 1
ATOM 4308 N N . PHE A 1 536 ? -13.950 22.304 36.026 1.00 80.62 536 PHE A N 1
ATOM 4309 C CA . PHE A 1 536 ? -13.242 22.020 37.274 1.00 80.62 536 PHE A CA 1
ATOM 4310 C C . PHE A 1 536 ? -12.087 21.018 37.101 1.00 80.62 536 PHE A C 1
ATOM 4312 O O . PHE A 1 536 ? -11.407 20.701 38.069 1.00 80.62 536 PHE A O 1
ATOM 4319 N N . GLY A 1 537 ? -11.869 20.496 35.886 1.00 79.94 537 GLY A N 1
ATOM 4320 C CA . GLY A 1 537 ? -10.912 19.416 35.629 1.00 79.94 537 GLY A CA 1
ATOM 4321 C C . GLY A 1 537 ? -9.454 19.849 35.457 1.00 79.94 537 GLY A C 1
ATOM 4322 O O . GLY A 1 537 ? -8.556 19.071 35.780 1.00 79.94 537 GLY A O 1
ATOM 4323 N N . ARG A 1 538 ? -9.196 21.069 34.962 1.00 83.06 538 ARG A N 1
ATOM 4324 C CA . ARG A 1 538 ? -7.828 21.562 34.702 1.00 83.06 538 ARG A CA 1
ATOM 4325 C C . ARG A 1 538 ? -7.063 21.791 36.005 1.00 83.06 538 ARG A C 1
ATOM 4327 O O . ARG A 1 538 ? -7.554 22.499 36.880 1.00 83.06 538 ARG A O 1
ATOM 4334 N N . GLY A 1 539 ? -5.857 21.234 36.111 1.00 80.62 539 GLY A N 1
ATOM 4335 C CA . GLY A 1 539 ? -5.018 21.322 37.307 1.00 80.62 539 GLY A CA 1
ATOM 4336 C C . GLY A 1 539 ? -5.473 20.442 38.477 1.00 80.62 539 GLY A C 1
ATOM 4337 O O . GLY A 1 539 ? -4.890 20.545 39.555 1.00 80.62 539 GLY A O 1
ATOM 4338 N N . SER A 1 540 ? -6.495 19.598 38.282 1.00 88.00 540 SER A N 1
ATOM 4339 C CA . SER A 1 540 ? -6.940 18.613 39.275 1.00 88.00 540 SER A CA 1
ATOM 4340 C C . SER A 1 540 ? -6.094 17.338 39.221 1.00 88.00 540 SER A C 1
ATOM 4342 O O . SER A 1 540 ? -5.476 17.024 38.200 1.00 88.00 540 SER A O 1
ATOM 4344 N N . LEU A 1 541 ? -6.137 16.528 40.279 1.00 89.31 541 LEU A N 1
ATOM 4345 C CA . LEU A 1 541 ? -5.524 15.194 40.299 1.00 89.31 541 LEU A CA 1
ATOM 4346 C C . LEU A 1 541 ? -6.135 14.245 39.252 1.00 89.31 541 LEU A C 1
ATOM 4348 O O . LEU A 1 541 ? -5.510 13.254 38.877 1.00 89.31 541 LEU A O 1
ATOM 4352 N N . PHE A 1 542 ? -7.343 14.552 38.770 1.00 89.69 542 PHE A N 1
ATOM 4353 C CA . PHE A 1 542 ? -8.085 13.757 37.792 1.00 89.69 542 PHE A CA 1
ATOM 4354 C C . PHE A 1 542 ? -7.954 14.274 36.356 1.00 89.69 542 PHE A C 1
ATOM 4356 O O . PHE A 1 542 ? -8.619 13.745 35.471 1.00 89.69 542 PHE A O 1
ATOM 4363 N N . GLU A 1 543 ? -7.117 15.283 36.091 1.00 90.00 543 GLU A N 1
ATOM 4364 C CA . GLU A 1 543 ? -7.012 15.906 34.764 1.00 90.00 543 GLU A CA 1
ATOM 4365 C C . GLU A 1 543 ? -6.698 14.887 33.656 1.00 90.00 543 GLU A C 1
ATOM 4367 O O . GLU A 1 543 ? -7.376 14.858 32.630 1.00 90.00 543 GLU A O 1
ATOM 4372 N N . SER A 1 544 ? -5.726 13.999 33.883 1.00 87.94 544 SER A N 1
ATOM 4373 C CA . SER A 1 544 ? -5.355 12.958 32.911 1.00 87.94 544 SER A CA 1
ATOM 4374 C C . SER A 1 544 ? -6.489 11.959 32.644 1.00 87.94 544 SER A C 1
ATOM 4376 O O . SER A 1 544 ? -6.760 11.620 31.491 1.00 87.94 544 SER A O 1
ATOM 4378 N N . ASP A 1 545 ? -7.198 11.537 33.693 1.00 89.44 545 ASP A N 1
ATOM 4379 C CA . ASP A 1 545 ? -8.339 10.626 33.590 1.00 89.44 545 ASP A CA 1
ATOM 4380 C C . ASP A 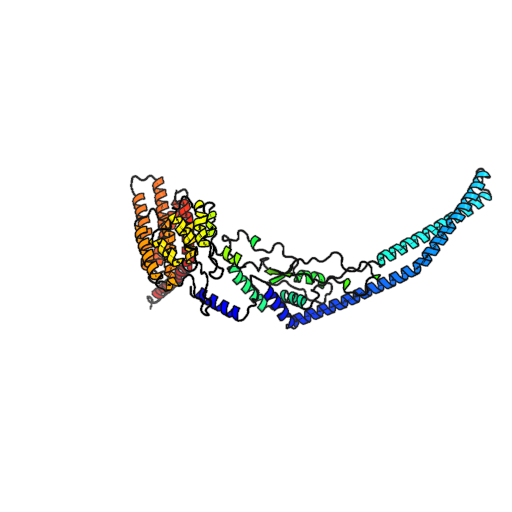1 545 ? -9.541 11.303 32.906 1.00 89.44 545 ASP A C 1
ATOM 4382 O O . ASP A 1 545 ? -10.256 10.665 32.131 1.00 89.44 545 ASP A O 1
ATOM 4386 N N . LEU A 1 546 ? -9.740 12.607 33.130 1.00 90.94 546 LEU A N 1
ATOM 4387 C CA . LEU A 1 546 ? -10.758 13.412 32.453 1.00 90.94 546 LEU A CA 1
ATOM 4388 C C . LEU A 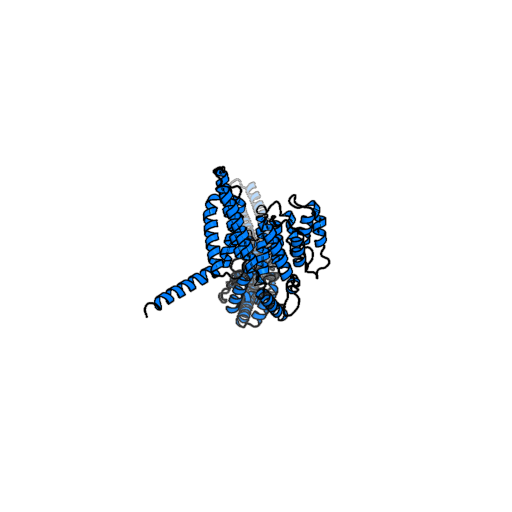1 546 ? -10.449 13.601 30.962 1.00 90.94 546 LEU A C 1
ATOM 4390 O O . LEU A 1 546 ? -11.350 13.475 30.134 1.00 90.94 546 LEU A O 1
ATOM 4394 N N . MET A 1 547 ? -9.186 13.836 30.598 1.00 88.81 547 MET A N 1
ATOM 4395 C CA . MET A 1 547 ? -8.774 13.874 29.190 1.00 88.81 547 MET A CA 1
ATOM 4396 C C . MET A 1 547 ? -8.999 12.517 28.511 1.00 88.81 547 MET A C 1
ATOM 4398 O O . MET A 1 547 ? -9.511 12.459 27.394 1.00 88.81 547 MET A O 1
ATOM 4402 N N . ALA A 1 548 ? -8.673 11.416 29.195 1.00 87.50 548 ALA A N 1
ATOM 4403 C CA . ALA A 1 548 ? -8.889 10.072 28.668 1.00 87.50 548 ALA A CA 1
ATOM 4404 C C . ALA A 1 548 ? -10.384 9.752 28.485 1.00 87.50 548 ALA A C 1
ATOM 4406 O O . ALA A 1 548 ? -10.784 9.266 27.424 1.00 87.50 548 ALA A O 1
ATOM 4407 N N . ILE A 1 549 ? -11.233 10.050 29.479 1.00 90.88 549 ILE A N 1
ATOM 4408 C CA . ILE A 1 549 ? -12.677 9.798 29.367 1.00 90.88 549 ILE A CA 1
ATOM 4409 C C . ILE A 1 549 ? -13.336 10.703 28.325 1.00 90.88 549 ILE A C 1
ATOM 4411 O O . ILE A 1 549 ? -14.278 10.271 27.666 1.00 90.88 549 ILE A O 1
ATOM 4415 N N . GLU A 1 550 ? -12.840 11.927 28.119 1.00 90.75 550 GLU A N 1
ATOM 4416 C CA . GLU A 1 550 ? -13.365 12.827 27.091 1.00 90.75 550 GLU A CA 1
ATOM 4417 C C . GLU A 1 550 ? -13.221 12.231 25.685 1.00 90.75 550 GLU A C 1
ATOM 4419 O O . GLU A 1 550 ? -14.159 12.331 24.891 1.00 90.75 550 GLU A O 1
ATOM 4424 N N . VAL A 1 551 ? -12.112 11.540 25.394 1.00 87.94 551 VAL A N 1
ATOM 4425 C CA . VAL A 1 551 ? -11.933 10.810 24.126 1.00 87.94 551 VAL A CA 1
ATOM 4426 C C . VAL A 1 551 ? -13.019 9.742 23.959 1.00 87.94 551 VAL A C 1
ATOM 4428 O O . VAL A 1 551 ? -13.664 9.680 22.911 1.00 87.94 551 VAL A O 1
ATOM 4431 N N . TYR A 1 552 ? -13.292 8.955 25.005 1.00 87.69 552 TYR A N 1
ATOM 4432 C CA . TYR A 1 552 ? -14.337 7.923 24.978 1.00 87.69 552 TYR A CA 1
ATOM 4433 C C . TYR A 1 552 ? -15.754 8.501 24.870 1.00 87.69 552 TYR A C 1
ATOM 4435 O O . TYR A 1 552 ? -16.602 7.950 24.166 1.00 87.69 552 TYR A O 1
ATOM 4443 N N . VAL A 1 553 ? -16.020 9.630 25.530 1.00 89.50 553 VAL A N 1
ATOM 4444 C CA . VAL A 1 553 ? -17.287 10.362 25.413 1.00 89.50 553 VAL A CA 1
ATOM 4445 C C . VAL A 1 553 ? -17.458 10.904 23.995 1.00 89.50 553 VAL A C 1
ATOM 4447 O O . VAL A 1 553 ? -18.540 10.786 23.422 1.00 89.50 553 VAL A O 1
ATOM 4450 N N . HIS A 1 554 ? -16.407 11.467 23.397 1.00 86.50 554 HIS A N 1
ATOM 4451 C CA . HIS A 1 554 ? -16.455 11.966 22.027 1.00 86.50 554 HIS A CA 1
ATOM 4452 C C . HIS A 1 554 ? -16.733 10.836 21.030 1.00 86.50 554 HIS A C 1
ATOM 4454 O O . HIS A 1 554 ? -17.622 10.965 20.187 1.00 86.50 554 HIS A O 1
ATOM 4460 N N . GLU A 1 555 ? -16.047 9.701 21.180 1.00 81.94 555 GLU A N 1
ATOM 4461 C CA . GLU A 1 555 ? -16.312 8.500 20.392 1.00 81.94 555 GLU A CA 1
ATOM 4462 C C . GLU A 1 555 ? -17.779 8.064 20.541 1.00 81.94 555 GLU A C 1
ATOM 4464 O O . GLU A 1 555 ? -18.487 7.924 19.542 1.00 81.94 555 GLU A O 1
ATOM 4469 N N . ALA A 1 556 ? -18.278 7.928 21.773 1.00 82.44 556 ALA A N 1
ATOM 4470 C CA . ALA A 1 556 ? -19.669 7.569 22.042 1.00 82.44 556 ALA A CA 1
ATOM 4471 C C . ALA A 1 556 ? -20.675 8.496 21.339 1.00 82.44 556 ALA A C 1
ATOM 4473 O O . ALA A 1 556 ? -21.661 8.028 20.766 1.00 82.44 556 ALA A O 1
ATOM 4474 N N . MET A 1 557 ? -20.410 9.802 21.329 1.00 81.94 557 MET A N 1
ATOM 4475 C CA . MET A 1 557 ? -21.276 10.783 20.677 1.00 81.94 557 MET A CA 1
ATOM 4476 C C . MET A 1 557 ? -21.238 10.686 19.147 1.00 81.94 557 MET A C 1
ATOM 4478 O O . MET A 1 557 ? -22.292 10.795 18.515 1.00 81.94 557 MET A O 1
ATOM 4482 N N . LEU A 1 558 ? -20.071 10.433 18.542 1.00 77.69 558 LEU A N 1
ATOM 4483 C CA . LEU A 1 558 ? -19.937 10.256 17.090 1.00 77.69 558 LEU A CA 1
ATOM 4484 C C . LEU A 1 558 ? -20.760 9.064 16.587 1.00 77.69 558 LEU A C 1
ATOM 4486 O O . LEU A 1 558 ? -21.532 9.202 15.637 1.00 77.69 558 LEU A O 1
ATOM 4490 N N . TRP A 1 559 ? -20.670 7.916 17.264 1.00 68.19 559 TRP A N 1
ATOM 4491 C CA . TRP A 1 559 ? -21.419 6.708 16.892 1.00 68.19 559 TRP A CA 1
ATOM 4492 C C . TRP A 1 559 ? -22.939 6.879 17.000 1.00 68.19 559 TRP A C 1
ATOM 4494 O O . TRP A 1 559 ? -23.693 6.195 16.305 1.00 68.19 559 TRP A O 1
ATOM 4504 N N . LYS A 1 560 ? -23.411 7.787 17.861 1.00 72.56 560 LYS A N 1
ATOM 4505 C CA . LYS A 1 560 ? -24.843 8.001 18.117 1.00 72.56 560 LYS A CA 1
ATOM 4506 C C . LYS A 1 560 ? -25.407 9.247 17.433 1.00 72.56 560 LYS A C 1
ATOM 4508 O O . LYS A 1 560 ? -26.624 9.437 17.461 1.00 72.56 560 LYS A O 1
ATOM 4513 N N . HIS A 1 561 ? -24.577 10.042 16.751 1.00 66.38 561 HIS A N 1
ATOM 4514 C CA . HIS A 1 561 ? -24.986 11.273 16.069 1.00 66.38 561 HIS A CA 1
ATOM 4515 C C . HIS A 1 561 ? -26.186 11.062 15.132 1.00 66.38 561 HIS A C 1
ATOM 4517 O O . HIS A 1 561 ? -27.174 11.784 15.233 1.00 66.38 561 HIS A O 1
ATOM 4523 N N . PHE A 1 562 ? -26.169 10.020 14.293 1.00 57.78 562 PHE A N 1
ATOM 4524 C CA . PHE A 1 562 ? -27.278 9.720 13.376 1.00 57.78 562 PHE A CA 1
ATOM 4525 C C . PHE A 1 562 ? -28.572 9.308 14.090 1.00 57.78 562 PHE A C 1
ATOM 4527 O O . PHE A 1 562 ? -29.662 9.656 13.638 1.00 57.78 562 PHE A O 1
ATOM 4534 N N . SER A 1 563 ? -28.469 8.609 15.225 1.00 60.00 563 SER A N 1
ATOM 4535 C CA . SER A 1 563 ? -29.636 8.214 16.030 1.00 60.00 563 SER A CA 1
ATOM 4536 C C . SER A 1 563 ? -30.282 9.411 16.732 1.00 60.00 563 SER A C 1
ATOM 4538 O O . SER A 1 563 ? -31.501 9.453 16.883 1.00 60.00 563 SER A O 1
ATOM 4540 N N . ILE A 1 564 ? -29.469 10.392 17.136 1.00 59.50 564 ILE A N 1
ATOM 4541 C CA . ILE A 1 564 ? -29.928 11.637 17.759 1.00 59.50 564 ILE A CA 1
ATOM 4542 C C . ILE A 1 564 ? -30.514 12.576 16.688 1.00 59.50 564 ILE A C 1
ATOM 4544 O O . ILE A 1 564 ? -31.646 13.031 16.829 1.00 59.50 564 ILE A O 1
ATOM 4548 N N . ALA A 1 565 ? -29.796 12.800 15.580 1.00 59.09 565 ALA A N 1
ATOM 4549 C CA . ALA A 1 565 ? -30.184 13.713 14.498 1.00 59.09 565 ALA A CA 1
ATOM 4550 C C . ALA A 1 565 ? -31.387 13.223 13.668 1.00 59.09 565 ALA A C 1
ATOM 4552 O O . ALA A 1 565 ? -32.213 14.020 13.221 1.00 59.09 565 ALA A O 1
ATOM 4553 N N . GLY A 1 566 ? -31.516 11.908 13.463 1.00 54.41 566 GLY A N 1
ATOM 4554 C CA . GLY A 1 566 ? -32.653 11.321 12.751 1.00 54.41 566 GLY A CA 1
ATOM 4555 C C . GLY A 1 566 ? -33.979 11.446 13.509 1.00 54.41 566 GLY A C 1
ATOM 4556 O O . GLY A 1 566 ? -35.042 11.390 12.891 1.00 54.41 566 GLY A O 1
ATOM 4557 N N . ARG A 1 567 ? -33.934 11.640 14.836 1.00 53.09 567 ARG A N 1
ATOM 4558 C CA . ARG A 1 567 ? -35.129 11.768 15.682 1.00 53.09 567 ARG A CA 1
ATOM 4559 C C . ARG A 1 567 ? -35.558 13.206 15.923 1.00 53.09 567 ARG A C 1
ATOM 4561 O O . ARG A 1 567 ? -36.755 13.453 15.869 1.00 53.09 567 ARG A O 1
ATOM 4568 N N . THR A 1 568 ? -34.635 14.163 16.035 1.00 49.69 568 THR A N 1
ATOM 4569 C CA . THR A 1 568 ? -34.996 15.595 16.047 1.00 49.69 568 THR A CA 1
ATOM 4570 C C . THR A 1 568 ? -35.786 15.999 14.801 1.00 49.69 568 THR A C 1
ATOM 4572 O O . THR A 1 568 ? -36.727 16.780 14.907 1.00 49.69 568 THR A O 1
ATOM 4575 N N . LYS A 1 569 ? -35.488 15.404 13.635 1.00 45.66 569 LYS A N 1
ATOM 4576 C CA . LYS A 1 569 ? -36.291 15.597 12.413 1.00 45.66 569 LYS A CA 1
ATOM 4577 C C . LYS A 1 569 ? -37.690 14.965 12.477 1.00 45.66 569 LYS A C 1
ATOM 4579 O O . LYS A 1 569 ? -38.614 15.529 11.897 1.00 45.66 569 LYS A O 1
ATOM 4584 N N . ARG A 1 570 ? -37.861 13.823 13.163 1.00 42.66 570 ARG A N 1
ATOM 4585 C CA . ARG A 1 570 ? -39.177 13.174 13.355 1.00 42.66 570 ARG A CA 1
ATOM 4586 C C . ARG A 1 570 ? -40.041 13.931 14.360 1.00 42.66 570 ARG A C 1
ATOM 4588 O O . ARG A 1 570 ? -41.208 14.169 14.085 1.00 42.66 570 ARG A O 1
ATOM 4595 N N . ASP A 1 571 ? -39.472 14.377 15.475 1.00 43.94 571 ASP A N 1
ATOM 4596 C CA . ASP A 1 571 ? -40.229 15.119 16.491 1.00 43.94 571 ASP A CA 1
ATOM 4597 C C . ASP A 1 571 ? -40.677 16.502 15.973 1.00 43.94 571 ASP A C 1
ATOM 4599 O O . ASP A 1 571 ? -41.783 16.942 16.278 1.00 43.94 571 ASP A O 1
ATOM 4603 N N . GLN A 1 572 ? -39.896 17.150 15.095 1.00 44.66 572 GLN A N 1
ATOM 4604 C CA . GLN A 1 572 ? -40.332 18.364 14.383 1.00 44.66 572 GLN A CA 1
ATOM 4605 C C . GLN A 1 572 ? -41.477 18.110 13.388 1.00 44.66 572 GLN A C 1
ATOM 4607 O O . GLN A 1 572 ? -42.348 18.961 13.232 1.00 44.66 572 GLN A O 1
ATOM 4612 N N . THR A 1 573 ? -41.515 16.947 12.729 1.00 44.31 573 THR A N 1
ATOM 4613 C CA . THR A 1 573 ? -42.609 16.607 11.798 1.00 44.31 573 THR A CA 1
ATOM 4614 C C . THR A 1 573 ? -43.899 16.249 12.537 1.00 44.31 573 THR A C 1
ATOM 4616 O O . THR A 1 573 ? -44.970 16.670 12.108 1.00 44.31 573 THR A O 1
ATOM 4619 N N . TYR A 1 574 ? -43.817 15.570 13.686 1.00 41.34 574 TYR A N 1
ATOM 4620 C CA . TYR A 1 574 ? -44.989 15.314 14.532 1.00 41.34 574 TYR A CA 1
ATOM 4621 C C . TYR A 1 574 ? -45.521 16.581 15.211 1.00 41.34 574 TYR A C 1
ATOM 4623 O O . TYR A 1 574 ? -46.735 16.758 15.268 1.00 41.34 574 TYR A O 1
ATOM 4631 N N . SER A 1 575 ? -44.646 17.494 15.651 1.00 42.31 575 SER A N 1
ATOM 4632 C CA . SER A 1 575 ? -45.077 18.766 16.249 1.00 42.31 575 SER A CA 1
ATOM 4633 C C . SER A 1 575 ? -45.723 19.721 15.235 1.00 42.31 575 SER A C 1
ATOM 4635 O O . SER A 1 575 ? -46.571 20.524 15.618 1.00 42.31 575 SER A O 1
ATOM 4637 N N . ASN A 1 576 ? -45.358 19.628 13.951 1.00 43.97 576 ASN A N 1
ATOM 4638 C CA . ASN A 1 576 ? -46.021 20.381 12.882 1.00 43.97 576 ASN A CA 1
ATOM 4639 C C . ASN A 1 576 ? -47.385 19.777 12.507 1.00 43.97 576 ASN A C 1
ATOM 4641 O O . ASN A 1 576 ? -48.319 20.530 12.253 1.00 43.97 576 ASN A O 1
ATOM 4645 N N . ASN A 1 577 ? -47.541 18.449 12.546 1.00 40.50 577 ASN A N 1
ATOM 4646 C CA . ASN A 1 577 ? -48.830 17.799 12.277 1.00 40.50 577 ASN A CA 1
ATOM 4647 C C . ASN A 1 577 ? -49.835 17.956 13.432 1.00 40.50 577 ASN A C 1
ATOM 4649 O O . ASN A 1 577 ? -51.017 18.155 13.178 1.00 40.50 577 ASN A O 1
ATOM 4653 N N . SER A 1 578 ? -49.388 17.968 14.694 1.00 41.59 578 SER A N 1
ATOM 4654 C CA . SER A 1 578 ? -50.275 18.216 15.846 1.00 41.59 578 SER A CA 1
ATOM 4655 C C . SER A 1 578 ? -50.792 19.658 15.943 1.00 41.59 578 SER A C 1
ATOM 4657 O O . SER A 1 578 ? -51.742 19.918 16.676 1.00 41.59 578 SER A O 1
ATOM 4659 N N . ASN A 1 579 ? -50.158 20.595 15.231 1.00 43.12 579 ASN A N 1
ATOM 4660 C CA . ASN A 1 579 ? -50.639 21.971 15.094 1.00 43.12 579 ASN A CA 1
ATOM 4661 C C . ASN A 1 579 ? -51.588 22.145 13.895 1.00 43.12 579 ASN A C 1
ATOM 4663 O O . ASN A 1 579 ? -52.301 23.135 13.850 1.00 43.12 579 ASN A O 1
ATOM 4667 N N . LEU A 1 580 ? -51.631 21.188 12.961 1.00 43.59 580 LEU A N 1
ATOM 4668 C CA . LEU A 1 580 ? -52.565 21.192 11.829 1.00 43.59 580 LEU A CA 1
ATOM 4669 C C . LEU A 1 580 ? -53.919 20.547 12.175 1.00 43.59 580 LEU A C 1
ATOM 4671 O O . LEU A 1 580 ? -54.925 20.934 11.601 1.00 43.59 580 LEU A O 1
ATOM 4675 N N . GLU A 1 581 ? -53.974 19.629 13.146 1.00 39.84 581 GLU A N 1
ATOM 4676 C CA . GLU A 1 581 ? -55.232 19.009 13.619 1.00 39.84 581 GLU A CA 1
ATOM 4677 C C . GLU A 1 581 ? -55.983 19.837 14.683 1.00 39.84 581 GLU A C 1
ATOM 4679 O O . GLU A 1 581 ? -57.037 19.424 15.161 1.00 39.84 581 GLU A O 1
ATOM 4684 N N . LYS A 1 582 ? -55.456 21.003 15.082 1.00 42.34 582 LYS A N 1
ATOM 4685 C CA . LYS A 1 582 ? -56.152 21.944 15.982 1.00 42.34 582 LYS A CA 1
ATOM 4686 C C . LYS A 1 582 ? -56.822 23.118 15.265 1.00 42.34 582 LYS A C 1
ATOM 4688 O O . LYS A 1 582 ? -57.564 23.843 15.919 1.00 42.34 582 LYS A O 1
ATOM 4693 N N . ASP A 1 583 ? -56.612 23.244 13.956 1.00 42.66 583 ASP A N 1
ATOM 4694 C CA . ASP A 1 583 ? -57.192 24.287 13.100 1.00 42.66 583 ASP A CA 1
ATOM 4695 C C . ASP A 1 583 ? -58.102 23.698 11.996 1.00 42.66 583 ASP A C 1
ATOM 4697 O O . ASP A 1 583 ? -58.233 24.270 10.912 1.00 42.66 583 ASP A O 1
ATOM 4701 N N . SER A 1 584 ? -58.748 22.556 12.262 1.00 37.03 584 SER A N 1
ATOM 4702 C CA . SER A 1 584 ? -59.758 21.945 11.381 1.00 37.03 584 SER A CA 1
ATOM 4703 C C . SER A 1 584 ? -61.050 21.633 12.115 1.00 37.03 584 SER A C 1
ATOM 4705 O O . SER A 1 584 ? -60.953 20.923 13.144 1.00 37.03 584 SER A O 1
#

Organism: NCBI:txid120398

Foldseek 3Di:
DVVVLVVVLVVVVVCVVDVQDALDLADCVSVLVVLLVVLVVDPVSVVQVVVLVVVVVVVQVVQVVLLVVLVVVLVVLVVCLVVLVVQLVVLVVQLVVLVVQLVVLVVVCVVPDDPDDDPSVVSNVVSVVSNVVSVVSNVVSVVVNVVSVVVSVVSFFRDAFAERLAAPDSSRRSSQSCQLVPDPVVLVVSVVSLVVLCVLADDPVAPDVDPVVFFDPPDPQFSLNSNCVRVVVPPPHDRGDGGQKTKDWPPDDDDPGFADGTSVPPPGSVRSYDGDDPTDIAIAGPVRGHSNQCDPVNSQVRPFDQDPDPLCNVVSLLRGADDDPVPDDQCLLCVLVVCLVVDDPPADSQQSNLSSNLRRDAQCNLVSVLVCLQVVSHLLLDVSSLSSLCSSLPPQHDWDPDSRTDRSNCVVCVVCSLVSLLVSLLVVLVVCLVCVVSVSSLLSSLVSLLSSCVPDVPSVVSLVSQLVSLLVSLVVLVVVLPPPPADPLNNLLSLLVSLLSLLSSLSSLLSHDQDDPVSLVVNVVSVVSNVVSVVSQPPHPCVVVNVVSVVSNVVSCVVCVCVNVVVVVVVVVVVVVVVVVVVD

Radius of gyration: 44.45 Å; chains: 1; bounding box: 144×70×115 Å

Sequence (584 aa):
MDALLVVAR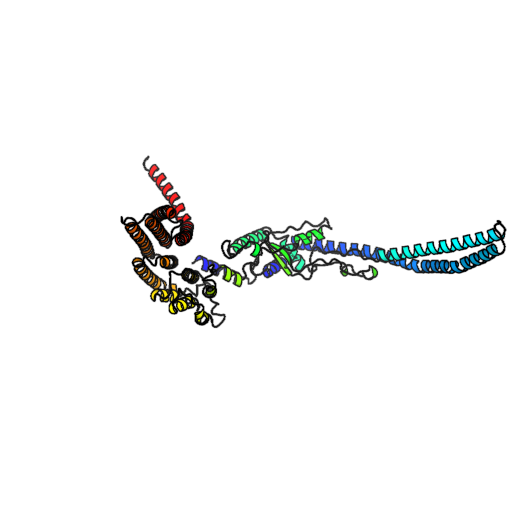YIRRMNQASSKKLFCLTSIESTIEFSRLFAEQDAEMRGRWQEEDAAMKRRMTSYMDQVHAKQTHVAKLRAQLPTLRAENEAARLAVAPAEASEAQERAYWKYHCGRRYTTEWYAWRKCQTAARAARGAWNQTYRQLQSQEQQIADTIQVPPFVTSPLPETKDKALSVLFFFMIPPHLNVLSRLAAAAQYTLVPRPPGHVTSVNSISVPSPPTSWAQHYNMYSNATLECPSAVDRHWIIYPKGLAVPRQWGPSTVDGIVLAHPSFWFPTGFDHGAVWAAGLNPLLCPREKTIEFFTHQLNSTTDRHLQWALECPQNAHQGASDRGNLVYANIHMKPTTFSKKEFIAFGSLRSFPNQQMRKLLQYQYTRSLPLEQDVVLQLIRQTMFHVGALSDEDQPTMLWKRELDQGGLKCWLSVLTKLSEQLRDTPRQYKAFLAATEMTKYVSQFEPNMRPLVRAFVDIAKGWAQLVRDQAEVLTVTPKERLELRAKECLMYGYAIVGQNSAGEFTAADTRDLVKLVVLFRNGLQFGRGSLFESDLMAIEVYVHEAMLWKHFSIAGRTKRDQTYSNNSNLEKDS